Protein AF-0000000068825371 (afdb_homodimer)

Organism: Brassicogethes aeneus (NCBI:txid1431903)

Radius of gyration: 29.32 Å; Cα contacts (8 Å, |Δi|>4): 1347; chains: 2; bounding box: 68×108×110 Å

InterPro domains:
  IPR000560 Histidine phosphatase superfamily, clade-2 [PF00328] (20-315)
  IPR000560 Histidine phosphatase superfamily, clade-2 [cd07061] (27-315)
  IPR029033 Histidine phosphatase superfamily [G3DSA:3.40.50.1240] (27-370)
  IPR029033 Histidine phosphatase superfamily [SSF53254] (27-368)
  IPR050645 Histidine Acid Phosphatase [PTHR11567] (19-369)

Foldseek 3Di:
DPPPPPPPPPPPPPPPPPPPPPDPPFFFQFKEKEWAAFDFAAQAAFDQFPQRDCVNPVVGHGAADPRRLVLLLVVLLVVCVVCVVPDDLADDPQAEAAEEEPDRRLVSSVQSSVLNNHQDDDVRPPDDPDRGHDDDYHYDHLCPDCAFSNNPDQQVLVVVLVCLCPDDVFVVVCVVPVVLQVLCVVRRVDHPPTLLVLLNVQVNVVSCVVVVHDGDPSCVVCPPVNSQLSNLVNLLSCQQDLVSLLLRHQQNVQLVLVQVVQSLVVVQDDDPRDRRNHRYYYYRHHQSSVSSVCNNQVFRPSGRQHGGWMWMWIWTDSVFIFIWIWIDHRPDIDTTDGPPADRRGGSVNVCVSCVSSHDHPVRSVVVSDD/DPPDPPPPPPPPPPPPPPPPPPDPPFFFQFKEKEWAAFDFAAQAAFDQFPQRDCVNPVVGHGAADPRRLVLLLVVLLVVCVVCVVPDDLADDPQAEAAEEEPDRRLVSSVQSSVLNNHQDDDVRPPDDPDRGHDDDYHYDHLCPDCAFSNNPAQQVLVVVLVCLCPDDVFVVVCVVPVVLQVLCVVRRVDHDPTLLVLLNVQVNVVSCVVVVHDGDPSCVVCPPVNSQLSNLVNLLSCQQDLVSLLLRHQQNVQLVLVQVVQSLVVVQDDDPRDRRNHRYYYYRHHQSSVSSVCNNQVFRPSGRQHGGWMWMWIWTDSPFIFIWIWIDHRPDIDTTDGPPADRRGGSVNVCVSCVSSHDHPVRSVVVSDD

Sequence (740 aa):
MTGSLALVLVILIGFSNAKKVKDNDDKLIAVALMFRHGDRTIITTYPNDPYKDLKYWPEGFGQLTNDGKKRHYHLGKWIRKRYSAFLDTHYKPKEIYVKSTDVDRALMSAESNLAGLYKPRGRDVWKNDLDWQPIPIHGVPQSLDNIISMKKKCPKYEKMYDDFMVGPEMNAVKKKYQKYFDIANENSGMEFENVKQFEKIHGVLNIELSKGYDIPKWTKAIFPIYTEKLSGIAYSTGSYNQNLARLKDGPFFYFLTSHFNRILNQNCTENKEGPSCQKLLMLSAHDKTVGNILTALGVYDLLPPPFCATVIFELRNPQQPYVNILYKKDDDLKKLKLKDCKYNCPWEKFLQLTEQITLNNTQWEEECKLMTGSLALVLVILIGFSNAKKVKDNDDKLIAVALMFRHGDRTIITTYPNDPYKDLKYWPEGFGQLTNDGKKRHYHLGKWIRKRYSAFLDTHYKPKEIYVKSTDVDRALMSAESNLAGLYKPRGRDVWKNDLDWQPIPIHGVPQSLDNIISMKKKCPKYEKMYDDFMVGPEMNAVKKKYQKYFDIANENSGMEFENVKQFEKIHGVLNIELSKGYDIPKWTKAIFPIYTEKLSGIAYSTGSYNQNLARLKDGPFFYFLTSHFNRILNQNCTENKEGPSCQKLLMLSAHDKTVGNILTALGVYDLLPPPFCATVIFELRNPQQPYVNILYKKDDDLKKLKLKDCKYNCPWEKFLQLTEQITLNNTQWEEECKL

Structure (mmCIF, N/CA/C/O backbone):
data_AF-0000000068825371-model_v1
#
loop_
_entity.id
_entity.type
_entity.pdbx_description
1 polymer 'acid phosphatase'
#
loop_
_atom_site.group_PDB
_atom_site.id
_atom_site.type_symbol
_atom_site.label_atom_id
_atom_site.label_alt_id
_atom_site.label_comp_id
_atom_site.label_asym_id
_atom_site.label_entity_id
_atom_site.label_seq_id
_atom_site.pdbx_PDB_ins_code
_atom_site.Cartn_x
_atom_site.Cartn_y
_atom_site.Cartn_z
_atom_site.occupancy
_atom_site.B_iso_or_equiv
_atom_site.auth_seq_id
_atom_site.auth_comp_id
_atom_site.auth_asym_id
_atom_site.auth_atom_id
_atom_site.pdbx_PDB_model_num
ATOM 1 N N . MET A 1 1 ? 15.203 -66.625 38.281 1 32.59 1 MET A N 1
ATOM 2 C CA . MET A 1 1 ? 15.664 -65.25 38.219 1 32.59 1 MET A CA 1
ATOM 3 C C . MET A 1 1 ? 15.977 -64.875 36.781 1 32.59 1 MET A C 1
ATOM 5 O O . MET A 1 1 ? 17.047 -65.188 36.281 1 32.59 1 MET A O 1
ATOM 9 N N . THR A 1 2 ? 15 -65 35.844 1 38.56 2 THR A N 1
ATOM 10 C CA . THR A 1 2 ? 15.008 -64.812 34.375 1 38.56 2 THR A CA 1
ATOM 11 C C . THR A 1 2 ? 15.289 -63.344 34.062 1 38.56 2 THR A C 1
ATOM 13 O O . THR A 1 2 ? 14.547 -62.469 34.469 1 38.56 2 THR A O 1
ATOM 16 N N . GLY A 1 3 ? 16.562 -62.969 34.062 1 35.47 3 GLY A N 1
ATOM 17 C CA . GLY A 1 3 ? 17.094 -61.656 33.75 1 35.47 3 GLY A CA 1
ATOM 18 C C . GLY A 1 3 ? 16.641 -61.094 32.438 1 35.47 3 GLY A C 1
ATOM 19 O O . GLY A 1 3 ? 16.844 -61.75 31.391 1 35.47 3 GLY A O 1
ATOM 20 N N . SER A 1 4 ? 15.508 -60.375 32.375 1 39.84 4 SER A N 1
ATOM 21 C CA . SER A 1 4 ? 14.922 -59.688 31.219 1 39.84 4 SER A CA 1
ATOM 22 C C . SER A 1 4 ? 15.914 -58.719 30.609 1 39.84 4 SER A C 1
ATOM 24 O O . SER A 1 4 ? 16.375 -57.781 31.266 1 39.84 4 SER A O 1
ATOM 26 N N . LEU A 1 5 ? 16.734 -59.156 29.656 1 39.66 5 LEU A N 1
ATOM 27 C CA . LEU A 1 5 ? 17.672 -58.344 28.891 1 39.66 5 LEU A CA 1
ATOM 28 C C . LEU A 1 5 ? 16.938 -57.219 28.156 1 39.66 5 LEU A C 1
ATOM 30 O O . LEU A 1 5 ? 16.094 -57.5 27.312 1 39.66 5 LEU A O 1
ATOM 34 N N . ALA A 1 6 ? 16.703 -56.125 28.828 1 39.56 6 ALA A N 1
ATOM 35 C CA . ALA A 1 6 ? 16.141 -54.906 28.203 1 39.56 6 ALA A CA 1
ATOM 36 C C . ALA A 1 6 ? 17.016 -54.469 27.031 1 39.56 6 ALA A C 1
ATOM 38 O O . ALA A 1 6 ? 18.203 -54.188 27.219 1 39.56 6 ALA A O 1
ATOM 39 N N . LEU A 1 7 ? 16.688 -54.906 25.781 1 38.03 7 LEU A N 1
ATOM 40 C CA . LEU A 1 7 ? 17.328 -54.469 24.547 1 38.03 7 LEU A CA 1
ATOM 41 C C . LEU A 1 7 ? 17.219 -52.938 24.406 1 38.03 7 LEU A C 1
ATOM 43 O O . LEU A 1 7 ? 16.109 -52.406 24.344 1 38.03 7 LEU A O 1
ATOM 47 N N . VAL A 1 8 ? 18.156 -52.219 24.953 1 39.44 8 VAL A N 1
ATOM 48 C CA . VAL A 1 8 ? 18.281 -50.781 24.719 1 39.44 8 VAL A CA 1
ATOM 49 C C . VAL A 1 8 ? 18.406 -50.5 23.234 1 39.44 8 VAL A C 1
ATOM 51 O O . VAL A 1 8 ? 19.375 -50.906 22.594 1 39.44 8 VAL A O 1
ATOM 54 N N . LEU A 1 9 ? 17.25 -50.406 22.516 1 37.81 9 LEU A N 1
ATOM 55 C CA . LEU A 1 9 ? 17.266 -49.938 21.141 1 37.81 9 LEU A CA 1
ATOM 56 C C . LEU A 1 9 ? 17.875 -48.531 21.047 1 37.81 9 LEU A C 1
ATOM 58 O O . LEU A 1 9 ? 17.312 -47.594 21.578 1 37.81 9 LEU A O 1
ATOM 62 N N . VAL A 1 10 ? 19.172 -48.469 20.969 1 39.75 10 VAL A N 1
ATOM 63 C CA . VAL A 1 10 ? 19.844 -47.188 20.672 1 39.75 10 VAL A CA 1
ATOM 64 C C . VAL A 1 10 ? 19.359 -46.656 19.328 1 39.75 10 VAL A C 1
ATOM 66 O O . VAL A 1 10 ? 19.578 -47.281 18.281 1 39.75 10 VAL A O 1
ATOM 69 N N . ILE A 1 11 ? 18.25 -45.906 19.375 1 37.66 11 ILE A N 1
ATOM 70 C CA . ILE A 1 11 ? 17.828 -45.156 18.203 1 37.66 11 ILE A CA 1
ATOM 71 C C . ILE A 1 11 ? 18.938 -44.219 17.766 1 37.66 11 ILE A C 1
ATOM 73 O O . ILE A 1 11 ? 19.281 -43.281 18.5 1 37.66 11 ILE A O 1
ATOM 77 N N . LEU A 1 12 ? 19.844 -44.688 16.953 1 38.75 12 LEU A N 1
ATOM 78 C CA . LEU A 1 12 ? 20.797 -43.812 16.281 1 38.75 12 LEU A CA 1
ATOM 79 C C . LEU A 1 12 ? 20.062 -42.75 15.469 1 38.75 12 LEU A C 1
ATOM 81 O O . LEU A 1 12 ? 19.375 -43.062 14.484 1 38.75 12 LEU A O 1
ATOM 85 N N . ILE A 1 13 ? 19.688 -41.688 16.156 1 39.59 13 ILE A N 1
ATOM 86 C CA . ILE A 1 13 ? 19.203 -40.5 15.445 1 39.59 13 ILE A CA 1
ATOM 87 C C . ILE A 1 13 ? 20.281 -40.031 14.469 1 39.59 13 ILE A C 1
ATOM 89 O O . ILE A 1 13 ? 21.375 -39.625 14.883 1 39.59 13 ILE A O 1
ATOM 93 N N . GLY A 1 14 ? 20.297 -40.562 13.312 1 36.78 14 GLY A N 1
ATOM 94 C CA . GLY A 1 14 ? 21.094 -40.031 12.227 1 36.78 14 GLY A CA 1
ATOM 95 C C . GLY A 1 14 ? 20.922 -38.531 12.047 1 36.78 14 GLY A C 1
ATOM 96 O O . GLY A 1 14 ? 19.812 -38.062 11.836 1 36.78 14 GLY A O 1
ATOM 97 N N . PHE A 1 15 ? 21.797 -37.781 12.711 1 40.28 15 PHE A N 1
ATOM 98 C CA . PHE A 1 15 ? 21.953 -36.344 12.383 1 40.28 15 PHE A CA 1
ATOM 99 C C . PHE A 1 15 ? 22.141 -36.156 10.883 1 40.28 15 PHE A C 1
ATOM 101 O O . PHE A 1 15 ? 23.156 -36.562 10.32 1 40.28 15 PHE A O 1
ATOM 108 N N . SER A 1 16 ? 21.094 -36.156 10.188 1 33.94 16 SER A N 1
ATOM 109 C CA . SER A 1 16 ? 21.219 -35.688 8.805 1 33.94 16 SER A CA 1
ATOM 110 C C . SER A 1 16 ? 22 -34.375 8.734 1 33.94 16 SER A C 1
ATOM 112 O O . SER A 1 16 ? 21.609 -33.406 9.367 1 33.94 16 SER A O 1
ATOM 114 N N . ASN A 1 17 ? 23.281 -34.531 8.555 1 36.88 17 ASN A N 1
ATOM 115 C CA . ASN A 1 17 ? 24.062 -33.375 8.125 1 36.88 17 ASN A CA 1
ATOM 116 C C . ASN A 1 17 ? 23.391 -32.625 6.969 1 36.88 17 ASN A C 1
ATOM 118 O O . ASN A 1 17 ? 23.312 -33.156 5.859 1 36.88 17 ASN A O 1
ATOM 122 N N . ALA A 1 18 ? 22.484 -31.922 7.301 1 35.5 18 ALA A N 1
ATOM 123 C CA . ALA A 1 18 ? 22.031 -31.016 6.25 1 35.5 18 ALA A CA 1
ATOM 124 C C . ALA A 1 18 ? 23.219 -30.281 5.621 1 35.5 18 ALA A C 1
ATOM 126 O O . ALA A 1 18 ? 23.938 -29.547 6.305 1 35.5 18 ALA A O 1
ATOM 127 N N . LYS A 1 19 ? 23.766 -30.844 4.602 1 34.69 19 LYS A N 1
ATOM 128 C CA . LYS A 1 19 ? 24.75 -30.156 3.773 1 34.69 19 LYS A CA 1
ATOM 129 C C . LYS A 1 19 ? 24.359 -28.688 3.598 1 34.69 19 LYS A C 1
ATOM 131 O O . LYS A 1 19 ? 23.297 -28.375 3.066 1 34.69 19 LYS A O 1
ATOM 136 N N . LYS A 1 20 ? 24.984 -27.938 4.348 1 40.22 20 LYS A N 1
ATOM 137 C CA . LYS A 1 20 ? 24.922 -26.5 4.109 1 40.22 20 LYS A CA 1
ATOM 138 C C . LYS A 1 20 ? 25.172 -26.172 2.641 1 40.22 20 LYS A C 1
ATOM 140 O O . LYS A 1 20 ? 26.266 -26.422 2.119 1 40.22 20 LYS A O 1
ATOM 145 N N . VAL A 1 21 ? 24.125 -26.391 1.71 1 34.38 21 VAL A N 1
ATOM 146 C CA . VAL A 1 21 ? 24.312 -25.859 0.368 1 34.38 21 VAL A CA 1
ATOM 147 C C . VAL A 1 21 ? 25.281 -24.672 0.417 1 34.38 21 VAL A C 1
ATOM 149 O O . VAL A 1 21 ? 25 -23.656 1.063 1 34.38 21 VAL A O 1
ATOM 152 N N . LYS A 1 22 ? 26.453 -25 0.284 1 42.41 22 LYS A N 1
ATOM 153 C CA . LYS A 1 22 ? 27.484 -23.969 0.2 1 42.41 22 LYS A CA 1
ATOM 154 C C . LYS A 1 22 ? 27.156 -22.953 -0.881 1 42.41 22 LYS A C 1
ATOM 156 O O . LYS A 1 22 ? 27.25 -23.234 -2.074 1 42.41 22 LYS A O 1
ATOM 161 N N . ASP A 1 23 ? 26.156 -22.031 -0.648 1 49.31 23 ASP A N 1
ATOM 162 C CA . ASP A 1 23 ? 26.031 -20.797 -1.411 1 49.31 23 ASP A CA 1
ATOM 163 C C . ASP A 1 23 ? 27.391 -20.328 -1.938 1 49.31 23 ASP A C 1
ATOM 165 O O . ASP A 1 23 ? 28.422 -20.625 -1.334 1 49.31 23 ASP A O 1
ATOM 169 N N . ASN A 1 24 ? 27.438 -20.125 -3.152 1 57.38 24 ASN A N 1
ATOM 170 C CA . ASN A 1 24 ? 28.625 -19.578 -3.789 1 57.38 24 ASN A CA 1
ATOM 171 C C . ASN A 1 24 ? 29.344 -18.578 -2.879 1 57.38 24 ASN A C 1
ATOM 173 O O . ASN A 1 24 ? 28.688 -17.844 -2.139 1 57.38 24 ASN A O 1
ATOM 177 N N . ASP A 1 25 ? 30.547 -18.891 -2.625 1 69 25 ASP A N 1
ATOM 178 C CA . ASP A 1 25 ? 31.5 -18.156 -1.804 1 69 25 ASP A CA 1
ATOM 179 C C . ASP A 1 25 ? 31.594 -16.703 -2.248 1 69 25 ASP A C 1
ATOM 181 O O . ASP A 1 25 ? 32.219 -15.875 -1.568 1 69 25 ASP A O 1
ATOM 185 N N . ASP A 1 26 ? 30.828 -16.438 -3.404 1 90.88 26 ASP A N 1
ATOM 186 C CA . ASP A 1 26 ? 30.969 -15.055 -3.871 1 90.88 26 ASP A CA 1
ATOM 187 C C . ASP A 1 26 ? 30.016 -14.117 -3.123 1 90.88 26 ASP A C 1
ATOM 189 O O . ASP A 1 26 ? 28.938 -14.531 -2.703 1 90.88 26 ASP A O 1
ATOM 193 N N . LYS A 1 27 ? 30.438 -13 -3.066 1 94.62 27 LYS A N 1
ATOM 194 C CA . LYS A 1 27 ? 29.719 -11.977 -2.314 1 94.62 27 LYS A CA 1
ATOM 195 C C . LYS A 1 27 ? 28.344 -11.703 -2.926 1 94.62 27 LYS A C 1
ATOM 197 O O . LYS A 1 27 ? 28.234 -11.508 -4.141 1 94.62 27 LYS A O 1
ATOM 202 N N . LEU A 1 28 ? 27.359 -11.734 -2.154 1 97.5 28 LEU A N 1
ATOM 203 C CA . LEU A 1 28 ? 26 -11.367 -2.541 1 97.5 28 LEU A CA 1
ATOM 204 C C . LEU A 1 28 ? 25.844 -9.852 -2.605 1 97.5 28 LEU A C 1
ATOM 206 O O . LEU A 1 28 ? 26.188 -9.148 -1.658 1 97.5 28 LEU A O 1
ATOM 210 N N . ILE A 1 29 ? 25.297 -9.32 -3.734 1 97.31 29 ILE A N 1
ATOM 211 C CA . ILE A 1 29 ? 25.188 -7.887 -3.98 1 97.31 29 ILE A CA 1
ATOM 212 C C . ILE A 1 29 ? 23.75 -7.441 -3.768 1 97.31 29 ILE A C 1
ATOM 214 O O . ILE A 1 29 ? 23.484 -6.422 -3.123 1 97.31 29 ILE A O 1
ATOM 218 N N . ALA A 1 30 ? 22.828 -8.141 -4.367 1 98.44 30 ALA A N 1
ATOM 219 C CA . ALA A 1 30 ? 21.406 -7.801 -4.332 1 98.44 30 ALA A CA 1
ATOM 220 C C . ALA A 1 30 ? 20.531 -9.047 -4.492 1 98.44 30 ALA A C 1
ATOM 222 O O . ALA A 1 30 ? 20.953 -10.023 -5.109 1 98.44 30 ALA A O 1
ATOM 223 N N . VAL A 1 31 ? 19.391 -8.992 -3.91 1 98.81 31 VAL A N 1
ATOM 224 C CA . VAL A 1 31 ? 18.422 -10.078 -3.994 1 98.81 31 VAL A CA 1
ATOM 225 C C . VAL A 1 31 ? 17.047 -9.516 -4.348 1 98.81 31 VAL A C 1
ATOM 227 O O . VAL A 1 31 ? 16.641 -8.469 -3.824 1 98.81 31 VAL A O 1
ATOM 230 N N . ALA A 1 32 ? 16.359 -10.102 -5.266 1 98.81 32 ALA A N 1
ATOM 231 C CA . ALA A 1 32 ? 14.953 -9.852 -5.523 1 98.81 32 ALA A CA 1
ATOM 232 C C . ALA A 1 32 ? 14.117 -11.109 -5.305 1 98.81 32 ALA A C 1
ATOM 234 O O . ALA A 1 32 ? 14.453 -12.18 -5.828 1 98.81 32 ALA A O 1
ATOM 235 N N . LEU A 1 33 ? 13.07 -10.969 -4.488 1 98.5 33 LEU A N 1
ATOM 236 C CA . LEU A 1 33 ? 12.125 -12.047 -4.219 1 98.5 33 LEU A CA 1
ATOM 237 C C . LEU A 1 33 ? 10.742 -11.711 -4.758 1 98.5 33 LEU A C 1
ATOM 239 O O . LEU A 1 33 ? 10.242 -10.602 -4.539 1 98.5 33 LEU A O 1
ATOM 243 N N . MET A 1 34 ? 10.195 -12.594 -5.469 1 98.5 34 MET A N 1
ATOM 244 C CA . MET A 1 34 ? 8.805 -12.508 -5.898 1 98.5 34 MET A CA 1
ATOM 245 C C . MET A 1 34 ? 8.023 -13.742 -5.457 1 98.5 34 MET A C 1
ATOM 247 O O . MET A 1 34 ? 8.383 -14.867 -5.812 1 98.5 34 MET A O 1
ATOM 251 N N . PHE A 1 35 ? 6.961 -13.516 -4.691 1 98.81 35 PHE A N 1
ATOM 252 C CA . PHE A 1 35 ? 6.281 -14.703 -4.191 1 98.81 35 PHE A CA 1
ATOM 253 C C . PHE A 1 35 ? 4.773 -14.578 -4.363 1 98.81 35 PHE A C 1
ATOM 255 O O . PHE A 1 35 ? 4.242 -13.469 -4.422 1 98.81 35 PHE A O 1
ATOM 262 N N . ARG A 1 36 ? 4.148 -15.758 -4.449 1 98.81 36 ARG A N 1
ATOM 263 C CA . ARG A 1 36 ? 2.695 -15.883 -4.387 1 98.81 36 ARG A CA 1
ATOM 264 C C . ARG A 1 36 ? 2.189 -15.672 -2.963 1 98.81 36 ARG A C 1
ATOM 266 O O . ARG A 1 36 ? 2.846 -16.062 -2 1 98.81 36 ARG A O 1
ATOM 273 N N . HIS A 1 37 ? 1.104 -15.07 -2.836 1 98.81 37 HIS A N 1
ATOM 274 C CA . HIS A 1 37 ? 0.448 -14.922 -1.542 1 98.81 37 HIS A CA 1
ATOM 275 C C . HIS A 1 37 ? 0.237 -16.281 -0.874 1 98.81 37 HIS A C 1
ATOM 277 O O . HIS A 1 37 ? 0.443 -17.312 -1.498 1 98.81 37 HIS A O 1
ATOM 283 N N . GLY A 1 38 ? -0.136 -16.188 0.421 1 98.62 38 GLY A N 1
ATOM 284 C CA . GLY A 1 38 ? -0.354 -17.391 1.209 1 98.62 38 GLY A CA 1
ATOM 285 C C . GLY A 1 38 ? -1.72 -18.016 0.983 1 98.62 38 GLY A C 1
ATOM 286 O O . GLY A 1 38 ? -2.473 -17.578 0.114 1 98.62 38 GLY A O 1
ATOM 287 N N . ASP A 1 39 ? -1.995 -19.016 1.819 1 98 39 ASP A N 1
ATOM 288 C CA . ASP A 1 39 ? -3.271 -19.719 1.75 1 98 39 ASP A CA 1
ATOM 289 C C . ASP A 1 39 ? -4.445 -18.75 1.841 1 98 39 ASP A C 1
ATOM 291 O O . ASP A 1 39 ? -4.43 -17.828 2.658 1 98 39 ASP A O 1
ATOM 295 N N . ARG A 1 40 ? -5.391 -19.016 0.999 1 97.81 40 ARG A N 1
ATOM 296 C CA . ARG A 1 40 ? -6.586 -18.188 0.968 1 97.81 40 ARG A CA 1
ATOM 297 C C . ARG A 1 40 ? -7.844 -19.031 0.791 1 97.81 40 ARG A C 1
ATOM 299 O O . ARG A 1 40 ? -7.758 -20.219 0.485 1 97.81 40 ARG A O 1
ATOM 306 N N . THR A 1 41 ? -8.984 -18.438 1.007 1 96.94 41 THR A N 1
ATOM 307 C CA . THR A 1 41 ? -10.258 -19.062 0.651 1 96.94 41 THR A CA 1
ATOM 308 C C . THR A 1 41 ? -10.477 -19.016 -0.858 1 96.94 41 THR A C 1
ATOM 310 O O . THR A 1 41 ? -9.672 -18.438 -1.591 1 96.94 41 THR A O 1
ATOM 313 N N . ILE A 1 42 ? -11.508 -19.719 -1.294 1 96.5 42 ILE A N 1
ATOM 314 C CA . ILE A 1 42 ? -11.781 -19.719 -2.727 1 96.5 42 ILE A CA 1
ATOM 315 C C . ILE A 1 42 ? -12.133 -18.312 -3.189 1 96.5 42 ILE A C 1
ATOM 317 O O . ILE A 1 42 ? -12.773 -17.547 -2.455 1 96.5 42 ILE A O 1
ATOM 321 N N . ILE A 1 43 ? -11.648 -17.938 -4.336 1 93.75 43 ILE A N 1
ATOM 322 C CA . ILE A 1 43 ? -11.945 -16.625 -4.906 1 93.75 43 ILE A CA 1
ATOM 323 C C . ILE A 1 43 ? -13.328 -16.656 -5.559 1 93.75 43 ILE A C 1
ATOM 325 O O . ILE A 1 43 ? -14.117 -15.719 -5.387 1 93.75 43 ILE A O 1
ATOM 329 N N . THR A 1 44 ? -13.492 -17.625 -6.43 1 90.94 44 THR A N 1
ATOM 330 C CA . THR A 1 44 ? -14.75 -17.922 -7.113 1 90.94 44 THR A CA 1
ATOM 331 C C . THR A 1 44 ? -15.102 -19.406 -7.008 1 90.94 44 THR A C 1
ATOM 333 O O . THR A 1 44 ? -14.273 -20.203 -6.578 1 90.94 44 THR A O 1
ATOM 336 N N . THR A 1 45 ? -16.328 -19.641 -7.312 1 93.5 45 THR A N 1
ATOM 337 C CA . THR A 1 45 ? -16.828 -21 -7.281 1 93.5 45 THR A CA 1
ATOM 338 C C . THR A 1 45 ? -17.344 -21.422 -8.656 1 93.5 45 THR A C 1
ATOM 340 O O . THR A 1 45 ? -17.078 -20.75 -9.656 1 93.5 45 THR A O 1
ATOM 343 N N . TYR A 1 46 ? -17.75 -22.703 -8.742 1 96 46 TYR A N 1
ATOM 344 C CA . TYR A 1 46 ? -18.391 -23.188 -9.953 1 96 46 TYR A CA 1
ATOM 345 C C . TYR A 1 46 ? -19.859 -23.516 -9.695 1 96 46 TYR A C 1
ATOM 347 O O . TYR A 1 46 ? -20.25 -23.75 -8.555 1 96 46 TYR A O 1
ATOM 355 N N . PRO A 1 47 ? -20.641 -23.469 -10.719 1 96.94 47 PRO A N 1
ATOM 356 C CA . PRO A 1 47 ? -22.094 -23.5 -10.547 1 96.94 47 PRO A CA 1
ATOM 357 C C . PRO A 1 47 ? -22.562 -24.688 -9.719 1 96.94 47 PRO A C 1
ATOM 359 O O . PRO A 1 47 ? -23.438 -24.531 -8.859 1 96.94 47 PRO A O 1
ATOM 362 N N . ASN A 1 48 ? -22.047 -25.859 -9.836 1 97.69 48 ASN A N 1
ATOM 363 C CA . ASN A 1 48 ? -22.516 -27.047 -9.148 1 97.69 48 ASN A CA 1
ATOM 364 C C . ASN A 1 48 ? -21.703 -27.344 -7.887 1 97.69 48 ASN A C 1
ATOM 366 O O . ASN A 1 48 ? -21.766 -28.438 -7.344 1 97.69 48 ASN A O 1
ATOM 370 N N . ASP A 1 49 ? -20.938 -26.359 -7.441 1 97.62 49 ASP A N 1
ATOM 371 C CA . ASP A 1 49 ? -20.125 -26.5 -6.242 1 97.62 49 ASP A CA 1
ATOM 372 C C . ASP A 1 49 ? -20.984 -26.594 -4.992 1 97.62 49 ASP A C 1
ATOM 374 O O . ASP A 1 49 ? -21.75 -25.672 -4.688 1 97.62 49 ASP A O 1
ATOM 378 N N . PRO A 1 50 ? -20.891 -27.688 -4.215 1 97.56 50 PRO A N 1
ATOM 379 C CA . PRO A 1 50 ? -21.703 -27.812 -3 1 97.56 50 PRO A CA 1
ATOM 380 C C . PRO A 1 50 ? -21.375 -26.734 -1.962 1 97.56 50 PRO A C 1
ATOM 382 O O . PRO A 1 50 ? -22.141 -26.516 -1.026 1 97.56 50 PRO A O 1
ATOM 385 N N . TYR A 1 51 ? -20.266 -26.109 -2.088 1 97.44 51 TYR A N 1
ATOM 386 C CA . TYR A 1 51 ? -19.797 -25.156 -1.095 1 97.44 51 TYR A CA 1
ATOM 387 C C . TYR A 1 51 ? -19.75 -23.75 -1.677 1 97.44 51 TYR A C 1
ATOM 389 O O . TYR A 1 51 ? -18.891 -22.938 -1.312 1 97.44 51 TYR A O 1
ATOM 397 N N . LYS A 1 52 ? -20.562 -23.422 -2.615 1 96.12 52 LYS A N 1
ATOM 398 C CA . LYS A 1 52 ? -20.547 -22.141 -3.318 1 96.12 52 LYS A CA 1
ATOM 399 C C . LYS A 1 52 ? -21.125 -21.031 -2.443 1 96.12 52 LYS A C 1
ATOM 401 O O . LYS A 1 52 ? -20.922 -19.844 -2.727 1 96.12 52 LYS A O 1
ATOM 406 N N . ASP A 1 53 ? -21.781 -21.453 -1.331 1 94.75 53 ASP A N 1
ATOM 407 C CA . ASP A 1 53 ? -22.422 -20.469 -0.467 1 94.75 53 ASP A CA 1
ATOM 408 C C . ASP A 1 53 ? -21.422 -19.859 0.51 1 94.75 53 ASP A C 1
ATOM 410 O O . ASP A 1 53 ? -20.562 -20.562 1.051 1 94.75 53 ASP A O 1
ATOM 414 N N . LEU A 1 54 ? -21.594 -18.609 0.834 1 90.69 54 LEU A N 1
ATOM 415 C CA . LEU A 1 54 ? -20.703 -17.844 1.703 1 90.69 54 LEU A CA 1
ATOM 416 C C . LEU A 1 54 ? -20.688 -18.422 3.113 1 90.69 54 LEU A C 1
ATOM 418 O O . LEU A 1 54 ? -19.719 -18.234 3.859 1 90.69 54 LEU A O 1
ATOM 422 N N . LYS A 1 55 ? -21.703 -19.062 3.533 1 92.69 55 LYS A N 1
ATOM 423 C CA . LYS A 1 55 ? -21.781 -19.656 4.871 1 92.69 55 LYS A CA 1
ATOM 424 C C . LYS A 1 55 ? -20.625 -20.625 5.117 1 92.69 55 LYS A C 1
ATOM 426 O O . LYS A 1 55 ? -20.219 -20.844 6.262 1 92.69 55 LYS A O 1
ATOM 431 N N . TYR A 1 56 ? -20.062 -21.234 4.031 1 94.38 56 TYR A N 1
ATOM 432 C CA . TYR A 1 56 ? -18.953 -22.172 4.145 1 94.38 56 TYR A CA 1
ATOM 433 C C . TYR A 1 56 ? -17.625 -21.453 4.215 1 94.38 56 TYR A C 1
ATOM 435 O O . TYR A 1 56 ? -16.578 -22.078 4.43 1 94.38 56 TYR A O 1
ATOM 443 N N . TRP A 1 57 ? -17.688 -20.188 4.09 1 92.88 57 TRP A N 1
ATOM 444 C CA . TRP A 1 57 ? -16.484 -19.359 4.047 1 92.88 57 TRP A CA 1
ATOM 445 C C . TRP A 1 57 ? -16.641 -18.125 4.945 1 92.88 57 TRP A C 1
ATOM 447 O O . TRP A 1 57 ? -16.703 -17 4.457 1 92.88 57 TRP A O 1
ATOM 457 N N . PRO A 1 58 ? -16.531 -18.281 6.223 1 84.75 58 PRO A N 1
ATOM 458 C CA . PRO A 1 58 ? -16.781 -17.188 7.168 1 84.75 58 PRO A CA 1
ATOM 459 C C . PRO A 1 58 ? -15.828 -16.016 7 1 84.75 58 PRO A C 1
ATOM 461 O O . PRO A 1 58 ? -16.172 -14.883 7.309 1 84.75 58 PRO A O 1
ATOM 464 N N . GLU A 1 59 ? -14.648 -16.266 6.457 1 84.94 59 GLU A N 1
ATOM 465 C CA . GLU A 1 59 ? -13.68 -15.195 6.23 1 84.94 59 GLU A CA 1
ATOM 466 C C . GLU A 1 59 ? -14.055 -14.359 5.008 1 84.94 59 GLU A C 1
ATOM 468 O O . GLU A 1 59 ? -13.547 -13.25 4.824 1 84.94 59 GLU A O 1
ATOM 473 N N . GLY A 1 60 ? -14.914 -14.961 4.195 1 89.25 60 GLY A N 1
ATOM 474 C CA . GLY A 1 60 ? -15.195 -14.383 2.893 1 89.25 60 GLY A CA 1
ATOM 475 C C . GLY A 1 60 ? -14.391 -15.016 1.772 1 89.25 60 GLY A C 1
ATOM 476 O O . GLY A 1 60 ? -13.414 -15.727 2.025 1 89.25 60 GLY A O 1
ATOM 477 N N . PHE A 1 61 ? -14.727 -14.703 0.522 1 92.38 61 PHE A N 1
ATOM 478 C CA . PHE A 1 61 ? -14.047 -15.258 -0.643 1 92.38 61 PHE A CA 1
ATOM 479 C C . PHE A 1 61 ? -12.727 -14.547 -0.891 1 92.38 61 PHE A C 1
ATOM 481 O O . PHE A 1 61 ? -12.641 -13.32 -0.751 1 92.38 61 PHE A O 1
ATOM 488 N N . GLY A 1 62 ? -11.703 -15.32 -1.174 1 95 62 GLY A N 1
ATOM 489 C CA . GLY A 1 62 ? -10.422 -14.805 -1.62 1 95 62 GLY A CA 1
ATOM 490 C C . GLY A 1 62 ? -9.594 -14.211 -0.495 1 95 62 GLY A C 1
ATOM 491 O O . GLY A 1 62 ? -8.625 -13.484 -0.742 1 95 62 GLY A O 1
ATOM 492 N N . GLN A 1 63 ? -9.938 -14.508 0.731 1 95.62 63 GLN A N 1
ATOM 493 C CA . GLN A 1 63 ? -9.273 -13.883 1.869 1 95.62 63 GLN A CA 1
ATOM 494 C C . GLN A 1 63 ? -8.148 -14.758 2.398 1 95.62 63 GLN A C 1
ATOM 496 O O . GLN A 1 63 ? -8.273 -15.984 2.439 1 95.62 63 GLN A O 1
ATOM 501 N N . LEU A 1 64 ? -7.039 -14.07 2.801 1 97.81 64 LEU A N 1
ATOM 502 C CA . LEU A 1 64 ? -5.922 -14.773 3.416 1 97.81 64 LEU A CA 1
ATOM 503 C C . LEU A 1 64 ? -6.359 -15.484 4.695 1 97.81 64 LEU A C 1
ATOM 505 O O . LEU A 1 64 ? -7.051 -14.891 5.527 1 97.81 64 LEU A O 1
ATOM 509 N N . THR A 1 65 ? -5.988 -16.734 4.879 1 97 65 THR A N 1
ATOM 510 C CA . THR A 1 65 ? -6.336 -17.5 6.066 1 97 65 THR A CA 1
ATOM 511 C C . THR A 1 65 ? -5.199 -17.453 7.086 1 97 65 THR A C 1
ATOM 513 O O . THR A 1 65 ? -4.109 -16.969 6.789 1 97 65 THR A O 1
ATOM 516 N N . ASN A 1 66 ? -5.441 -17.984 8.289 1 97 66 ASN A N 1
ATOM 517 C CA . ASN A 1 66 ? -4.395 -18.094 9.297 1 97 66 ASN A CA 1
ATOM 518 C C . ASN A 1 66 ? -3.242 -18.969 8.828 1 97 66 ASN A C 1
ATOM 520 O O . ASN A 1 66 ? -2.08 -18.703 9.141 1 97 66 ASN A O 1
ATOM 524 N N . ASP A 1 67 ? -3.584 -20 8.055 1 97.12 67 ASP A N 1
ATOM 525 C CA . ASP A 1 67 ? -2.533 -20.844 7.48 1 97.12 67 ASP A CA 1
ATOM 526 C C . ASP A 1 67 ? -1.643 -20.047 6.535 1 97.12 67 ASP A C 1
ATOM 528 O O . ASP A 1 67 ? -0.426 -20.234 6.504 1 97.12 67 ASP A O 1
ATOM 532 N N . GLY A 1 68 ? -2.281 -19.172 5.754 1 98.19 68 GLY A N 1
ATOM 533 C CA . GLY A 1 68 ? -1.515 -18.312 4.867 1 98.19 68 GLY A CA 1
ATOM 534 C C . GLY A 1 68 ? -0.604 -17.344 5.605 1 98.19 68 GLY A C 1
ATOM 535 O O . GLY A 1 68 ? 0.543 -17.141 5.207 1 98.19 68 GLY A O 1
ATOM 536 N N . LYS A 1 69 ? -1.128 -16.734 6.66 1 98.75 69 LYS A N 1
ATOM 537 C CA . LYS A 1 69 ? -0.317 -15.859 7.5 1 98.75 69 LYS A CA 1
ATOM 538 C C . LYS A 1 69 ? 0.895 -16.609 8.062 1 98.75 69 LYS A C 1
ATOM 540 O O . LYS A 1 69 ? 2.025 -16.125 7.953 1 98.75 69 LYS A O 1
ATOM 545 N N . LYS A 1 70 ? 0.659 -17.766 8.57 1 98.44 70 LYS A N 1
ATOM 546 C CA . LYS A 1 70 ? 1.716 -18.562 9.195 1 98.44 70 LYS A CA 1
ATOM 547 C C . LYS A 1 70 ? 2.768 -18.984 8.164 1 98.44 70 LYS A C 1
ATOM 549 O O . LYS A 1 70 ? 3.967 -18.922 8.445 1 98.44 70 LYS A O 1
ATOM 554 N N . ARG A 1 71 ? 2.277 -19.391 7.035 1 98.38 71 ARG A N 1
ATOM 555 C CA . ARG A 1 71 ? 3.209 -19.828 6.004 1 98.38 71 ARG A CA 1
ATOM 556 C C . ARG A 1 71 ? 4.145 -18.703 5.59 1 98.38 71 ARG A C 1
ATOM 558 O O . ARG A 1 71 ? 5.348 -18.906 5.422 1 98.38 71 ARG A O 1
ATOM 565 N N . HIS A 1 72 ? 3.621 -17.531 5.457 1 98.75 72 HIS A N 1
ATOM 566 C CA . HIS A 1 72 ? 4.465 -16.406 5.074 1 98.75 72 HIS A CA 1
ATOM 567 C C . HIS A 1 72 ? 5.359 -15.969 6.227 1 98.75 72 HIS A C 1
ATOM 569 O O . HIS A 1 72 ? 6.488 -15.523 6.012 1 98.75 72 HIS A O 1
ATOM 575 N N . TYR A 1 73 ? 4.848 -16.047 7.438 1 98.69 73 TYR A N 1
ATOM 576 C CA . TYR A 1 73 ? 5.707 -15.781 8.586 1 98.69 73 TYR A CA 1
ATOM 577 C C . TYR A 1 73 ? 6.934 -16.688 8.57 1 98.69 73 TYR A C 1
ATOM 579 O O . TYR A 1 73 ? 8.055 -16.219 8.766 1 98.69 73 TYR A O 1
ATOM 587 N N . HIS A 1 74 ? 6.719 -17.938 8.273 1 98.44 74 HIS A N 1
ATOM 588 C CA . HIS A 1 74 ? 7.812 -18.906 8.219 1 98.44 74 HIS A CA 1
ATOM 589 C C . HIS A 1 74 ? 8.719 -18.656 7.023 1 98.44 74 HIS A C 1
ATOM 591 O O . HIS A 1 74 ? 9.93 -18.859 7.102 1 98.44 74 HIS A O 1
ATOM 597 N N . LEU A 1 75 ? 8.109 -18.266 5.957 1 98.75 75 LEU A N 1
ATOM 598 C CA . LEU A 1 75 ? 8.938 -17.875 4.824 1 98.75 75 LEU A CA 1
ATOM 599 C C . LEU A 1 75 ? 9.82 -16.688 5.188 1 98.75 75 LEU A C 1
ATOM 601 O O . LEU A 1 75 ? 10.992 -16.641 4.793 1 98.75 75 LEU A O 1
ATOM 605 N N . GLY A 1 76 ? 9.234 -15.711 5.898 1 98.69 76 GLY A N 1
ATOM 606 C CA . GLY A 1 76 ? 10.039 -14.602 6.387 1 98.69 76 GLY A CA 1
ATOM 607 C C . GLY A 1 76 ? 11.203 -15.047 7.246 1 98.69 76 GLY A C 1
ATOM 608 O O . GLY A 1 76 ? 12.328 -14.562 7.078 1 98.69 76 GLY A O 1
ATOM 609 N N . LYS A 1 77 ? 10.984 -15.961 8.117 1 98.31 77 LYS A N 1
ATOM 610 C CA . LYS A 1 77 ? 12.039 -16.516 8.961 1 98.31 77 LYS A CA 1
ATOM 611 C C . LYS A 1 77 ? 13.102 -17.219 8.117 1 98.31 77 LYS A C 1
ATOM 613 O O . LYS A 1 77 ? 14.297 -17.141 8.422 1 98.31 77 LYS A O 1
ATOM 618 N N . TRP A 1 78 ? 12.641 -17.938 7.156 1 98.56 78 TRP A N 1
ATOM 619 C CA . TRP A 1 78 ? 13.562 -18.625 6.258 1 98.56 78 TRP A CA 1
ATOM 620 C C . TRP A 1 78 ? 14.461 -17.625 5.539 1 98.56 78 TRP A C 1
ATOM 622 O O . TRP A 1 78 ? 15.672 -17.844 5.418 1 98.56 78 TRP A O 1
ATOM 632 N N . ILE A 1 79 ? 13.875 -16.531 5.043 1 98.56 79 ILE A N 1
ATOM 633 C CA . ILE A 1 79 ? 14.641 -15.484 4.375 1 98.56 79 ILE A CA 1
ATOM 634 C C . ILE A 1 79 ? 15.672 -14.906 5.332 1 98.56 79 ILE A C 1
ATOM 636 O O . ILE A 1 79 ? 16.828 -14.695 4.957 1 98.56 79 ILE A O 1
ATOM 640 N N . ARG A 1 80 ? 15.266 -14.648 6.559 1 98.44 80 ARG A N 1
ATOM 641 C CA . ARG A 1 80 ? 16.172 -14.148 7.582 1 98.44 80 ARG A CA 1
ATOM 642 C C . ARG A 1 80 ? 17.375 -15.086 7.758 1 98.44 80 ARG A C 1
ATOM 644 O O . ARG A 1 80 ? 18.516 -14.633 7.816 1 98.44 80 ARG A O 1
ATOM 651 N N . LYS A 1 81 ? 17.094 -16.297 7.832 1 98 81 LYS A N 1
ATOM 652 C CA . LYS A 1 81 ? 18.156 -17.281 8.031 1 98 81 LYS A CA 1
ATOM 653 C C . LYS A 1 81 ? 19.062 -17.375 6.809 1 98 81 LYS A C 1
ATOM 655 O O . LYS A 1 81 ? 20.297 -17.328 6.934 1 98 81 LYS A O 1
ATOM 660 N N . ARG A 1 82 ? 18.531 -17.422 5.691 1 97.12 82 ARG A N 1
ATOM 661 C CA . ARG A 1 82 ? 19.297 -17.578 4.457 1 97.12 82 ARG A CA 1
ATOM 662 C C . ARG A 1 82 ? 20.219 -16.375 4.219 1 97.12 82 ARG A C 1
ATOM 664 O O . ARG A 1 82 ? 21.344 -16.531 3.738 1 97.12 82 ARG A O 1
ATOM 671 N N . TYR A 1 83 ? 19.703 -15.242 4.57 1 98 83 TYR A N 1
ATOM 672 C CA . TYR A 1 83 ? 20.438 -14.023 4.238 1 98 83 TYR A CA 1
ATOM 673 C C . TYR A 1 83 ? 20.938 -13.328 5.5 1 98 83 TYR A C 1
ATOM 675 O O . TYR A 1 83 ? 20.984 -12.094 5.559 1 98 83 TYR A O 1
ATOM 683 N N . SER A 1 84 ? 21.234 -14.062 6.527 1 96.56 84 SER A N 1
ATOM 684 C CA . SER A 1 84 ? 21.625 -13.555 7.84 1 96.56 84 SER A CA 1
ATOM 685 C C . SER A 1 84 ? 22.875 -12.703 7.742 1 96.56 84 SER A C 1
ATOM 687 O O . SER A 1 84 ? 23.016 -11.711 8.461 1 96.56 84 SER A O 1
ATOM 689 N N . ALA A 1 85 ? 23.812 -13.062 6.844 1 95.44 85 ALA A N 1
ATOM 690 C CA . ALA A 1 85 ? 25.062 -12.312 6.695 1 95.44 85 ALA A CA 1
ATOM 691 C C . ALA A 1 85 ? 24.891 -11.148 5.723 1 95.44 85 ALA A C 1
ATOM 693 O O . ALA A 1 85 ? 25.734 -10.242 5.68 1 95.44 85 ALA A O 1
ATOM 694 N N . PHE A 1 86 ? 23.875 -11.172 5.02 1 97.12 86 PHE A N 1
ATOM 695 C CA . PHE A 1 86 ? 23.609 -10.211 3.951 1 97.12 86 PHE A CA 1
ATOM 696 C C . PHE A 1 86 ? 22.734 -9.07 4.441 1 97.12 86 PHE A C 1
ATOM 698 O O . PHE A 1 86 ? 22.984 -7.906 4.129 1 97.12 86 PHE A O 1
ATOM 705 N N . LEU A 1 87 ? 21.719 -9.391 5.223 1 97.56 87 LEU A N 1
ATOM 706 C CA . LEU A 1 87 ? 20.75 -8.414 5.723 1 97.56 87 LEU A CA 1
ATOM 707 C C . LEU A 1 87 ? 21.062 -8.031 7.168 1 97.56 87 LEU A C 1
ATOM 709 O O . LEU A 1 87 ? 21.422 -8.891 7.977 1 97.56 87 LEU A O 1
ATOM 713 N N . ASP A 1 88 ? 20.953 -6.703 7.457 1 96.19 88 ASP A N 1
ATOM 714 C CA . ASP A 1 88 ? 21.078 -6.254 8.844 1 96.19 88 ASP A CA 1
ATOM 715 C C . ASP A 1 88 ? 19.969 -6.855 9.711 1 96.19 88 ASP A C 1
ATOM 717 O O . ASP A 1 88 ? 18.859 -7.109 9.227 1 96.19 88 ASP A O 1
ATOM 721 N N . THR A 1 89 ? 20.328 -7.09 10.953 1 95.06 89 THR A N 1
ATOM 722 C CA . THR A 1 89 ? 19.344 -7.633 11.875 1 95.06 89 THR A CA 1
ATOM 723 C C . THR A 1 89 ? 18.266 -6.598 12.172 1 95.06 89 THR A C 1
ATOM 725 O O . THR A 1 89 ? 17.156 -6.953 12.586 1 95.06 89 THR A O 1
ATOM 728 N N . HIS A 1 90 ? 18.641 -5.316 11.977 1 95.31 90 HIS A N 1
ATOM 729 C CA . HIS A 1 90 ? 17.688 -4.227 12.141 1 95.31 90 HIS A CA 1
ATOM 730 C C . HIS A 1 90 ? 17.047 -3.842 10.805 1 95.31 90 HIS A C 1
ATOM 732 O O . HIS A 1 90 ? 17.703 -3.914 9.766 1 95.31 90 HIS A O 1
ATOM 738 N N . TYR A 1 91 ? 15.82 -3.471 10.93 1 95.75 91 TYR A N 1
ATOM 739 C CA . TYR A 1 91 ? 15.195 -2.912 9.734 1 95.75 91 TYR A CA 1
ATOM 740 C C . TYR A 1 91 ? 15.844 -1.588 9.344 1 95.75 91 TYR A C 1
ATOM 742 O O . TYR A 1 91 ? 15.984 -0.689 10.18 1 95.75 91 TYR A O 1
ATOM 750 N N . LYS A 1 92 ? 16.266 -1.515 8.148 1 94.19 92 LYS A N 1
ATOM 751 C CA . LYS A 1 92 ? 16.781 -0.291 7.539 1 94.19 92 LYS A CA 1
ATOM 752 C C . LYS A 1 92 ? 16.031 0.04 6.246 1 94.19 92 LYS A C 1
ATOM 754 O O . LYS A 1 92 ? 16.094 -0.724 5.281 1 94.19 92 LYS A O 1
ATOM 759 N N . PRO A 1 93 ? 15.406 1.19 6.188 1 91.88 93 PRO A N 1
ATOM 760 C CA . PRO A 1 93 ? 14.641 1.546 4.988 1 91.88 93 PRO A CA 1
ATOM 761 C C . PRO A 1 93 ? 15.492 1.546 3.723 1 91.88 93 PRO A C 1
ATOM 763 O O . PRO A 1 93 ? 14.984 1.297 2.627 1 91.88 93 PRO A O 1
ATOM 766 N N . LYS A 1 94 ? 16.734 1.753 3.803 1 91.88 94 LYS A N 1
ATOM 767 C CA . LYS A 1 94 ? 17.625 1.836 2.641 1 91.88 94 LYS A CA 1
ATOM 768 C C . LYS A 1 94 ? 18.109 0.453 2.223 1 91.88 94 LYS A C 1
ATOM 770 O O . LYS A 1 94 ? 18.766 0.308 1.189 1 91.88 94 LYS A O 1
ATOM 775 N N . GLU A 1 95 ? 17.656 -0.561 2.953 1 95.69 95 GLU A N 1
ATOM 776 C CA . GLU A 1 95 ? 18.156 -1.899 2.662 1 95.69 95 GLU A CA 1
ATOM 777 C C . GLU A 1 95 ? 17.109 -2.742 1.95 1 95.69 95 GLU A C 1
ATOM 779 O O . GLU A 1 95 ? 17.438 -3.668 1.208 1 95.69 95 GLU A O 1
ATOM 784 N N . ILE A 1 96 ? 15.875 -2.432 2.148 1 97.5 96 ILE A N 1
ATOM 785 C CA . ILE A 1 96 ? 14.812 -3.262 1.59 1 97.5 96 ILE A CA 1
ATOM 786 C C . ILE A 1 96 ? 13.719 -2.375 0.998 1 97.5 96 ILE A C 1
ATOM 788 O O . ILE A 1 96 ? 13.391 -1.327 1.559 1 97.5 96 ILE A O 1
ATOM 792 N N . TYR A 1 97 ? 13.258 -2.75 -0.107 1 97.25 97 TYR A N 1
ATOM 793 C CA . TYR A 1 97 ? 12.07 -2.18 -0.731 1 97.25 97 TYR A CA 1
ATOM 794 C C . TYR A 1 97 ? 11.008 -3.25 -0.961 1 97.25 97 TYR A C 1
ATOM 796 O O . TYR A 1 97 ? 11.281 -4.285 -1.574 1 97.25 97 TYR A O 1
ATOM 804 N N . VAL A 1 98 ? 9.812 -2.998 -0.428 1 98.31 98 VAL A N 1
ATOM 805 C CA . VAL A 1 98 ? 8.727 -3.969 -0.519 1 98.31 98 VAL A CA 1
ATOM 806 C C . VAL A 1 98 ? 7.605 -3.412 -1.395 1 98.31 98 VAL A C 1
ATOM 808 O O . VAL A 1 98 ? 7.129 -2.295 -1.17 1 98.31 98 VAL A O 1
ATOM 811 N N . LYS A 1 99 ? 7.238 -4.148 -2.355 1 97.62 99 LYS A N 1
ATOM 812 C CA . LYS A 1 99 ? 6.125 -3.818 -3.24 1 97.62 99 LYS A CA 1
ATOM 813 C C . LYS A 1 99 ? 5.113 -4.961 -3.301 1 97.62 99 LYS A C 1
ATOM 815 O O . LYS A 1 99 ? 5.492 -6.129 -3.365 1 97.62 99 LYS A O 1
ATOM 820 N N . SER A 1 100 ? 3.828 -4.637 -3.227 1 97.94 100 SER A N 1
ATOM 821 C CA . SER A 1 100 ? 2.773 -5.641 -3.32 1 97.94 100 SER A CA 1
ATOM 822 C C . SER A 1 100 ? 1.723 -5.246 -4.352 1 97.94 100 SER A C 1
ATOM 824 O O . SER A 1 100 ? 1.517 -4.059 -4.609 1 97.94 100 SER A O 1
ATOM 826 N N . THR A 1 101 ? 1.136 -6.289 -4.945 1 97.25 101 THR A N 1
ATOM 827 C CA . THR A 1 101 ? -0.106 -6 -5.656 1 97.25 101 THR A CA 1
ATOM 828 C C . THR A 1 101 ? -1.171 -5.484 -4.691 1 97.25 101 THR A C 1
ATOM 830 O O . THR A 1 101 ? -1.121 -5.766 -3.494 1 97.25 101 THR A O 1
ATOM 833 N N . ASP A 1 102 ? -2.066 -4.73 -5.23 1 95.88 102 ASP A N 1
ATOM 834 C CA . ASP A 1 102 ? -3.105 -4.121 -4.406 1 95.88 102 ASP A CA 1
ATOM 835 C C . ASP A 1 102 ? -4.285 -5.074 -4.215 1 95.88 102 ASP A C 1
ATOM 837 O O . ASP A 1 102 ? -5.414 -4.754 -4.586 1 95.88 102 ASP A O 1
ATOM 841 N N . VAL A 1 103 ? -4.027 -6.191 -3.684 1 96.31 103 VAL A N 1
ATOM 842 C CA . VAL A 1 103 ? -4.988 -7.227 -3.33 1 96.31 103 VAL A CA 1
ATOM 843 C C . VAL A 1 103 ? -4.824 -7.609 -1.86 1 96.31 103 VAL A C 1
ATOM 845 O O . VAL A 1 103 ? -3.705 -7.801 -1.384 1 96.31 103 VAL A O 1
ATOM 848 N N . ASP A 1 104 ? -5.918 -7.766 -1.126 1 96 104 ASP A N 1
ATOM 849 C CA . ASP A 1 104 ? -5.902 -7.949 0.322 1 96 104 ASP A CA 1
ATOM 850 C C . ASP A 1 104 ? -4.949 -9.078 0.72 1 96 104 ASP A C 1
ATOM 852 O O . ASP A 1 104 ? -4.07 -8.883 1.563 1 96 104 ASP A O 1
ATOM 856 N N . ARG A 1 105 ? -5.105 -10.188 0.122 1 97.62 105 ARG A N 1
ATOM 857 C CA . ARG A 1 105 ? -4.344 -11.359 0.532 1 97.62 105 ARG A CA 1
ATOM 858 C C . ARG A 1 105 ? -2.859 -11.188 0.233 1 97.62 105 ARG A C 1
ATOM 860 O O . ARG A 1 105 ? -2.01 -11.703 0.958 1 97.62 105 ARG A O 1
ATOM 867 N N . ALA A 1 106 ? -2.506 -10.492 -0.823 1 98.38 106 ALA A N 1
ATOM 868 C CA . ALA A 1 106 ? -1.104 -10.242 -1.145 1 98.38 106 ALA A CA 1
ATOM 869 C C . ALA A 1 106 ? -0.487 -9.242 -0.172 1 98.38 106 ALA A C 1
ATOM 871 O O . ALA A 1 106 ? 0.638 -9.43 0.296 1 98.38 106 ALA A O 1
ATOM 872 N N . LEU A 1 107 ? -1.208 -8.18 0.125 1 98.44 107 LEU A N 1
ATOM 873 C CA . LEU A 1 107 ? -0.766 -7.188 1.099 1 98.44 107 LEU A CA 1
ATOM 874 C C . LEU A 1 107 ? -0.551 -7.828 2.467 1 98.44 107 LEU A C 1
ATOM 876 O O . LEU A 1 107 ? 0.501 -7.645 3.084 1 98.44 107 LEU A O 1
ATOM 880 N N . MET A 1 108 ? -1.461 -8.602 2.879 1 98.75 108 MET A N 1
ATOM 881 C CA . MET A 1 108 ? -1.397 -9.266 4.18 1 98.75 108 MET A CA 1
ATOM 882 C C . MET A 1 108 ? -0.274 -10.297 4.211 1 98.75 108 MET A C 1
ATOM 884 O O . MET A 1 108 ? 0.363 -10.492 5.25 1 98.75 108 MET A O 1
ATOM 888 N N . SER A 1 109 ? -0.088 -10.938 3.1 1 98.88 109 SER A N 1
ATOM 889 C CA . SER A 1 109 ? 1.011 -11.898 2.996 1 98.88 109 SER A CA 1
ATOM 890 C C . SER A 1 109 ? 2.359 -11.211 3.174 1 98.88 109 SER A C 1
ATOM 892 O O . SER A 1 109 ? 3.227 -11.703 3.896 1 98.88 109 SER A O 1
ATOM 894 N N . ALA A 1 110 ? 2.529 -10.094 2.52 1 98.94 110 ALA A N 1
ATOM 895 C CA . ALA A 1 110 ? 3.762 -9.328 2.68 1 98.94 110 ALA A CA 1
ATOM 896 C C . ALA A 1 110 ? 3.965 -8.914 4.133 1 98.94 110 ALA A C 1
ATOM 898 O O . ALA A 1 110 ? 5.078 -9 4.66 1 98.94 110 ALA A O 1
ATOM 899 N N . GLU A 1 111 ? 2.91 -8.461 4.758 1 98.88 111 GLU A N 1
ATOM 900 C CA . GLU A 1 111 ? 2.986 -8.062 6.164 1 98.88 111 GLU A CA 1
ATOM 901 C C . GLU A 1 111 ? 3.424 -9.234 7.043 1 98.88 111 GLU A C 1
ATOM 903 O O . GLU A 1 111 ? 4.277 -9.07 7.918 1 98.88 111 GLU A O 1
ATOM 908 N N . SER A 1 112 ? 2.83 -10.344 6.797 1 98.88 112 SER A N 1
ATOM 909 C CA . SER A 1 112 ? 3.15 -11.539 7.574 1 98.88 112 SER A CA 1
ATOM 910 C C . SER A 1 112 ? 4.598 -11.969 7.355 1 98.88 112 SER A C 1
ATOM 912 O O . SER A 1 112 ? 5.285 -12.367 8.297 1 98.88 112 SER A O 1
ATOM 914 N N . ASN A 1 113 ? 5 -11.922 6.133 1 98.94 113 ASN A N 1
ATOM 915 C CA . ASN A 1 113 ? 6.383 -12.25 5.797 1 98.94 113 ASN A CA 1
ATOM 916 C C . ASN A 1 113 ? 7.367 -11.352 6.539 1 98.94 113 ASN A C 1
ATOM 918 O O . ASN A 1 113 ? 8.32 -11.844 7.148 1 98.94 113 ASN A O 1
ATOM 922 N N . LEU A 1 114 ? 7.098 -10.07 6.535 1 98.88 114 LEU A N 1
ATOM 923 C CA . LEU A 1 114 ? 7.984 -9.078 7.133 1 98.88 114 LEU A CA 1
ATOM 924 C C . LEU A 1 114 ? 8.023 -9.227 8.648 1 98.88 114 LEU A C 1
ATOM 926 O O . LEU A 1 114 ? 9.047 -8.938 9.281 1 98.88 114 LEU A O 1
ATOM 930 N N . ALA A 1 115 ? 6.91 -9.68 9.242 1 98.75 115 ALA A N 1
ATOM 931 C CA . ALA A 1 115 ? 6.906 -9.953 10.672 1 98.75 115 ALA A CA 1
ATOM 932 C C . ALA A 1 115 ? 7.914 -11.047 11.023 1 98.75 115 ALA A C 1
ATOM 934 O O . ALA A 1 115 ? 8.539 -11 12.086 1 98.75 115 ALA A O 1
ATOM 935 N N . GLY A 1 116 ? 8.016 -12.023 10.156 1 98.56 116 GLY A N 1
ATOM 936 C CA . GLY A 1 116 ? 9 -13.078 10.352 1 98.56 116 GLY A CA 1
ATOM 937 C C . GLY A 1 116 ? 10.414 -12.633 10.031 1 98.56 116 GLY A C 1
ATOM 938 O O . GLY A 1 116 ? 11.367 -13.016 10.719 1 98.56 116 GLY A O 1
ATOM 939 N N . LEU A 1 117 ? 10.562 -11.828 9.047 1 98.69 117 LEU A N 1
ATOM 940 C CA . LEU A 1 117 ? 11.867 -11.398 8.562 1 98.69 117 LEU A CA 1
ATOM 941 C C . LEU A 1 117 ? 12.508 -10.414 9.531 1 98.69 117 LEU A C 1
ATOM 943 O O . LEU A 1 117 ? 13.727 -10.453 9.75 1 98.69 117 LEU A O 1
ATOM 947 N N . TYR A 1 118 ? 11.711 -9.492 10.055 1 98.31 118 TYR A N 1
ATOM 948 C CA . TYR A 1 118 ? 12.258 -8.414 10.875 1 98.31 118 TYR A CA 1
ATOM 949 C C . TYR A 1 118 ? 11.586 -8.375 12.242 1 98.31 118 TYR A C 1
ATOM 951 O O . TYR A 1 118 ? 10.961 -7.375 12.602 1 98.31 118 TYR A O 1
ATOM 959 N N . LYS A 1 119 ? 11.742 -9.414 13.023 1 97.12 119 LYS A N 1
ATOM 960 C CA . LYS A 1 119 ? 11.422 -9.297 14.445 1 97.12 119 LYS A CA 1
ATOM 961 C C . LYS A 1 119 ? 12.219 -8.172 15.094 1 97.12 119 LYS A C 1
ATOM 963 O O . LYS A 1 119 ? 13.438 -8.086 14.938 1 97.12 119 LYS A O 1
ATOM 968 N N . PRO A 1 120 ? 11.461 -7.227 15.758 1 97.44 120 PRO A N 1
ATOM 969 C CA . PRO A 1 120 ? 12.188 -6.078 16.297 1 97.44 120 PRO A CA 1
ATOM 970 C C . PRO A 1 120 ? 13.227 -6.477 17.344 1 97.44 120 PRO A C 1
ATOM 972 O O . PRO A 1 120 ? 12.977 -7.379 18.156 1 97.44 120 PRO A O 1
ATOM 975 N N . ARG A 1 121 ? 14.383 -5.816 17.281 1 95.75 121 ARG A N 1
ATOM 976 C CA . ARG A 1 121 ? 15.477 -6.008 18.219 1 95.75 121 ARG A CA 1
ATOM 977 C C . ARG A 1 121 ? 16.094 -4.668 18.625 1 95.75 121 ARG A C 1
ATOM 979 O O . ARG A 1 121 ? 16.062 -3.709 17.844 1 95.75 121 ARG A O 1
ATOM 986 N N . GLY A 1 122 ? 16.578 -4.676 19.844 1 94.81 122 GLY A N 1
ATOM 987 C CA . GLY A 1 122 ? 17.266 -3.479 20.297 1 94.81 122 GLY A CA 1
ATOM 988 C C . GLY A 1 122 ? 16.484 -2.203 20.031 1 94.81 122 GLY A C 1
ATOM 989 O O . GLY A 1 122 ? 15.344 -2.072 20.469 1 94.81 122 GLY A O 1
ATOM 990 N N . ARG A 1 123 ? 17 -1.322 19.188 1 92.31 123 ARG A N 1
ATOM 991 C CA . ARG A 1 123 ? 16.438 -0.004 18.922 1 92.31 123 ARG A CA 1
ATOM 992 C C . ARG A 1 123 ? 15.117 -0.118 18.172 1 92.31 123 ARG A C 1
ATOM 994 O O . ARG A 1 123 ? 14.344 0.841 18.109 1 92.31 123 ARG A O 1
ATOM 1001 N N . ASP A 1 124 ? 14.891 -1.283 17.562 1 94.81 124 ASP A N 1
ATOM 1002 C CA . ASP A 1 124 ? 13.68 -1.463 16.766 1 94.81 124 ASP A CA 1
ATOM 1003 C C . ASP A 1 124 ? 12.477 -1.79 17.641 1 94.81 124 ASP A C 1
ATOM 1005 O O . ASP A 1 124 ? 11.336 -1.729 17.203 1 94.81 124 ASP A O 1
ATOM 1009 N N . VAL A 1 125 ? 12.766 -2.191 18.938 1 97.62 125 VAL A N 1
ATOM 1010 C CA . VAL A 1 125 ? 11.68 -2.518 19.859 1 97.62 125 VAL A CA 1
ATOM 1011 C C . VAL A 1 125 ? 10.969 -1.238 20.297 1 97.62 125 VAL A C 1
ATOM 1013 O O . VAL A 1 125 ? 11.562 -0.383 20.953 1 97.62 125 VAL A O 1
ATOM 1016 N N . TRP A 1 126 ? 9.742 -1.086 19.938 1 97.88 126 TRP A N 1
ATOM 1017 C CA . TRP A 1 126 ? 9.008 0.147 20.219 1 97.88 126 TRP A CA 1
ATOM 1018 C C . TRP A 1 126 ? 7.906 -0.092 21.25 1 97.88 126 TRP A C 1
ATOM 1020 O O . TRP A 1 126 ? 7.355 0.858 21.797 1 97.88 126 TRP A O 1
ATOM 1030 N N . LYS A 1 127 ? 7.656 -1.361 21.422 1 96.31 127 LYS A N 1
ATOM 1031 C CA . LYS A 1 127 ? 6.68 -1.805 22.406 1 96.31 127 LYS A CA 1
ATOM 1032 C C . LYS A 1 127 ? 7.086 -3.139 23.016 1 96.31 127 LYS A C 1
ATOM 1034 O O . LYS A 1 127 ? 7.309 -4.117 22.312 1 96.31 127 LYS A O 1
ATOM 1039 N N . ASN A 1 128 ? 7.215 -3.295 24.328 1 92.38 128 ASN A N 1
ATOM 1040 C CA . ASN A 1 128 ? 7.797 -4.434 25.031 1 92.38 128 ASN A CA 1
ATOM 1041 C C . ASN A 1 128 ? 6.973 -5.699 24.828 1 92.38 128 ASN A C 1
ATOM 1043 O O . ASN A 1 128 ? 7.523 -6.801 24.75 1 92.38 128 ASN A O 1
ATOM 1047 N N . ASP A 1 129 ? 5.715 -5.688 24.641 1 92.31 129 ASP A N 1
ATOM 1048 C CA . ASP A 1 129 ? 4.898 -6.895 24.578 1 92.31 129 ASP A CA 1
ATOM 1049 C C . ASP A 1 129 ? 4.352 -7.113 23.172 1 92.31 129 ASP A C 1
ATOM 1051 O O . ASP A 1 129 ? 3.295 -7.723 23 1 92.31 129 ASP A O 1
ATOM 1055 N N . LEU A 1 130 ? 5.211 -6.707 22.219 1 97.31 130 LEU A N 1
ATOM 1056 C CA . LEU A 1 130 ? 4.789 -6.875 20.828 1 97.31 130 LEU A CA 1
ATOM 1057 C C . LEU A 1 130 ? 5.992 -7.117 19.922 1 97.31 130 LEU A C 1
ATOM 1059 O O . LEU A 1 130 ? 6.695 -6.172 19.547 1 97.31 130 LEU A O 1
ATOM 1063 N N . ASP A 1 131 ? 6.199 -8.352 19.547 1 97 131 ASP A N 1
ATOM 1064 C CA . ASP A 1 131 ? 7.324 -8.734 18.703 1 97 131 ASP A CA 1
ATOM 1065 C C . ASP A 1 131 ? 7.02 -8.477 17.219 1 97 131 ASP A C 1
ATOM 1067 O O . ASP A 1 131 ? 7.105 -9.391 16.406 1 97 131 ASP A O 1
ATOM 1071 N N . TRP A 1 132 ? 6.684 -7.32 16.984 1 98.56 132 TRP A N 1
ATOM 1072 C CA . TRP A 1 132 ? 6.34 -6.887 15.633 1 98.56 132 TRP A CA 1
ATOM 1073 C C . TRP A 1 132 ? 6.676 -5.414 15.43 1 98.56 132 TRP A C 1
ATOM 1075 O O . TRP A 1 132 ? 6.613 -4.621 16.375 1 98.56 132 TRP A O 1
ATOM 1085 N N . GLN A 1 133 ? 7.027 -5.027 14.273 1 98.56 133 GLN A N 1
ATOM 1086 C CA . GLN A 1 133 ? 7.219 -3.631 13.898 1 98.56 133 GLN A CA 1
ATOM 1087 C C . GLN A 1 133 ? 6.66 -3.357 12.5 1 98.56 133 GLN A C 1
ATOM 1089 O O . GLN A 1 133 ? 6.637 -4.25 11.648 1 98.56 133 GLN A O 1
ATOM 1094 N N . PRO A 1 134 ? 6.184 -2.139 12.258 1 98.62 134 PRO A N 1
ATOM 1095 C CA . PRO A 1 134 ? 5.684 -1.786 10.922 1 98.62 134 PRO A CA 1
ATOM 1096 C C . PRO A 1 134 ? 6.801 -1.607 9.898 1 98.62 134 PRO A C 1
ATOM 1098 O O . PRO A 1 134 ? 7.852 -1.045 10.219 1 98.62 134 PRO A O 1
ATOM 1101 N N . ILE A 1 135 ? 6.633 -2.109 8.742 1 98.56 135 ILE A N 1
ATOM 1102 C CA . ILE A 1 135 ? 7.512 -1.94 7.59 1 98.56 135 ILE A CA 1
ATOM 1103 C C . ILE A 1 135 ? 6.688 -1.562 6.363 1 98.56 135 ILE A C 1
ATOM 1105 O O . ILE A 1 135 ? 5.695 -2.223 6.043 1 98.56 135 ILE A O 1
ATOM 1109 N N . PRO A 1 136 ? 7.074 -0.489 5.703 1 97.19 136 PRO A N 1
ATOM 1110 C CA . PRO A 1 136 ? 6.227 0.011 4.617 1 97.19 136 PRO A CA 1
ATOM 1111 C C . PRO A 1 136 ? 6.129 -0.966 3.449 1 97.19 136 PRO A C 1
ATOM 1113 O O . PRO A 1 136 ? 7.137 -1.555 3.045 1 97.19 136 PRO A O 1
ATOM 1116 N N . ILE A 1 137 ? 4.949 -1.133 2.951 1 98.31 137 ILE A N 1
ATOM 1117 C CA . ILE A 1 137 ? 4.641 -1.906 1.753 1 98.31 137 ILE A CA 1
ATOM 1118 C C . ILE A 1 137 ? 4.02 -0.996 0.697 1 98.31 137 ILE A C 1
ATOM 1120 O O . ILE A 1 137 ? 2.92 -0.472 0.891 1 98.31 137 ILE A O 1
ATOM 1124 N N . HIS A 1 138 ? 4.727 -0.859 -0.361 1 96.94 138 HIS A N 1
ATOM 1125 C CA . HIS A 1 138 ? 4.281 0.042 -1.417 1 96.94 138 HIS A CA 1
ATOM 1126 C C . HIS A 1 138 ? 3.406 -0.688 -2.432 1 96.94 138 HIS A C 1
ATOM 1128 O O . HIS A 1 138 ? 3.676 -1.844 -2.77 1 96.94 138 HIS A O 1
ATOM 1134 N N . GLY A 1 139 ? 2.314 -0.067 -2.766 1 90.81 139 GLY A N 1
ATOM 1135 C CA . GLY A 1 139 ? 1.414 -0.698 -3.719 1 90.81 139 GLY A CA 1
ATOM 1136 C C . GLY A 1 139 ? 0.957 0.24 -4.82 1 90.81 139 GLY A C 1
ATOM 1137 O O . GLY A 1 139 ? 1.197 1.447 -4.754 1 90.81 139 GLY A O 1
ATOM 1138 N N . VAL A 1 140 ? 0.409 -0.374 -5.844 1 89.38 140 VAL A N 1
ATOM 1139 C CA . VAL A 1 140 ? -0.241 0.33 -6.945 1 89.38 140 VAL A CA 1
ATOM 1140 C C . VAL A 1 140 ? -1.54 -0.381 -7.32 1 89.38 140 VAL A C 1
ATOM 1142 O O . VAL A 1 140 ? -1.599 -1.613 -7.332 1 89.38 140 VAL A O 1
ATOM 1145 N N . PRO A 1 141 ? -2.572 0.419 -7.535 1 92 141 PRO A N 1
ATOM 1146 C CA . PRO A 1 141 ? -3.807 -0.241 -7.973 1 92 141 PRO A CA 1
ATOM 1147 C C . PRO A 1 141 ? -3.584 -1.188 -9.148 1 92 141 PRO A C 1
ATOM 1149 O O . PRO A 1 141 ? -2.799 -0.882 -10.055 1 92 141 PRO A O 1
ATOM 1152 N N . GLN A 1 142 ? -4.316 -2.273 -9.156 1 93.5 142 GLN A N 1
ATOM 1153 C CA . GLN A 1 142 ? -4.102 -3.33 -10.141 1 93.5 142 GLN A CA 1
ATOM 1154 C C . GLN A 1 142 ? -4.242 -2.793 -11.562 1 93.5 142 GLN A C 1
ATOM 1156 O O . GLN A 1 142 ? -3.488 -3.186 -12.453 1 93.5 142 GLN A O 1
ATOM 1161 N N . SER A 1 143 ? -5.152 -1.901 -11.781 1 93 143 SER A N 1
ATOM 1162 C CA . SER A 1 143 ? -5.438 -1.392 -13.117 1 93 143 SER A CA 1
ATOM 1163 C C . SER A 1 143 ? -4.301 -0.518 -13.633 1 93 143 SER A C 1
ATOM 1165 O O . SER A 1 143 ? -4.238 -0.207 -14.828 1 93 143 SER A O 1
ATOM 1167 N N . LEU A 1 144 ? -3.381 -0.241 -12.727 1 92.69 144 LEU A N 1
ATOM 1168 C CA . LEU A 1 144 ? -2.25 0.6 -13.109 1 92.69 144 LEU A CA 1
ATOM 1169 C C . LEU A 1 144 ? -0.942 -0.18 -13.031 1 92.69 144 LEU A C 1
ATOM 1171 O O . LEU A 1 144 ? 0.13 0.372 -13.289 1 92.69 144 LEU A O 1
ATOM 1175 N N . ASP A 1 145 ? -1.002 -1.393 -12.695 1 95.38 145 ASP A N 1
ATOM 1176 C CA . ASP A 1 145 ? 0.185 -2.189 -12.398 1 95.38 145 ASP A CA 1
ATOM 1177 C C . ASP A 1 145 ? 0.521 -3.129 -13.555 1 95.38 145 ASP A C 1
ATOM 1179 O O . ASP A 1 145 ? -0.105 -4.18 -13.711 1 95.38 145 ASP A O 1
ATOM 1183 N N . ASN A 1 146 ? 1.539 -2.799 -14.281 1 97.38 146 ASN A N 1
ATOM 1184 C CA . ASN A 1 146 ? 2.014 -3.674 -15.344 1 97.38 146 ASN A CA 1
ATOM 1185 C C . ASN A 1 146 ? 3.299 -4.395 -14.945 1 97.38 146 ASN A C 1
ATOM 1187 O O . ASN A 1 146 ? 3.979 -4.973 -15.797 1 97.38 146 ASN A O 1
ATOM 1191 N N . ILE A 1 147 ? 3.623 -4.367 -13.672 1 96.94 147 ILE A N 1
ATOM 1192 C CA . ILE A 1 147 ? 4.898 -4.926 -13.234 1 96.94 147 ILE A CA 1
ATOM 1193 C C . ILE A 1 147 ? 4.66 -6.219 -12.461 1 96.94 147 ILE A C 1
ATOM 1195 O O . ILE A 1 147 ? 5.125 -7.289 -12.859 1 96.94 147 ILE A O 1
ATOM 1199 N N . ILE A 1 148 ? 3.865 -6.133 -11.336 1 96.12 148 ILE A N 1
ATOM 1200 C CA . ILE A 1 148 ? 3.777 -7.332 -10.516 1 96.12 148 ILE A CA 1
ATOM 1201 C C . ILE A 1 148 ? 2.393 -7.961 -10.656 1 96.12 148 ILE A C 1
ATOM 1203 O O . ILE A 1 148 ? 2.264 -9.188 -10.711 1 96.12 148 ILE A O 1
ATOM 1207 N N . SER A 1 149 ? 1.315 -7.082 -10.781 1 95.38 149 SER A N 1
ATOM 1208 C CA . SER A 1 149 ? -0.007 -7.641 -11.047 1 95.38 149 SER A CA 1
ATOM 1209 C C . SER A 1 149 ? -0.177 -7.984 -12.516 1 95.38 149 SER A C 1
ATOM 1211 O O . SER A 1 149 ? -0.946 -8.883 -12.867 1 95.38 149 SER A O 1
ATOM 1213 N N . MET A 1 150 ? 0.44 -7.16 -13.328 1 97.31 150 MET A N 1
ATOM 1214 C CA . MET A 1 150 ? 0.42 -7.328 -14.781 1 97.31 150 MET A CA 1
ATOM 1215 C C . MET A 1 150 ? -1.005 -7.25 -15.32 1 97.31 150 MET A C 1
ATOM 1217 O O . MET A 1 150 ? -1.391 -8.039 -16.188 1 97.31 150 MET A O 1
ATOM 1221 N N . LYS A 1 151 ? -1.764 -6.324 -14.758 1 96.12 151 LYS A N 1
ATOM 1222 C CA . LYS A 1 151 ? -3.176 -6.242 -15.125 1 96.12 151 LYS A CA 1
ATOM 1223 C C . LYS A 1 151 ? -3.5 -4.902 -15.773 1 96.12 151 LYS A C 1
ATOM 1225 O O . LYS A 1 151 ? -4.656 -4.633 -16.109 1 96.12 151 LYS A O 1
ATOM 1230 N N . LYS A 1 152 ? -2.494 -4.055 -15.859 1 96.75 152 LYS A N 1
ATOM 1231 C CA . LYS A 1 152 ? -2.736 -2.846 -16.641 1 96.75 152 LYS A CA 1
ATOM 1232 C C . LYS A 1 152 ? -3.18 -3.189 -18.062 1 96.75 152 LYS A C 1
ATOM 1234 O O . LYS A 1 152 ? -2.617 -4.086 -18.688 1 96.75 152 LYS A O 1
ATOM 1239 N N . LYS A 1 153 ? -4.141 -2.488 -18.547 1 97.06 153 LYS A N 1
ATOM 1240 C CA . LYS A 1 153 ? -4.758 -2.824 -19.828 1 97.06 153 LYS A CA 1
ATOM 1241 C C . LYS A 1 153 ? -3.754 -2.695 -20.969 1 97.06 153 LYS A C 1
ATOM 1243 O O . LYS A 1 153 ? -3.031 -1.701 -21.062 1 97.06 153 LYS A O 1
ATOM 1248 N N . CYS A 1 154 ? -3.637 -3.709 -21.734 1 98.44 154 CYS A N 1
ATOM 1249 C CA . CYS A 1 154 ? -2.852 -3.775 -22.953 1 98.44 154 CYS A CA 1
ATOM 1250 C C . CYS A 1 154 ? -3.643 -4.449 -24.078 1 98.44 154 CYS A C 1
ATOM 1252 O O . CYS A 1 154 ? -3.621 -5.676 -24.203 1 98.44 154 CYS A O 1
ATOM 1254 N N . PRO A 1 155 ? -4.262 -3.613 -24.922 1 98.31 155 PRO A N 1
ATOM 1255 C CA . PRO A 1 155 ? -5.152 -4.152 -25.953 1 98.31 155 PRO A CA 1
ATOM 1256 C C . PRO A 1 155 ? -4.453 -5.133 -26.891 1 98.31 155 PRO A C 1
ATOM 1258 O O . PRO A 1 155 ? -5.02 -6.168 -27.25 1 98.31 155 PRO A O 1
ATOM 1261 N N . LYS A 1 156 ? -3.299 -4.809 -27.281 1 98.62 156 LYS A N 1
ATOM 1262 C CA . LYS A 1 156 ? -2.57 -5.703 -28.172 1 98.62 156 LYS A CA 1
ATOM 1263 C C . LYS A 1 156 ? -2.326 -7.059 -27.516 1 98.62 156 LYS A C 1
ATOM 1265 O O . LYS A 1 156 ? -2.48 -8.102 -28.156 1 98.62 156 LYS A O 1
ATOM 1270 N N . TYR A 1 157 ? -1.932 -7.051 -26.281 1 98.69 157 TYR A N 1
ATOM 1271 C CA . TYR A 1 157 ? -1.742 -8.305 -25.562 1 98.69 157 TYR A CA 1
ATOM 1272 C C . TYR A 1 157 ? -3.033 -9.109 -25.531 1 98.69 157 TYR A C 1
ATOM 1274 O O . TYR A 1 157 ? -3.021 -10.328 -25.75 1 98.69 157 TYR A O 1
ATOM 1282 N N . GLU A 1 158 ? -4.109 -8.438 -25.172 1 98.31 158 GLU A N 1
ATOM 1283 C CA . GLU A 1 158 ? -5.398 -9.109 -25.047 1 98.31 158 GLU A CA 1
ATOM 1284 C C . GLU A 1 158 ? -5.789 -9.797 -26.344 1 98.31 158 GLU A C 1
ATOM 1286 O O . GLU A 1 158 ? -6.238 -10.945 -26.344 1 98.31 158 GLU A O 1
ATOM 1291 N N . LYS A 1 159 ? -5.551 -9.102 -27.391 1 98.19 159 LYS A N 1
ATOM 1292 C CA . LYS A 1 159 ? -5.863 -9.672 -28.703 1 98.19 159 LYS A CA 1
ATOM 1293 C C . LYS A 1 159 ? -4.973 -10.875 -29 1 98.19 159 LYS A C 1
ATOM 1295 O O . LYS A 1 159 ? -5.461 -11.93 -29.422 1 98.19 159 LYS A O 1
ATOM 1300 N N . MET A 1 160 ? -3.699 -10.727 -28.781 1 98.31 160 MET A N 1
ATOM 1301 C CA . MET A 1 160 ? -2.746 -11.797 -29.047 1 98.31 160 MET A CA 1
ATOM 1302 C C . MET A 1 160 ? -3.055 -13.016 -28.172 1 98.31 160 MET A C 1
ATOM 1304 O O . MET A 1 160 ? -2.971 -14.156 -28.656 1 98.31 160 MET A O 1
ATOM 1308 N N . TYR A 1 161 ? -3.396 -12.766 -26.984 1 98.31 161 TYR A N 1
ATOM 1309 C CA . TYR A 1 161 ? -3.689 -13.844 -26.047 1 98.31 161 TYR A CA 1
ATOM 1310 C C . TYR A 1 161 ? -4.949 -14.594 -26.469 1 98.31 161 TYR A C 1
ATOM 1312 O O . TYR A 1 161 ? -4.98 -15.828 -26.438 1 98.31 161 TYR A O 1
ATOM 1320 N N . ASP A 1 162 ? -5.941 -13.867 -26.844 1 97.5 162 ASP A N 1
ATOM 1321 C CA . ASP A 1 162 ? -7.184 -14.484 -27.297 1 97.5 162 ASP A CA 1
ATOM 1322 C C . ASP A 1 162 ? -6.949 -15.352 -28.531 1 97.5 162 ASP A C 1
ATOM 1324 O O . ASP A 1 162 ? -7.465 -16.469 -28.609 1 97.5 162 ASP A O 1
ATOM 1328 N N . ASP A 1 163 ? -6.195 -14.828 -29.438 1 97.81 163 ASP A N 1
ATOM 1329 C CA . ASP A 1 163 ? -5.859 -15.586 -30.641 1 97.81 163 ASP A CA 1
ATOM 1330 C C . ASP A 1 163 ? -5.082 -16.859 -30.281 1 97.81 163 ASP A C 1
ATOM 1332 O O . ASP A 1 163 ? -5.324 -17.922 -30.859 1 97.81 163 ASP A O 1
ATOM 1336 N N . PHE A 1 164 ? -4.199 -16.734 -29.438 1 98.12 164 PHE A N 1
ATOM 1337 C CA . PHE A 1 164 ? -3.373 -17.859 -29 1 98.12 164 PHE A CA 1
ATOM 1338 C C . PHE A 1 164 ? -4.227 -18.938 -28.359 1 98.12 164 PHE A C 1
ATOM 1340 O O . PHE A 1 164 ? -4.035 -20.125 -28.641 1 98.12 164 PHE A O 1
ATOM 1347 N N . MET A 1 165 ? -5.176 -18.578 -27.578 1 97.44 165 MET A N 1
ATOM 1348 C CA . MET A 1 165 ? -5.98 -19.5 -26.781 1 97.44 165 MET A CA 1
ATOM 1349 C C . MET A 1 165 ? -6.91 -20.312 -27.688 1 97.44 165 MET A C 1
ATOM 1351 O O . MET A 1 165 ? -7.332 -21.406 -27.328 1 97.44 165 MET A O 1
ATOM 1355 N N . VAL A 1 166 ? -7.168 -19.797 -28.859 1 95.88 166 VAL A N 1
ATOM 1356 C CA . VAL A 1 166 ? -8.023 -20.531 -29.797 1 95.88 166 VAL A CA 1
ATOM 1357 C C . VAL A 1 166 ? -7.184 -21.031 -30.969 1 95.88 166 VAL A C 1
ATOM 1359 O O . VAL A 1 166 ? -7.73 -21.516 -31.969 1 95.88 166 VAL A O 1
ATOM 1362 N N . GLY A 1 167 ? -5.906 -20.922 -30.844 1 96.56 167 GLY A N 1
ATOM 1363 C CA . GLY A 1 167 ? -4.988 -21.312 -31.906 1 96.56 167 GLY A CA 1
ATOM 1364 C C . GLY A 1 167 ? -4.621 -22.781 -31.859 1 96.56 167 GLY A C 1
ATOM 1365 O O . GLY A 1 167 ? -5.156 -23.547 -31.047 1 96.56 167 GLY A O 1
ATOM 1366 N N . PRO A 1 168 ? -3.668 -23.188 -32.688 1 96.75 168 PRO A N 1
ATOM 1367 C CA . PRO A 1 168 ? -3.344 -24.594 -32.875 1 96.75 168 PRO A CA 1
ATOM 1368 C C . PRO A 1 168 ? -2.748 -25.234 -31.625 1 96.75 168 PRO A C 1
ATOM 1370 O O . PRO A 1 168 ? -3.059 -26.375 -31.297 1 96.75 168 PRO A O 1
ATOM 1373 N N . GLU A 1 169 ? -1.918 -24.5 -30.906 1 95.75 169 GLU A N 1
ATOM 1374 C CA . GLU A 1 169 ? -1.249 -25.062 -29.734 1 95.75 169 GLU A CA 1
ATOM 1375 C C . GLU A 1 169 ? -2.254 -25.438 -28.641 1 95.75 169 GLU A C 1
ATOM 1377 O O . GLU A 1 169 ? -2.229 -26.562 -28.125 1 95.75 169 GLU A O 1
ATOM 1382 N N . MET A 1 170 ? -3.111 -24.578 -28.344 1 96.62 170 MET A N 1
ATOM 1383 C CA . MET A 1 170 ? -4.082 -24.812 -27.281 1 96.62 170 MET A CA 1
ATOM 1384 C C . MET A 1 170 ? -5.164 -25.781 -27.734 1 96.62 170 MET A C 1
ATOM 1386 O O . MET A 1 170 ? -5.68 -26.562 -26.938 1 96.62 170 MET A O 1
ATOM 1390 N N . ASN A 1 171 ? -5.473 -25.719 -29 1 96.25 171 ASN A N 1
ATOM 1391 C CA . ASN A 1 171 ? -6.402 -26.703 -29.547 1 96.25 171 ASN A CA 1
ATOM 1392 C C . ASN A 1 171 ? -5.836 -28.125 -29.453 1 96.25 171 ASN A C 1
ATOM 1394 O O . ASN A 1 171 ? -6.578 -29.078 -29.219 1 96.25 171 ASN A O 1
ATOM 1398 N N . ALA A 1 172 ? -4.594 -28.234 -29.688 1 97.19 172 ALA A N 1
ATOM 1399 C CA . ALA A 1 172 ? -3.943 -29.547 -29.562 1 97.19 172 ALA A CA 1
ATOM 1400 C C . ALA A 1 172 ? -4.023 -30.062 -28.141 1 97.19 172 ALA A C 1
ATOM 1402 O O . ALA A 1 172 ? -4.238 -31.266 -27.922 1 97.19 172 ALA A O 1
ATOM 1403 N N . VAL A 1 173 ? -3.842 -29.203 -27.172 1 97.31 173 VAL A N 1
ATOM 1404 C CA . VAL A 1 173 ? -3.961 -29.578 -25.766 1 97.31 173 VAL A CA 1
ATOM 1405 C C . VAL A 1 173 ? -5.387 -30.047 -25.484 1 97.31 173 VAL A C 1
ATOM 1407 O O . VAL A 1 173 ? -5.59 -31.094 -24.844 1 97.31 173 VAL A O 1
ATOM 1410 N N . LYS A 1 174 ? -6.32 -29.266 -25.906 1 97 174 LYS A N 1
ATOM 1411 C CA . LYS A 1 174 ? -7.723 -29.609 -25.688 1 97 174 LYS A CA 1
ATOM 1412 C C . LYS A 1 174 ? -8.062 -30.969 -26.297 1 97 174 LYS A C 1
ATOM 1414 O O . LYS A 1 174 ? -8.719 -31.797 -25.672 1 97 174 LYS A O 1
ATOM 1419 N N . LYS A 1 175 ? -7.582 -31.203 -27.484 1 97.5 175 LYS A N 1
ATOM 1420 C CA . LYS A 1 175 ? -7.844 -32.469 -28.172 1 97.5 175 LYS A CA 1
ATOM 1421 C C . LYS A 1 175 ? -7.207 -33.625 -27.406 1 97.5 175 LYS A C 1
ATOM 1423 O O . LYS A 1 175 ? -7.836 -34.688 -27.234 1 97.5 175 LYS A O 1
ATOM 1428 N N . LYS A 1 176 ? -6.023 -33.438 -26.984 1 97.94 176 LYS A N 1
ATOM 1429 C CA . LYS A 1 176 ? -5.273 -34.469 -26.281 1 97.94 176 LYS A CA 1
ATOM 1430 C C . LYS A 1 176 ? -5.965 -34.875 -24.984 1 97.94 176 LYS A C 1
ATOM 1432 O O . LYS A 1 176 ? -5.938 -36.062 -24.594 1 97.94 176 LYS A O 1
ATOM 1437 N N . TYR A 1 177 ? -6.57 -33.938 -24.344 1 97.94 177 TYR A N 1
ATOM 1438 C CA . TYR A 1 177 ? -7.156 -34.188 -23.031 1 97.94 177 TYR A CA 1
ATOM 1439 C C . TYR A 1 177 ? -8.672 -34.031 -23.078 1 97.94 177 TYR A C 1
ATOM 1441 O O . TYR A 1 177 ? -9.289 -33.688 -22.062 1 97.94 177 TYR A O 1
ATOM 1449 N N . GLN A 1 178 ? -9.305 -34.25 -24.172 1 97.88 178 GLN A N 1
ATOM 1450 C CA . GLN A 1 178 ? -10.727 -34 -24.422 1 97.88 178 GLN A CA 1
ATOM 1451 C C . GLN A 1 178 ? -11.602 -34.75 -23.406 1 97.88 178 GLN A C 1
ATOM 1453 O O . GLN A 1 178 ? -12.617 -34.219 -22.969 1 97.88 178 GLN A O 1
ATOM 1458 N N . LYS A 1 179 ? -11.18 -35.906 -23.062 1 97.81 179 LYS A N 1
ATOM 1459 C CA . LYS A 1 179 ? -11.945 -36.719 -22.125 1 97.81 179 LYS A CA 1
ATOM 1460 C C . LYS A 1 179 ? -12.164 -35.969 -20.812 1 97.81 179 LYS A C 1
ATOM 1462 O O . LYS A 1 179 ? -13.266 -36 -20.25 1 97.81 179 LYS A O 1
ATOM 1467 N N . TYR A 1 180 ? -11.156 -35.375 -20.344 1 97.88 180 TYR A N 1
ATOM 1468 C CA . TYR A 1 180 ? -11.227 -34.688 -19.047 1 97.88 180 TYR A CA 1
ATOM 1469 C C . TYR A 1 180 ? -11.984 -33.375 -19.156 1 97.88 180 TYR A C 1
ATOM 1471 O O . TYR A 1 180 ? -12.68 -32.969 -18.219 1 97.88 180 TYR A O 1
ATOM 1479 N N . PHE A 1 181 ? -11.867 -32.688 -20.328 1 97.88 181 PHE A N 1
ATOM 1480 C CA . PHE A 1 181 ? -12.703 -31.516 -20.609 1 97.88 181 PHE A CA 1
ATOM 1481 C C . PHE A 1 181 ? -14.18 -31.891 -20.547 1 97.88 181 PHE A C 1
ATOM 1483 O O . PHE A 1 181 ? -14.984 -31.188 -19.938 1 97.88 181 PHE A O 1
ATOM 1490 N N . ASP A 1 182 ? -14.484 -33 -21.141 1 97.75 182 ASP A N 1
ATOM 1491 C CA . ASP A 1 182 ? -15.867 -33.469 -21.219 1 97.75 182 ASP A CA 1
ATOM 1492 C C . ASP A 1 182 ? -16.422 -33.781 -19.828 1 97.75 182 ASP A C 1
ATOM 1494 O O . ASP A 1 182 ? -17.547 -33.375 -19.5 1 97.75 182 ASP A O 1
ATOM 1498 N N . ILE A 1 183 ? -15.656 -34.438 -19.031 1 97.94 183 ILE A N 1
ATOM 1499 C CA . ILE A 1 183 ? -16.078 -34.781 -17.688 1 97.94 183 ILE A CA 1
ATOM 1500 C C . ILE A 1 183 ? -16.344 -33.531 -16.875 1 97.94 183 ILE A C 1
ATOM 1502 O O . ILE A 1 183 ? -17.375 -33.406 -16.203 1 97.94 183 ILE A O 1
ATOM 1506 N N . ALA A 1 184 ? -15.445 -32.562 -16.906 1 97.75 184 ALA A N 1
ATOM 1507 C CA . ALA A 1 184 ? -15.586 -31.312 -16.156 1 97.75 184 ALA A CA 1
ATOM 1508 C C . ALA A 1 184 ? -16.797 -30.516 -16.625 1 97.75 184 ALA A C 1
ATOM 1510 O O . ALA A 1 184 ? -17.547 -29.984 -15.82 1 97.75 184 ALA A O 1
ATOM 1511 N N . ASN A 1 185 ? -16.938 -30.453 -17.938 1 96.94 185 ASN A N 1
ATOM 1512 C CA . ASN A 1 185 ? -18.062 -29.75 -18.531 1 96.94 185 ASN A CA 1
ATOM 1513 C C . ASN A 1 185 ? -19.406 -30.328 -18.078 1 96.94 185 ASN A C 1
ATOM 1515 O O . ASN A 1 185 ? -20.328 -29.578 -17.75 1 96.94 185 ASN A O 1
ATOM 1519 N N . GLU A 1 186 ? -19.484 -31.562 -18.062 1 97.12 186 GLU A N 1
ATOM 1520 C CA . GLU A 1 186 ? -20.734 -32.25 -17.766 1 97.12 186 GLU A CA 1
ATOM 1521 C C . GLU A 1 186 ? -21.125 -32.125 -16.297 1 97.12 186 GLU A C 1
ATOM 1523 O O . GLU A 1 186 ? -22.312 -32.094 -15.969 1 97.12 186 GLU A O 1
ATOM 1528 N N . ASN A 1 187 ? -20.141 -31.969 -15.484 1 97.94 187 ASN A N 1
ATOM 1529 C CA . ASN A 1 187 ? -20.438 -32.156 -14.07 1 97.94 187 ASN A CA 1
ATOM 1530 C C . ASN A 1 187 ? -20.328 -30.859 -13.289 1 97.94 187 ASN A C 1
ATOM 1532 O O . ASN A 1 187 ? -20.984 -30.688 -12.266 1 97.94 187 ASN A O 1
ATOM 1536 N N . SER A 1 188 ? -19.516 -29.906 -13.727 1 97.38 188 SER A N 1
ATOM 1537 C CA . SER A 1 188 ? -19.203 -28.719 -12.938 1 97.38 188 SER A CA 1
ATOM 1538 C C . SER A 1 188 ? -20.266 -27.625 -13.133 1 97.38 188 SER A C 1
ATOM 1540 O O . SER A 1 188 ? -20.391 -26.734 -12.297 1 97.38 188 SER A O 1
ATOM 1542 N N . GLY A 1 189 ? -20.969 -27.656 -14.258 1 96.62 189 GLY A N 1
ATOM 1543 C CA . GLY A 1 189 ? -21.859 -26.578 -14.641 1 96.62 189 GLY A CA 1
ATOM 1544 C C . GLY A 1 189 ? -21.141 -25.438 -15.359 1 96.62 189 GLY A C 1
ATOM 1545 O O . GLY A 1 189 ? -21.781 -24.5 -15.82 1 96.62 189 GLY A O 1
ATOM 1546 N N . MET A 1 190 ? -19.859 -25.516 -15.484 1 95.19 190 MET A N 1
ATOM 1547 C CA . MET A 1 190 ? -19.062 -24.531 -16.219 1 95.19 190 MET A CA 1
ATOM 1548 C C . MET A 1 190 ? -18.781 -25.016 -17.641 1 95.19 190 MET A C 1
ATOM 1550 O O . MET A 1 190 ? -18.766 -26.219 -17.906 1 95.19 190 MET A O 1
ATOM 1554 N N . GLU A 1 191 ? -18.547 -24.031 -18.469 1 94.25 191 GLU A N 1
ATOM 1555 C CA . GLU A 1 191 ? -18.109 -24.359 -19.828 1 94.25 191 GLU A CA 1
ATOM 1556 C C . GLU A 1 191 ? -16.578 -24.375 -19.906 1 94.25 191 GLU A C 1
ATOM 1558 O O . GLU A 1 191 ? -15.93 -23.344 -19.703 1 94.25 191 GLU A O 1
ATOM 1563 N N . PHE A 1 192 ? -16.062 -25.516 -20.219 1 94.38 192 PHE A N 1
ATOM 1564 C CA . PHE A 1 192 ? -14.625 -25.656 -20.344 1 94.38 192 PHE A CA 1
ATOM 1565 C C . PHE A 1 192 ? -14.195 -25.516 -21.812 1 94.38 192 PHE A C 1
ATOM 1567 O O . PHE A 1 192 ? -14.117 -26.5 -22.531 1 94.38 192 PHE A O 1
ATOM 1574 N N . GLU A 1 193 ? -13.836 -24.219 -22.094 1 91 193 GLU A N 1
ATOM 1575 C CA . GLU A 1 193 ? -13.445 -23.906 -23.469 1 91 193 GLU A CA 1
ATOM 1576 C C . GLU A 1 193 ? -11.945 -24.109 -23.656 1 91 193 GLU A C 1
ATOM 1578 O O . GLU A 1 193 ? -11.492 -24.422 -24.766 1 91 193 GLU A O 1
ATOM 1583 N N . ASN A 1 194 ? -11.188 -23.906 -22.703 1 93.25 194 ASN A N 1
ATOM 1584 C CA . ASN A 1 194 ? -9.742 -24.062 -22.734 1 93.25 194 ASN A CA 1
ATOM 1585 C C . ASN A 1 194 ? -9.18 -24.391 -21.359 1 93.25 194 ASN A C 1
ATOM 1587 O O . ASN A 1 194 ? -9.93 -24.688 -20.422 1 93.25 194 ASN A O 1
ATOM 1591 N N . VAL A 1 195 ? -7.875 -24.406 -21.234 1 95.94 195 VAL A N 1
ATOM 1592 C CA . VAL A 1 195 ? -7.18 -24.922 -20.062 1 95.94 195 VAL A CA 1
ATOM 1593 C C . VAL A 1 195 ? -7.359 -23.953 -18.891 1 95.94 195 VAL A C 1
ATOM 1595 O O . VAL A 1 195 ? -7.141 -24.312 -17.734 1 95.94 195 VAL A O 1
ATOM 1598 N N . LYS A 1 196 ? -7.805 -22.719 -19.047 1 95.06 196 LYS A N 1
ATOM 1599 C CA . LYS A 1 196 ? -7.922 -21.719 -18 1 95.06 196 LYS A CA 1
ATOM 1600 C C . LYS A 1 196 ? -8.906 -22.172 -16.922 1 95.06 196 LYS A C 1
ATOM 1602 O O . LYS A 1 196 ? -8.719 -21.875 -15.742 1 95.06 196 LYS A O 1
ATOM 1607 N N . GLN A 1 197 ? -9.922 -22.828 -17.344 1 96.31 197 GLN A N 1
ATOM 1608 C CA . GLN A 1 197 ? -10.953 -23.266 -16.422 1 96.31 197 GLN A CA 1
ATOM 1609 C C . GLN A 1 197 ? -10.414 -24.328 -15.469 1 96.31 197 GLN A C 1
ATOM 1611 O O . GLN A 1 197 ? -10.93 -24.5 -14.359 1 96.31 197 GLN A O 1
ATOM 1616 N N . PHE A 1 198 ? -9.367 -25 -15.914 1 97.31 198 PHE A N 1
ATOM 1617 C CA . PHE A 1 198 ? -8.781 -26.016 -15.055 1 97.31 198 PHE A CA 1
ATOM 1618 C C . PHE A 1 198 ? -7.973 -25.375 -13.93 1 97.31 198 PHE A C 1
ATOM 1620 O O . PHE A 1 198 ? -7.836 -25.953 -12.852 1 97.31 198 PHE A O 1
ATOM 1627 N N . GLU A 1 199 ? -7.438 -24.203 -14.172 1 96.31 199 GLU A N 1
ATOM 1628 C CA . GLU A 1 199 ? -6.828 -23.438 -13.078 1 96.31 199 GLU A CA 1
ATOM 1629 C C . GLU A 1 199 ? -7.828 -23.188 -11.953 1 96.31 199 GLU A C 1
ATOM 1631 O O . GLU A 1 199 ? -7.516 -23.422 -10.781 1 96.31 199 GLU A O 1
ATOM 1636 N N . LYS A 1 200 ? -8.984 -22.797 -12.359 1 95.81 200 LYS A N 1
ATOM 1637 C CA . LYS A 1 200 ? -10.039 -22.469 -11.406 1 95.81 200 LYS A CA 1
ATOM 1638 C C . LYS A 1 200 ? -10.484 -23.703 -10.641 1 95.81 200 LYS A C 1
ATOM 1640 O O . LYS A 1 200 ? -10.492 -23.719 -9.406 1 95.81 200 LYS A O 1
ATOM 1645 N N . ILE A 1 201 ? -10.852 -24.766 -11.344 1 97 201 ILE A N 1
ATOM 1646 C CA . ILE A 1 201 ? -11.453 -25.922 -10.695 1 97 201 ILE A CA 1
ATOM 1647 C C . ILE A 1 201 ? -10.406 -26.625 -9.828 1 97 201 ILE A C 1
ATOM 1649 O O . ILE A 1 201 ? -10.727 -27.125 -8.742 1 97 201 ILE A O 1
ATOM 1653 N N . HIS A 1 202 ? -9.188 -26.719 -10.328 1 97.62 202 HIS A N 1
ATOM 1654 C CA . HIS A 1 202 ? -8.125 -27.312 -9.531 1 97.62 202 HIS A CA 1
ATOM 1655 C C . HIS A 1 202 ? -7.941 -26.562 -8.211 1 97.62 202 HIS A C 1
ATOM 1657 O O . HIS A 1 202 ? -7.84 -27.172 -7.152 1 97.62 202 HIS A O 1
ATOM 1663 N N . GLY A 1 203 ? -7.891 -25.234 -8.305 1 96.81 203 GLY A N 1
ATOM 1664 C CA . GLY A 1 203 ? -7.734 -24.391 -7.125 1 96.81 203 GLY A CA 1
ATOM 1665 C C . GLY A 1 203 ? -8.867 -24.547 -6.133 1 96.81 203 GLY A C 1
ATOM 1666 O O . GLY A 1 203 ? -8.633 -24.703 -4.93 1 96.81 203 GLY A O 1
ATOM 1667 N N . VAL A 1 204 ? -10.078 -24.547 -6.625 1 97.56 204 VAL A N 1
ATOM 1668 C CA . VAL A 1 204 ? -11.258 -24.641 -5.777 1 97.56 204 VAL A CA 1
ATOM 1669 C C . VAL A 1 204 ? -11.258 -25.984 -5.035 1 97.56 204 VAL A C 1
ATOM 1671 O O . VAL A 1 204 ? -11.422 -26.016 -3.814 1 97.56 204 VAL A O 1
ATOM 1674 N N . LEU A 1 205 ? -11.031 -27.078 -5.742 1 97.88 205 LEU A N 1
ATOM 1675 C CA . LEU A 1 205 ? -11.062 -28.422 -5.152 1 97.88 205 LEU A CA 1
ATOM 1676 C C . LEU A 1 205 ? -9.945 -28.578 -4.129 1 97.88 205 LEU A C 1
ATOM 1678 O O . LEU A 1 205 ? -10.156 -29.172 -3.061 1 97.88 205 LEU A O 1
ATOM 1682 N N . ASN A 1 206 ? -8.805 -28.078 -4.457 1 97.25 206 ASN A N 1
ATOM 1683 C CA . ASN A 1 206 ? -7.676 -28.156 -3.533 1 97.25 206 ASN A CA 1
ATOM 1684 C C . ASN A 1 206 ? -7.965 -27.422 -2.229 1 97.25 206 ASN A C 1
ATOM 1686 O O . ASN A 1 206 ? -7.656 -27.922 -1.146 1 97.25 206 ASN A O 1
ATOM 1690 N N . ILE A 1 207 ? -8.516 -26.266 -2.301 1 97.62 207 ILE A N 1
ATOM 1691 C CA . ILE A 1 207 ? -8.797 -25.438 -1.134 1 97.62 207 ILE A CA 1
ATOM 1692 C C . ILE A 1 207 ? -9.914 -26.062 -0.305 1 97.62 207 ILE A C 1
ATOM 1694 O O . ILE A 1 207 ? -9.82 -26.125 0.923 1 97.62 207 ILE A O 1
ATOM 1698 N N . GLU A 1 208 ? -10.938 -26.562 -0.994 1 97.56 208 GLU A N 1
ATOM 1699 C CA . GLU A 1 208 ? -12.031 -27.234 -0.292 1 97.56 208 GLU A CA 1
ATOM 1700 C C . GLU A 1 208 ? -11.523 -28.453 0.465 1 97.56 208 GLU A C 1
ATOM 1702 O O . GLU A 1 208 ? -11.867 -28.656 1.634 1 97.56 208 GLU A O 1
ATOM 1707 N N . LEU A 1 209 ? -10.672 -29.188 -0.137 1 96.31 209 LEU A N 1
ATOM 1708 C CA . LEU A 1 209 ? -10.086 -30.359 0.516 1 96.31 209 LEU A CA 1
ATOM 1709 C C . LEU A 1 209 ? -9.234 -29.938 1.715 1 96.31 209 LEU A C 1
ATOM 1711 O O . LEU A 1 209 ? -9.273 -30.594 2.762 1 96.31 209 LEU A O 1
ATOM 1715 N N . SER A 1 210 ? -8.5 -28.938 1.515 1 94.75 210 SER A N 1
ATOM 1716 C CA . SER A 1 210 ? -7.617 -28.469 2.578 1 94.75 210 SER A CA 1
ATOM 1717 C C . SER A 1 210 ? -8.414 -27.969 3.781 1 94.75 210 SER A C 1
ATOM 1719 O O . SER A 1 210 ? -7.906 -27.953 4.906 1 94.75 210 SER A O 1
ATOM 1721 N N . LYS A 1 211 ? -9.609 -27.609 3.559 1 94.19 211 LYS A N 1
ATOM 1722 C CA . LYS A 1 211 ? -10.477 -27.141 4.633 1 94.19 211 LYS A CA 1
ATOM 1723 C C . LYS A 1 211 ? -11.25 -28.281 5.266 1 94.19 211 LYS A C 1
ATOM 1725 O O . LYS A 1 211 ? -12.031 -28.078 6.199 1 94.19 211 LYS A O 1
ATOM 1730 N N . GLY A 1 212 ? -11.141 -29.453 4.699 1 95 212 GLY A N 1
ATOM 1731 C CA . GLY A 1 212 ? -11.789 -30.625 5.242 1 95 212 GLY A CA 1
ATOM 1732 C C . GLY A 1 212 ? -13.141 -30.922 4.609 1 95 212 GLY A C 1
ATOM 1733 O O . GLY A 1 212 ? -13.898 -31.75 5.105 1 95 212 GLY A O 1
ATOM 1734 N N . TYR A 1 213 ? -13.383 -30.219 3.574 1 96.62 213 TYR A N 1
ATOM 1735 C CA . TYR A 1 213 ? -14.633 -30.484 2.875 1 96.62 213 TYR A CA 1
ATOM 1736 C C . TYR A 1 213 ? -14.5 -31.688 1.945 1 96.62 213 TYR A C 1
ATOM 1738 O O . TYR A 1 213 ? -13.43 -31.922 1.383 1 96.62 213 TYR A O 1
ATOM 1746 N N . ASP A 1 214 ? -15.648 -32.406 1.774 1 96.75 214 ASP A N 1
ATOM 1747 C CA . ASP A 1 214 ? -15.688 -33.469 0.782 1 96.75 214 ASP A CA 1
ATOM 1748 C C . ASP A 1 214 ? -15.898 -32.906 -0.623 1 96.75 214 ASP A C 1
ATOM 1750 O O . ASP A 1 214 ? -16.719 -32 -0.822 1 96.75 214 ASP A O 1
ATOM 1754 N N . ILE A 1 215 ? -15.156 -33.438 -1.523 1 96.81 215 ILE A N 1
ATOM 1755 C CA . ILE A 1 215 ? -15.352 -32.969 -2.895 1 96.81 215 ILE A CA 1
ATOM 1756 C C . ILE A 1 215 ? -16.25 -33.969 -3.641 1 96.81 215 ILE A C 1
ATOM 1758 O O . ILE A 1 215 ? -16.328 -35.156 -3.271 1 96.81 215 ILE A O 1
ATOM 1762 N N . PRO A 1 216 ? -16.922 -33.531 -4.66 1 97.69 216 PRO A N 1
ATOM 1763 C CA . PRO A 1 216 ? -17.875 -34.406 -5.363 1 97.69 216 PRO A CA 1
ATOM 1764 C C . PRO A 1 216 ? -17.219 -35.625 -5.984 1 97.69 216 PRO A C 1
ATOM 1766 O O . PRO A 1 216 ? -16.078 -35.562 -6.445 1 97.69 216 PRO A O 1
ATOM 1769 N N . LYS A 1 217 ? -17.984 -36.688 -6.18 1 97.62 217 LYS A N 1
ATOM 1770 C CA . LYS A 1 217 ? -17.484 -37.969 -6.637 1 97.62 217 LYS A CA 1
ATOM 1771 C C . LYS A 1 217 ? -16.922 -37.875 -8.055 1 97.62 217 LYS A C 1
ATOM 1773 O O . LYS A 1 217 ? -15.945 -38.531 -8.391 1 97.62 217 LYS A O 1
ATOM 1778 N N . TRP A 1 218 ? -17.547 -37.062 -8.844 1 97.38 218 TRP A N 1
ATOM 1779 C CA . TRP A 1 218 ? -17.156 -36.969 -10.25 1 97.38 218 TRP A CA 1
ATOM 1780 C C . TRP A 1 218 ? -15.719 -36.469 -10.391 1 97.38 218 TRP A C 1
ATOM 1782 O O . TRP A 1 218 ? -15.062 -36.75 -11.398 1 97.38 218 TRP A O 1
ATOM 1792 N N . THR A 1 219 ? -15.18 -35.781 -9.352 1 98.12 219 THR A N 1
ATOM 1793 C CA . THR A 1 219 ? -13.859 -35.188 -9.445 1 98.12 219 THR A CA 1
ATOM 1794 C C . THR A 1 219 ? -12.766 -36.25 -9.391 1 98.12 219 THR A C 1
ATOM 1796 O O . THR A 1 219 ? -11.633 -36 -9.797 1 98.12 219 THR A O 1
ATOM 1799 N N . LYS A 1 220 ? -13.055 -37.406 -8.93 1 97.44 220 LYS A N 1
ATOM 1800 C CA . LYS A 1 220 ? -12.086 -38.5 -8.844 1 97.44 220 LYS A CA 1
ATOM 1801 C C . LYS A 1 220 ? -11.516 -38.844 -10.219 1 97.44 220 LYS A C 1
ATOM 1803 O O . LYS A 1 220 ? -10.383 -39.312 -10.328 1 97.44 220 LYS A O 1
ATOM 1808 N N . ALA A 1 221 ? -12.297 -38.562 -11.203 1 97.44 221 ALA A N 1
ATOM 1809 C CA . ALA A 1 221 ? -11.891 -38.906 -12.57 1 97.44 221 ALA A CA 1
ATOM 1810 C C . ALA A 1 221 ? -10.844 -37.9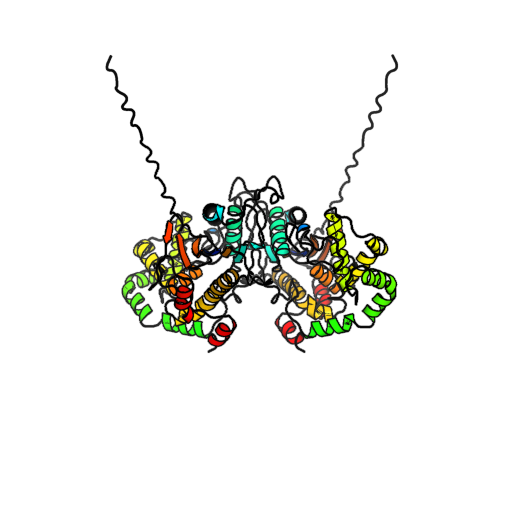06 -13.086 1 97.44 221 ALA A C 1
ATOM 1812 O O . ALA A 1 221 ? -10.117 -38.219 -14.039 1 97.44 221 ALA A O 1
ATOM 1813 N N . ILE A 1 222 ? -10.758 -36.75 -12.477 1 97.88 222 ILE A N 1
ATOM 1814 C CA . ILE A 1 222 ? -9.914 -35.75 -13.109 1 97.88 222 ILE A CA 1
ATOM 1815 C C . ILE A 1 222 ? -8.961 -35.156 -12.078 1 97.88 222 ILE A C 1
ATOM 1817 O O . ILE A 1 222 ? -7.887 -34.656 -12.43 1 97.88 222 ILE A O 1
ATOM 1821 N N . PHE A 1 223 ? -9.273 -35.156 -10.766 1 97.94 223 PHE A N 1
ATOM 1822 C CA . PHE A 1 223 ? -8.539 -34.469 -9.695 1 97.94 223 PHE A CA 1
ATOM 1823 C C . PHE A 1 223 ? -7.777 -35.5 -8.859 1 97.94 223 PHE A C 1
ATOM 1825 O O . PHE A 1 223 ? -8.312 -36.562 -8.516 1 97.94 223 PHE A O 1
ATOM 1832 N N . PRO A 1 224 ? -6.531 -35.312 -8.531 1 97.62 224 PRO A N 1
ATOM 1833 C CA . PRO A 1 224 ? -5.766 -34.094 -8.75 1 97.62 224 PRO A CA 1
ATOM 1834 C C . PRO A 1 224 ? -4.898 -34.156 -10.008 1 97.62 224 PRO A C 1
ATOM 1836 O O . PRO A 1 224 ? -4.445 -33.125 -10.5 1 97.62 224 PRO A O 1
ATOM 1839 N N . ILE A 1 225 ? -4.715 -35.312 -10.539 1 97.5 225 ILE A N 1
ATOM 1840 C CA . ILE A 1 225 ? -3.637 -35.562 -11.484 1 97.5 225 ILE A CA 1
ATOM 1841 C C . ILE A 1 225 ? -3.852 -34.719 -12.742 1 97.5 225 ILE A C 1
ATOM 1843 O O . ILE A 1 225 ? -2.996 -33.906 -13.117 1 97.5 225 ILE A O 1
ATOM 1847 N N . TYR A 1 226 ? -4.969 -34.844 -13.359 1 97.75 226 TYR A N 1
ATOM 1848 C CA . TYR A 1 226 ? -5.176 -34.188 -14.648 1 97.75 226 TYR A CA 1
ATOM 1849 C C . TYR A 1 226 ? -5.488 -32.688 -14.477 1 97.75 226 TYR A C 1
ATOM 1851 O O . TYR A 1 226 ? -5.109 -31.875 -15.312 1 97.75 226 TYR A O 1
ATOM 1859 N N . THR A 1 227 ? -6.215 -32.375 -13.344 1 98.19 227 THR A N 1
ATOM 1860 C CA . THR A 1 227 ? -6.449 -30.953 -13.109 1 98.19 227 THR A CA 1
ATOM 1861 C C . THR A 1 227 ? -5.137 -30.234 -12.805 1 98.19 227 THR A C 1
ATOM 1863 O O . THR A 1 227 ? -4.957 -29.078 -13.18 1 98.19 227 THR A O 1
ATOM 1866 N N . GLU A 1 228 ? -4.25 -30.875 -12.148 1 98.19 228 GLU A N 1
ATOM 1867 C CA . GLU A 1 228 ? -2.949 -30.281 -11.859 1 98.19 228 GLU A CA 1
ATOM 1868 C C . GLU A 1 228 ? -2.152 -30.047 -13.133 1 98.19 228 GLU A C 1
ATOM 1870 O O . GLU A 1 228 ? -1.572 -28.969 -13.32 1 98.19 228 GLU A O 1
ATOM 1875 N N . LYS A 1 229 ? -2.105 -31.062 -13.953 1 97.94 229 LYS A N 1
ATOM 1876 C CA . LYS A 1 229 ? -1.39 -30.969 -15.227 1 97.94 229 LYS A CA 1
ATOM 1877 C C . LYS A 1 229 ? -1.949 -29.844 -16.094 1 97.94 229 LYS A C 1
ATOM 1879 O O . LYS A 1 229 ? -1.198 -29 -16.594 1 97.94 229 LYS A O 1
ATOM 1884 N N . LEU A 1 230 ? -3.258 -29.812 -16.25 1 98.31 230 LEU A N 1
ATOM 1885 C CA . LEU A 1 230 ? -3.902 -28.828 -17.125 1 98.31 230 LEU A CA 1
ATOM 1886 C C . LEU A 1 230 ? -3.834 -27.438 -16.5 1 98.31 230 LEU A C 1
ATOM 1888 O O . LEU A 1 230 ? -3.709 -26.438 -17.219 1 98.31 230 LEU A O 1
ATOM 1892 N N . SER A 1 231 ? -3.91 -27.391 -15.195 1 98.12 231 SER A N 1
ATOM 1893 C CA . SER A 1 231 ? -3.695 -26.109 -14.5 1 98.12 231 SER A CA 1
ATOM 1894 C C . SER A 1 231 ? -2.271 -25.609 -14.711 1 98.12 231 SER A C 1
ATOM 1896 O O . SER A 1 231 ? -2.057 -24.406 -14.914 1 98.12 231 SER A O 1
ATOM 1898 N N . GLY A 1 232 ? -1.347 -26.5 -14.586 1 98.25 232 GLY A N 1
ATOM 1899 C CA . GLY A 1 232 ? 0.034 -26.125 -14.859 1 98.25 232 GLY A CA 1
ATOM 1900 C C . GLY A 1 232 ? 0.22 -25.5 -16.234 1 98.25 232 GLY A C 1
ATOM 1901 O O . GLY A 1 232 ? 0.888 -24.469 -16.359 1 98.25 232 GLY A O 1
ATOM 1902 N N . ILE A 1 233 ? -0.376 -26.125 -17.203 1 98.19 233 ILE A N 1
ATOM 1903 C CA . ILE A 1 233 ? -0.327 -25.578 -18.547 1 98.19 233 ILE A CA 1
ATOM 1904 C C . ILE A 1 233 ? -1.004 -24.219 -18.594 1 98.19 233 ILE A C 1
ATOM 1906 O O . ILE A 1 233 ? -0.482 -23.266 -19.188 1 98.19 233 ILE A O 1
ATOM 1910 N N . ALA A 1 234 ? -2.107 -24.109 -17.906 1 98.06 234 ALA A N 1
ATOM 1911 C CA . ALA A 1 234 ? -2.863 -22.859 -17.891 1 98.06 234 ALA A CA 1
ATOM 1912 C C . ALA A 1 234 ? -2.008 -21.703 -17.375 1 98.06 234 ALA A C 1
ATOM 1914 O O . ALA A 1 234 ? -2.029 -20.609 -17.938 1 98.06 234 ALA A O 1
ATOM 1915 N N . TYR A 1 235 ? -1.198 -21.922 -16.375 1 98 235 TYR A N 1
ATOM 1916 C CA . TYR A 1 235 ? -0.379 -20.891 -15.758 1 98 235 TYR A CA 1
ATOM 1917 C C . TYR A 1 235 ? 0.749 -20.453 -16.688 1 98 235 TYR A C 1
ATOM 1919 O O . TYR A 1 235 ? 1.391 -19.422 -16.469 1 98 235 TYR A O 1
ATOM 1927 N N . SER A 1 236 ? 0.965 -21.203 -17.734 1 97.94 236 SER A N 1
ATOM 1928 C CA . SER A 1 236 ? 2.037 -20.844 -18.656 1 97.94 236 SER A CA 1
ATOM 1929 C C . SER A 1 236 ? 1.509 -20.031 -19.828 1 97.94 236 SER A C 1
ATOM 1931 O O . SER A 1 236 ? 2.287 -19.438 -20.578 1 97.94 236 SER A O 1
ATOM 1933 N N . THR A 1 237 ? 0.229 -19.969 -20.016 1 98.31 237 THR A N 1
ATOM 1934 C CA . THR A 1 237 ? -0.348 -19.453 -21.25 1 98.31 237 THR A CA 1
ATOM 1935 C C . THR A 1 237 ? -0.105 -17.938 -21.359 1 98.31 237 THR A C 1
ATOM 1937 O O . THR A 1 237 ? 0.014 -17.406 -22.469 1 98.31 237 THR A O 1
ATOM 1940 N N . GLY A 1 238 ? 0.001 -17.281 -20.219 1 98.25 238 GLY A N 1
ATOM 1941 C CA . GLY A 1 238 ? 0.135 -15.828 -20.25 1 98.25 238 GLY A CA 1
ATOM 1942 C C . GLY A 1 238 ? 1.432 -15.359 -20.891 1 98.25 238 GLY A C 1
ATOM 1943 O O . GLY A 1 238 ? 1.5 -14.258 -21.422 1 98.25 238 GLY A O 1
ATOM 1944 N N . SER A 1 239 ? 2.455 -16.219 -20.844 1 98.56 239 SER A N 1
ATOM 1945 C CA . SER A 1 239 ? 3.787 -15.867 -21.328 1 98.56 239 SER A CA 1
ATOM 1946 C C . SER A 1 239 ? 4.363 -16.969 -22.219 1 98.56 239 SER A C 1
ATOM 1948 O O . SER A 1 239 ? 5.582 -17.156 -22.266 1 98.56 239 SER A O 1
ATOM 1950 N N . TYR A 1 240 ? 3.512 -17.625 -22.906 1 97.81 240 TYR A N 1
ATOM 1951 C CA . TYR A 1 240 ? 3.834 -18.875 -23.562 1 97.81 240 TYR A CA 1
ATOM 1952 C C . TYR A 1 240 ? 4.879 -18.656 -24.656 1 97.81 240 TYR A C 1
ATOM 1954 O O . TYR A 1 240 ? 5.738 -19.516 -24.875 1 97.81 240 TYR A O 1
ATOM 1962 N N . ASN A 1 241 ? 4.793 -17.609 -25.344 1 97.44 241 ASN A N 1
ATOM 1963 C CA . ASN A 1 241 ? 5.758 -17.281 -26.391 1 97.44 241 ASN A CA 1
ATOM 1964 C C . ASN A 1 241 ? 6.348 -15.883 -26.188 1 97.44 241 ASN A C 1
ATOM 1966 O O . ASN A 1 241 ? 5.914 -15.148 -25.297 1 97.44 241 ASN A O 1
ATOM 1970 N N . GLN A 1 242 ? 7.266 -15.578 -26.984 1 97.38 242 GLN A N 1
ATOM 1971 C CA . GLN A 1 242 ? 8.047 -14.359 -26.781 1 97.38 242 GLN A CA 1
ATOM 1972 C C . GLN A 1 242 ? 7.172 -13.117 -26.875 1 97.38 242 GLN A C 1
ATOM 1974 O O . GLN A 1 242 ? 7.344 -12.172 -26.109 1 97.38 242 GLN A O 1
ATOM 1979 N N . ASN A 1 243 ? 6.242 -13.078 -27.812 1 97.44 243 ASN A N 1
ATOM 1980 C CA . ASN A 1 243 ? 5.383 -11.914 -28 1 97.44 243 ASN A CA 1
ATOM 1981 C C . ASN A 1 243 ? 4.473 -11.688 -26.797 1 97.44 243 ASN A C 1
ATOM 1983 O O . ASN A 1 243 ? 4.301 -10.547 -26.359 1 97.44 243 ASN A O 1
ATOM 1987 N N . LEU A 1 244 ? 3.914 -12.766 -26.328 1 98.69 244 LEU A N 1
ATOM 1988 C CA . LEU A 1 244 ? 3.086 -12.672 -25.125 1 98.69 244 LEU A CA 1
ATOM 1989 C C . LEU A 1 244 ? 3.922 -12.258 -23.922 1 98.69 244 LEU A C 1
ATOM 1991 O O . LEU A 1 244 ? 3.549 -11.344 -23.188 1 98.69 244 LEU A O 1
ATOM 1995 N N . ALA A 1 245 ? 5.07 -12.891 -23.781 1 98.75 245 ALA A N 1
ATOM 1996 C CA . ALA A 1 245 ? 5.949 -12.625 -22.641 1 98.75 245 ALA A CA 1
ATOM 1997 C C . ALA A 1 245 ? 6.414 -11.172 -22.641 1 98.75 245 ALA A C 1
ATOM 1999 O O . ALA A 1 245 ? 6.512 -10.547 -21.578 1 98.75 245 ALA A O 1
ATOM 2000 N N . ARG A 1 246 ? 6.711 -10.68 -23.781 1 98.56 246 ARG A N 1
ATOM 2001 C CA . ARG A 1 246 ? 7.211 -9.312 -23.906 1 98.56 246 ARG A CA 1
ATOM 2002 C C . ARG A 1 246 ? 6.199 -8.312 -23.359 1 98.56 246 ARG A C 1
ATOM 2004 O O . ARG A 1 246 ? 6.555 -7.426 -22.578 1 98.56 246 ARG A O 1
ATOM 2011 N N . LEU A 1 247 ? 4.898 -8.492 -23.688 1 98.69 247 LEU A N 1
ATOM 2012 C CA . LEU A 1 247 ? 3.883 -7.516 -23.297 1 98.69 247 LEU A CA 1
ATOM 2013 C C . LEU A 1 247 ? 3.342 -7.824 -21.906 1 98.69 247 LEU A C 1
ATOM 2015 O O . LEU A 1 247 ? 2.871 -6.926 -21.219 1 98.69 247 LEU A O 1
ATOM 2019 N N . LYS A 1 248 ? 3.471 -9.078 -21.516 1 98.62 248 LYS A N 1
ATOM 2020 C CA . LYS A 1 248 ? 2.963 -9.461 -20.203 1 98.62 248 LYS A CA 1
ATOM 2021 C C . LYS A 1 248 ? 4 -9.203 -19.109 1 98.62 248 LYS A C 1
ATOM 2023 O O . LYS A 1 248 ? 3.674 -8.664 -18.047 1 98.62 248 LYS A O 1
ATOM 2028 N N . ASP A 1 249 ? 5.297 -9.539 -19.406 1 98.31 249 ASP A N 1
ATOM 2029 C CA . ASP A 1 249 ? 6.312 -9.602 -18.359 1 98.31 249 ASP A CA 1
ATOM 2030 C C . ASP A 1 249 ? 7.406 -8.555 -18.594 1 98.31 249 ASP A C 1
ATOM 2032 O O . ASP A 1 249 ? 8.25 -8.328 -17.719 1 98.31 249 ASP A O 1
ATOM 2036 N N . GLY A 1 250 ? 7.41 -7.938 -19.703 1 98.75 250 GLY A N 1
ATOM 2037 C CA . GLY A 1 250 ? 8.477 -7.027 -20.078 1 98.75 250 GLY A CA 1
ATOM 2038 C C . GLY A 1 250 ? 8.75 -5.965 -19.031 1 98.75 250 GLY A C 1
ATOM 2039 O O . GLY A 1 250 ? 9.906 -5.746 -18.656 1 98.75 250 GLY A O 1
ATOM 2040 N N . PRO A 1 251 ? 7.719 -5.305 -18.609 1 98.5 251 PRO A N 1
ATOM 2041 C CA . PRO A 1 251 ? 7.922 -4.273 -17.594 1 98.5 251 PRO A CA 1
ATOM 2042 C C . PRO A 1 251 ? 8.555 -4.82 -16.312 1 98.5 251 PRO A C 1
ATOM 2044 O O . PRO A 1 251 ? 9.336 -4.121 -15.664 1 98.5 251 PRO A O 1
ATOM 2047 N N . PHE A 1 252 ? 8.25 -6.035 -15.938 1 98.56 252 PHE A N 1
ATOM 2048 C CA . PHE A 1 252 ? 8.875 -6.637 -14.766 1 98.56 252 PHE A CA 1
ATOM 2049 C C . PHE A 1 252 ? 10.375 -6.793 -14.969 1 98.56 252 PHE A C 1
ATOM 2051 O O . PHE A 1 252 ? 11.172 -6.445 -14.086 1 98.56 252 PHE A O 1
ATOM 2058 N N . PHE A 1 253 ? 10.727 -7.375 -16.062 1 98.81 253 PHE A N 1
ATOM 2059 C CA . PHE A 1 253 ? 12.148 -7.605 -16.328 1 98.81 253 PHE A CA 1
ATOM 2060 C C . PHE A 1 253 ? 12.906 -6.285 -16.406 1 98.81 253 PHE A C 1
ATOM 2062 O O . PHE A 1 253 ? 14.047 -6.195 -15.969 1 98.81 253 PHE A O 1
ATOM 2069 N N . TYR A 1 254 ? 12.258 -5.297 -17 1 98.56 254 TYR A N 1
ATOM 2070 C CA . TYR A 1 254 ? 12.883 -3.98 -17 1 98.56 254 TYR A CA 1
ATOM 2071 C C . TYR A 1 254 ? 13.086 -3.48 -15.57 1 98.56 254 TYR A C 1
ATOM 2073 O O . TYR A 1 254 ? 14.148 -2.953 -15.227 1 98.56 254 TYR A O 1
ATOM 2081 N N . PHE A 1 255 ? 12.094 -3.594 -14.781 1 97.81 255 PHE A N 1
ATOM 2082 C CA . PHE A 1 255 ? 12.133 -3.178 -13.391 1 97.81 255 PHE A CA 1
ATOM 2083 C C . PHE A 1 255 ? 13.273 -3.869 -12.648 1 97.81 255 PHE A C 1
ATOM 2085 O O . PHE A 1 255 ? 14.062 -3.215 -11.969 1 97.81 255 PHE A O 1
ATOM 2092 N N . LEU A 1 256 ? 13.383 -5.176 -12.797 1 98.44 256 LEU A N 1
ATOM 2093 C CA . LEU A 1 256 ? 14.391 -5.992 -12.125 1 98.44 256 L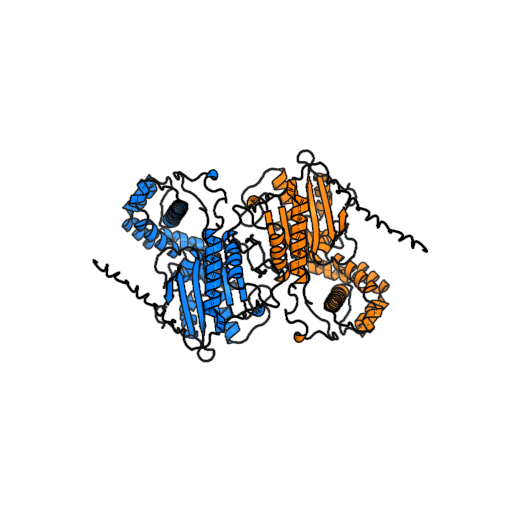EU A CA 1
ATOM 2094 C C . LEU A 1 256 ? 15.789 -5.625 -12.602 1 98.44 256 LEU A C 1
ATOM 2096 O O . LEU A 1 256 ? 16.672 -5.34 -11.789 1 98.44 256 LEU A O 1
ATOM 2100 N N . THR A 1 257 ? 16.016 -5.621 -13.891 1 98.31 257 THR A N 1
ATOM 2101 C CA . THR A 1 257 ? 17.344 -5.438 -14.438 1 98.31 257 THR A CA 1
ATOM 2102 C C . THR A 1 257 ? 17.828 -4.004 -14.219 1 98.31 257 THR A C 1
ATOM 2104 O O . THR A 1 257 ? 19.016 -3.777 -13.953 1 98.31 257 THR A O 1
ATOM 2107 N N . SER A 1 258 ? 16.875 -3.049 -14.336 1 96.81 258 SER A N 1
ATOM 2108 C CA . SER A 1 258 ? 17.25 -1.665 -14.055 1 96.81 258 SER A CA 1
ATOM 2109 C C . SER A 1 258 ? 17.672 -1.485 -12.602 1 96.81 258 SER A C 1
ATOM 2111 O O . SER A 1 258 ? 18.625 -0.755 -12.312 1 96.81 258 SER A O 1
ATOM 2113 N N . HIS A 1 259 ? 16.984 -2.123 -11.727 1 97.44 259 HIS A N 1
ATOM 2114 C CA . HIS A 1 259 ? 17.312 -2.027 -10.312 1 97.44 259 HIS A CA 1
ATOM 2115 C C . HIS A 1 259 ? 18.688 -2.607 -10.031 1 97.44 259 HIS A C 1
ATOM 2117 O O . HIS A 1 259 ? 19.516 -1.968 -9.375 1 97.44 259 HIS A O 1
ATOM 2123 N N . PHE A 1 260 ? 18.984 -3.824 -10.523 1 98.25 260 PHE A N 1
ATOM 2124 C CA . PHE A 1 260 ? 20.266 -4.465 -10.32 1 98.25 260 PHE A CA 1
ATOM 2125 C C . PHE A 1 260 ? 21.391 -3.652 -10.961 1 98.25 260 PHE A C 1
ATOM 2127 O O . PHE A 1 260 ? 22.469 -3.518 -10.391 1 98.25 260 PHE A O 1
ATOM 2134 N N . ASN A 1 261 ? 21.125 -3.078 -12.117 1 97.19 261 ASN A N 1
ATOM 2135 C CA . ASN A 1 261 ? 22.109 -2.23 -12.781 1 97.19 261 ASN A CA 1
ATOM 2136 C C . ASN A 1 261 ? 22.406 -0.974 -11.961 1 97.19 261 ASN A C 1
ATOM 2138 O O . ASN A 1 261 ? 23.547 -0.521 -11.906 1 97.19 261 ASN A O 1
ATOM 2142 N N . ARG A 1 262 ? 21.375 -0.402 -11.383 1 96.31 262 ARG A N 1
ATOM 2143 C CA . ARG A 1 262 ? 21.594 0.766 -10.531 1 96.31 262 ARG A CA 1
ATOM 2144 C C . ARG A 1 262 ? 22.531 0.44 -9.383 1 96.31 262 ARG A C 1
ATOM 2146 O O . ARG A 1 262 ? 23.406 1.241 -9.039 1 96.31 262 ARG A O 1
ATOM 2153 N N . ILE A 1 263 ? 22.328 -0.721 -8.812 1 96.94 263 ILE A N 1
ATOM 2154 C CA . ILE A 1 263 ? 23.141 -1.142 -7.684 1 96.94 263 ILE A CA 1
ATOM 2155 C C . ILE A 1 263 ? 24.578 -1.403 -8.156 1 96.94 263 ILE A C 1
ATOM 2157 O O . ILE A 1 263 ? 25.531 -0.938 -7.531 1 96.94 263 ILE A O 1
ATOM 2161 N N . LEU A 1 264 ? 24.781 -2.105 -9.25 1 97 264 LEU A N 1
ATOM 2162 C CA . LEU A 1 264 ? 26.094 -2.43 -9.789 1 97 264 LEU A CA 1
ATOM 2163 C C . LEU A 1 264 ? 26.875 -1.162 -10.141 1 97 264 LEU A C 1
ATOM 2165 O O . LEU A 1 264 ? 28.078 -1.09 -9.922 1 97 264 LEU A O 1
ATOM 2169 N N . ASN A 1 265 ? 26.141 -0.188 -10.609 1 95.44 265 ASN A N 1
ATOM 2170 C CA . ASN A 1 265 ? 26.781 1.036 -11.078 1 95.44 265 ASN A CA 1
ATOM 2171 C C . ASN A 1 265 ? 26.828 2.098 -9.977 1 95.44 265 ASN A C 1
ATOM 2173 O O . ASN A 1 265 ? 27.266 3.225 -10.219 1 95.44 265 ASN A O 1
ATOM 2177 N N . GLN A 1 266 ? 26.234 1.823 -8.852 1 93.56 266 GLN A N 1
ATOM 2178 C CA . GLN A 1 266 ? 26.234 2.715 -7.695 1 93.56 266 GLN A CA 1
ATOM 2179 C C . GLN A 1 266 ? 25.531 4.027 -8.023 1 93.56 266 GLN A C 1
ATOM 2181 O O . GLN A 1 266 ? 25.969 5.098 -7.605 1 93.56 266 GLN A O 1
ATOM 2186 N N . ASN A 1 267 ? 24.531 3.891 -8.852 1 92.69 267 ASN A N 1
ATOM 2187 C CA . ASN A 1 267 ? 23.656 5.023 -9.148 1 92.69 267 ASN A CA 1
ATOM 2188 C C . ASN A 1 267 ? 22.422 5.02 -8.266 1 92.69 267 ASN A C 1
ATOM 2190 O O . ASN A 1 267 ? 21.312 4.762 -8.742 1 92.69 267 ASN A O 1
ATOM 2194 N N . CYS A 1 268 ? 22.547 5.512 -7.035 1 91.19 268 CYS A N 1
ATOM 2195 C CA . CYS A 1 268 ? 21.547 5.297 -6.008 1 91.19 268 CYS A CA 1
ATOM 2196 C C . CYS A 1 268 ? 20.797 6.59 -5.691 1 91.19 268 CYS A C 1
ATOM 2198 O O . CYS A 1 268 ? 20.422 6.832 -4.543 1 91.19 268 CYS A O 1
ATOM 2200 N N . THR A 1 269 ? 20.516 7.297 -6.719 1 85.94 269 THR A N 1
ATOM 2201 C CA . THR A 1 269 ? 19.75 8.516 -6.48 1 85.94 269 THR A CA 1
ATOM 2202 C C . THR A 1 269 ? 18.375 8.188 -5.914 1 85.94 269 THR A C 1
ATOM 2204 O O . THR A 1 269 ? 17.766 7.176 -6.281 1 85.94 269 THR A O 1
ATOM 2207 N N . GLU A 1 270 ? 18 9.055 -5.047 1 77.75 270 GLU A N 1
ATOM 2208 C CA . GLU A 1 270 ? 16.719 8.836 -4.387 1 77.75 270 GLU A CA 1
ATOM 2209 C C . GLU A 1 270 ? 15.578 8.805 -5.398 1 77.75 270 GLU A C 1
ATOM 2211 O O . GLU A 1 270 ? 15.555 9.586 -6.352 1 77.75 270 GLU A O 1
ATOM 2216 N N . ASN A 1 271 ? 14.734 7.797 -5.184 1 75.69 271 ASN A N 1
ATOM 2217 C CA . ASN A 1 271 ? 13.523 7.605 -5.977 1 75.69 271 ASN A CA 1
ATOM 2218 C C . ASN A 1 271 ? 12.273 7.605 -5.105 1 75.69 271 ASN A C 1
ATOM 2220 O O . ASN A 1 271 ? 12.062 6.684 -4.316 1 75.69 271 ASN A O 1
ATOM 2224 N N . LYS A 1 272 ? 11.43 8.586 -5.27 1 69.94 272 LYS A N 1
ATOM 2225 C CA . LYS A 1 272 ? 10.273 8.742 -4.398 1 69.94 272 LYS A CA 1
ATOM 2226 C C . LYS A 1 272 ? 9.188 7.727 -4.746 1 69.94 272 LYS A C 1
ATOM 2228 O O . LYS A 1 272 ? 8.32 7.43 -3.92 1 69.94 272 LYS A O 1
ATOM 2233 N N . GLU A 1 273 ? 9.289 7.188 -5.871 1 77.25 273 GLU A N 1
ATOM 2234 C CA . GLU A 1 273 ? 8.188 6.312 -6.262 1 77.25 273 GLU A CA 1
ATOM 2235 C C . GLU A 1 273 ? 8.688 4.914 -6.613 1 77.25 273 GLU A C 1
ATOM 2237 O O . GLU A 1 273 ? 8.07 4.215 -7.422 1 77.25 273 GLU A O 1
ATOM 2242 N N . GLY A 1 274 ? 9.773 4.602 -6.078 1 88 274 GLY A N 1
ATOM 2243 C CA . GLY A 1 274 ? 10.336 3.281 -6.312 1 88 274 GLY A CA 1
ATOM 2244 C C . GLY A 1 274 ? 11.633 3.045 -5.566 1 88 274 GLY A C 1
ATOM 2245 O O . GLY A 1 274 ? 12.07 3.895 -4.785 1 88 274 GLY A O 1
ATOM 2246 N N . PRO A 1 275 ? 12.133 1.854 -5.852 1 92.81 275 PRO A N 1
ATOM 2247 C CA . PRO A 1 275 ? 13.391 1.55 -5.172 1 92.81 275 PRO A CA 1
ATOM 2248 C C . PRO A 1 275 ? 14.57 2.35 -5.723 1 92.81 275 PRO A C 1
ATOM 2250 O O . PRO A 1 275 ? 14.609 2.656 -6.918 1 92.81 275 PRO A O 1
ATOM 2253 N N . SER A 1 276 ? 15.484 2.705 -4.863 1 93.38 276 SER A N 1
ATOM 2254 C CA . SER A 1 276 ? 16.75 3.314 -5.273 1 93.38 276 SER A CA 1
ATOM 2255 C C . SER A 1 276 ? 17.844 2.268 -5.406 1 93.38 276 SER A C 1
ATOM 2257 O O . SER A 1 276 ? 17.984 1.633 -6.453 1 93.38 276 SER A O 1
ATOM 2259 N N . CYS A 1 277 ? 18.531 1.93 -4.273 1 95.06 277 CYS A N 1
ATOM 2260 C CA . CYS A 1 277 ? 19.578 0.906 -4.305 1 95.06 277 CYS A CA 1
ATOM 2261 C C . CYS A 1 277 ? 19.422 -0.057 -3.131 1 95.06 277 CYS A C 1
ATOM 2263 O O . CYS A 1 277 ? 20.422 -0.516 -2.568 1 95.06 277 CYS A O 1
ATOM 2265 N N . GLN A 1 278 ? 18.188 -0.264 -2.754 1 96.62 278 GLN A N 1
ATOM 2266 C CA . GLN A 1 278 ? 17.969 -1.267 -1.716 1 96.62 278 GLN A CA 1
ATOM 2267 C C . GLN A 1 278 ? 18.438 -2.643 -2.176 1 96.62 278 GLN A C 1
ATOM 2269 O O . GLN A 1 278 ? 18.109 -3.08 -3.281 1 96.62 278 GLN A O 1
ATOM 2274 N N . LYS A 1 279 ? 19.109 -3.311 -1.366 1 97.69 279 LYS A N 1
ATOM 2275 C CA . LYS A 1 279 ? 19.75 -4.547 -1.808 1 97.69 279 LYS A CA 1
ATOM 2276 C C . LYS A 1 279 ? 18.766 -5.715 -1.773 1 97.69 279 LYS A C 1
ATOM 2278 O O . LYS A 1 279 ? 19.031 -6.77 -2.354 1 97.69 279 LYS A O 1
ATOM 2283 N N . LEU A 1 280 ? 17.641 -5.59 -1.043 1 98.62 280 LEU A N 1
ATOM 2284 C CA . LEU A 1 280 ? 16.578 -6.594 -1.075 1 98.62 280 LEU A CA 1
ATOM 2285 C C . LEU A 1 280 ? 15.289 -6.012 -1.652 1 98.62 280 LEU A C 1
ATOM 2287 O O . LEU A 1 280 ? 14.734 -5.059 -1.104 1 98.62 280 LEU A O 1
ATOM 2291 N N . LEU A 1 281 ? 14.906 -6.531 -2.723 1 98.44 281 LEU A N 1
ATOM 2292 C CA . LEU A 1 281 ? 13.602 -6.25 -3.316 1 98.44 281 LEU A CA 1
ATOM 2293 C C . LEU A 1 281 ? 12.617 -7.379 -3.021 1 98.44 281 LEU A C 1
ATOM 2295 O O . LEU A 1 281 ? 12.875 -8.531 -3.365 1 98.44 281 LEU A O 1
ATOM 2299 N N . MET A 1 282 ? 11.555 -7.059 -2.352 1 98.75 282 MET A N 1
ATOM 2300 C CA . MET A 1 282 ? 10.516 -8.039 -2.043 1 98.75 282 MET A CA 1
ATOM 2301 C C . MET A 1 282 ? 9.219 -7.711 -2.781 1 98.75 282 MET A C 1
ATOM 2303 O O . MET A 1 282 ? 8.656 -6.629 -2.604 1 98.75 282 MET A O 1
ATOM 2307 N N . LEU A 1 283 ? 8.758 -8.633 -3.574 1 98.81 283 LEU A N 1
ATOM 2308 C CA . LEU A 1 283 ? 7.57 -8.438 -4.402 1 98.81 283 LEU A CA 1
ATOM 2309 C C . LEU A 1 283 ? 6.492 -9.453 -4.055 1 98.81 283 LEU A C 1
ATOM 2311 O O . LEU A 1 283 ? 6.68 -10.656 -4.25 1 98.81 283 LEU A O 1
ATOM 2315 N N . SER A 1 284 ? 5.375 -9 -3.5 1 98.81 284 SER A N 1
ATOM 2316 C CA . SER A 1 284 ? 4.238 -9.844 -3.145 1 98.81 284 SER A CA 1
ATOM 2317 C C . SER A 1 284 ? 3.217 -9.906 -4.273 1 98.81 284 SER A C 1
ATOM 2319 O O . SER A 1 284 ? 2.643 -8.883 -4.652 1 98.81 284 SER A O 1
ATOM 2321 N N . ALA A 1 285 ? 2.998 -11.094 -4.734 1 98.56 285 ALA A N 1
ATOM 2322 C CA . ALA A 1 285 ? 2.227 -11.227 -5.969 1 98.56 285 ALA A CA 1
ATOM 2323 C C . ALA A 1 285 ? 1.366 -12.484 -5.949 1 98.56 285 ALA A C 1
ATOM 2325 O O . ALA A 1 285 ? 0.753 -12.812 -4.93 1 98.56 285 ALA A O 1
ATOM 2326 N N . HIS A 1 286 ? 1.237 -13.102 -7.145 1 98.31 286 HIS A N 1
ATOM 2327 C CA . HIS A 1 286 ? 0.244 -14.156 -7.312 1 98.31 286 HIS A CA 1
ATOM 2328 C C . HIS A 1 286 ? 0.837 -15.367 -8.031 1 98.31 286 HIS A C 1
ATOM 2330 O O . HIS A 1 286 ? 1.976 -15.312 -8.508 1 98.31 286 HIS A O 1
ATOM 2336 N N . ASP A 1 287 ? 0.049 -16.422 -8.023 1 97.94 287 ASP A N 1
ATOM 2337 C CA . ASP A 1 287 ? 0.415 -17.641 -8.742 1 97.94 287 ASP A CA 1
ATOM 2338 C C . ASP A 1 287 ? 0.653 -17.359 -10.219 1 97.94 287 ASP A C 1
ATOM 2340 O O . ASP A 1 287 ? 1.656 -17.797 -10.789 1 97.94 287 ASP A O 1
ATOM 2344 N N . LYS A 1 288 ? -0.217 -16.547 -10.758 1 97.75 288 LYS A N 1
ATOM 2345 C CA . LYS A 1 288 ? -0.095 -16.219 -12.18 1 97.75 288 LYS A CA 1
ATOM 2346 C C . LYS A 1 288 ? 1.196 -15.461 -12.461 1 97.75 288 LYS A C 1
ATOM 2348 O O . LYS A 1 288 ? 1.829 -15.664 -13.5 1 97.75 288 LYS A O 1
ATOM 2353 N N . THR A 1 289 ? 1.595 -14.586 -11.547 1 98.44 289 THR A N 1
ATOM 2354 C CA . THR A 1 289 ? 2.834 -13.836 -11.711 1 98.44 289 THR A CA 1
ATOM 2355 C C . THR A 1 289 ? 4.039 -14.766 -11.711 1 98.44 289 THR A C 1
ATOM 2357 O O . THR A 1 289 ? 4.922 -14.648 -12.57 1 98.44 289 THR A O 1
ATOM 2360 N N . VAL A 1 290 ? 4.023 -15.711 -10.82 1 98.62 290 VAL A N 1
ATOM 2361 C CA . VAL A 1 290 ? 5.102 -16.688 -10.711 1 98.62 290 VAL A CA 1
ATOM 2362 C C . VAL A 1 290 ? 5.164 -17.531 -11.977 1 98.62 290 VAL A C 1
ATOM 2364 O O . VAL A 1 290 ? 6.23 -17.703 -12.57 1 98.62 290 VAL A O 1
ATOM 2367 N N . GLY A 1 291 ? 4.004 -18.047 -12.391 1 98.5 291 GLY A N 1
ATOM 2368 C CA . GLY A 1 291 ? 3.943 -18.844 -13.609 1 98.5 291 GLY A CA 1
ATOM 2369 C C . GLY A 1 291 ? 4.434 -18.094 -14.836 1 98.5 291 GLY A C 1
ATOM 2370 O O . GLY A 1 291 ? 5.203 -18.625 -15.633 1 98.5 291 GLY A O 1
ATOM 2371 N N . ASN A 1 292 ? 4.012 -16.844 -14.945 1 98.62 292 ASN A N 1
ATOM 2372 C CA . ASN A 1 292 ? 4.383 -16.031 -16.094 1 98.62 292 ASN A CA 1
ATOM 2373 C C . ASN A 1 292 ? 5.887 -15.789 -16.156 1 98.62 292 ASN A C 1
ATOM 2375 O O . ASN A 1 292 ? 6.508 -15.961 -17.203 1 98.62 292 ASN A O 1
ATOM 2379 N N . ILE A 1 293 ? 6.473 -15.453 -15.062 1 98.56 293 ILE A N 1
ATOM 2380 C CA . ILE A 1 293 ? 7.887 -15.102 -15.023 1 98.56 293 ILE A CA 1
ATOM 2381 C C . ILE A 1 293 ? 8.734 -16.328 -15.32 1 98.56 293 ILE A C 1
ATOM 2383 O O . ILE A 1 293 ? 9.68 -16.266 -16.109 1 98.56 293 ILE A O 1
ATOM 2387 N N . LEU A 1 294 ? 8.359 -17.438 -14.75 1 98.75 294 LEU A N 1
ATOM 2388 C CA . LEU A 1 294 ? 9.102 -18.672 -14.977 1 98.75 294 LEU A CA 1
ATOM 2389 C C . LEU A 1 294 ? 8.945 -19.141 -16.422 1 98.75 294 LEU A C 1
ATOM 2391 O O . LEU A 1 294 ? 9.883 -19.672 -17.016 1 98.75 294 LEU A O 1
ATOM 2395 N N . THR A 1 295 ? 7.754 -18.953 -16.938 1 98.62 295 THR A N 1
ATOM 2396 C CA . THR A 1 295 ? 7.516 -19.312 -18.344 1 98.62 295 THR A CA 1
ATOM 2397 C C . THR A 1 295 ? 8.328 -18.422 -19.266 1 98.62 295 THR A C 1
ATOM 2399 O O . THR A 1 295 ? 8.953 -18.906 -20.219 1 98.62 295 THR A O 1
ATOM 2402 N N . ALA A 1 296 ? 8.32 -17.141 -19 1 98.56 296 ALA A N 1
ATOM 2403 C CA . ALA A 1 296 ? 9.07 -16.172 -19.812 1 98.56 296 ALA A CA 1
ATOM 2404 C C . ALA A 1 296 ? 10.562 -16.516 -19.812 1 98.56 296 ALA A C 1
ATOM 2406 O O . ALA A 1 296 ? 11.242 -16.281 -20.812 1 98.56 296 ALA A O 1
ATOM 2407 N N . LEU A 1 297 ? 11.023 -17.078 -18.734 1 98.44 297 LEU A N 1
ATOM 2408 C CA . LEU A 1 297 ? 12.438 -17.422 -18.594 1 98.44 297 LEU A CA 1
ATOM 2409 C C . LEU A 1 297 ? 12.719 -18.812 -19.188 1 98.44 297 LEU A C 1
ATOM 2411 O O . LEU A 1 297 ? 13.867 -19.234 -19.266 1 98.44 297 LEU A O 1
ATOM 2415 N N . GLY A 1 298 ? 11.711 -19.531 -19.469 1 97.88 298 GLY A N 1
ATOM 2416 C CA . GLY A 1 298 ? 11.859 -20.844 -20.062 1 97.88 298 GLY A CA 1
ATOM 2417 C C . GLY A 1 298 ? 12.18 -21.922 -19.047 1 97.88 298 GLY A C 1
ATOM 2418 O O . GLY A 1 298 ? 12.727 -22.969 -19.406 1 97.88 298 GLY A O 1
ATOM 2419 N N . VAL A 1 299 ? 11.828 -21.719 -17.781 1 98.19 299 VAL A N 1
ATOM 2420 C CA . VAL A 1 299 ? 12.25 -22.672 -16.75 1 98.19 299 VAL A CA 1
ATOM 2421 C C . VAL A 1 299 ? 11.039 -23.109 -15.938 1 98.19 299 VAL A C 1
ATOM 2423 O O . VAL A 1 299 ? 11.195 -23.703 -14.867 1 98.19 299 VAL A O 1
ATOM 2426 N N . TYR A 1 300 ? 9.844 -22.781 -16.375 1 97.94 300 TYR A N 1
ATOM 2427 C CA . TYR A 1 300 ? 8.625 -23.203 -15.688 1 97.94 300 TYR A CA 1
ATOM 2428 C C . TYR A 1 300 ? 8.453 -24.703 -15.758 1 97.94 300 TYR A C 1
ATOM 2430 O O . TYR A 1 300 ? 8.641 -25.312 -16.812 1 97.94 300 TYR A O 1
ATOM 2438 N N . ASP A 1 301 ? 8.039 -25.375 -14.664 1 96.94 301 ASP A N 1
ATOM 2439 C CA . ASP A 1 301 ? 7.953 -26.828 -14.602 1 96.94 301 ASP A CA 1
ATOM 2440 C C . ASP A 1 301 ? 6.535 -27.312 -14.906 1 96.94 301 ASP A C 1
ATOM 2442 O O . ASP A 1 301 ? 6.23 -28.5 -14.75 1 96.94 301 ASP A O 1
ATOM 2446 N N . LEU A 1 302 ? 5.605 -26.438 -15.195 1 96.69 302 LEU A N 1
ATOM 2447 C CA . LEU A 1 302 ? 4.238 -26.719 -15.609 1 96.69 302 LEU A CA 1
ATOM 2448 C C . LEU A 1 302 ? 3.438 -27.328 -14.469 1 96.69 302 LEU A C 1
ATOM 2450 O O . LEU A 1 302 ? 2.529 -28.125 -14.695 1 96.69 302 LEU A O 1
ATOM 2454 N N . LEU A 1 303 ? 3.826 -27 -13.281 1 97.31 303 LEU A N 1
ATOM 2455 C CA . LEU A 1 303 ? 3.029 -27.281 -12.094 1 97.31 303 LEU A CA 1
ATOM 2456 C C . LEU A 1 303 ? 2.48 -25.984 -11.492 1 97.31 303 LEU A C 1
ATOM 2458 O O . LEU A 1 303 ? 3.18 -24.969 -11.438 1 97.31 303 LEU A O 1
ATOM 2462 N N . PRO A 1 304 ? 1.219 -26.062 -11.078 1 97.81 304 PRO A N 1
ATOM 2463 C CA . PRO A 1 304 ? 0.683 -24.844 -10.469 1 97.81 304 PRO A CA 1
ATOM 2464 C C . PRO A 1 304 ? 1.532 -24.344 -9.305 1 97.81 304 PRO A C 1
ATOM 2466 O O . PRO A 1 304 ? 1.888 -25.125 -8.414 1 97.81 304 PRO A O 1
ATOM 2469 N N . PRO A 1 305 ? 1.936 -23.109 -9.32 1 98.12 305 PRO A N 1
ATOM 2470 C CA . PRO A 1 305 ? 2.689 -22.594 -8.164 1 98.12 305 PRO A CA 1
ATOM 2471 C C . PRO A 1 305 ? 1.919 -22.719 -6.855 1 98.12 305 PRO A C 1
ATOM 2473 O O . PRO A 1 305 ? 0.822 -22.172 -6.723 1 98.12 305 PRO A O 1
ATOM 2476 N N . PRO A 1 306 ? 2.443 -23.438 -5.957 1 97.75 306 PRO A N 1
ATOM 2477 C CA . PRO A 1 306 ? 1.739 -23.547 -4.68 1 97.75 306 PRO A CA 1
ATOM 2478 C C . PRO A 1 306 ? 1.748 -22.25 -3.887 1 97.75 306 PRO A C 1
ATOM 2480 O O . PRO A 1 306 ? 2.418 -21.281 -4.277 1 97.75 306 PRO A O 1
ATOM 2483 N N . PHE A 1 307 ? 0.959 -22.188 -2.842 1 97.94 307 PHE A N 1
ATOM 2484 C CA . PHE A 1 307 ? 0.983 -21.031 -1.956 1 97.94 307 PHE A CA 1
ATOM 2485 C C . PHE A 1 307 ? 2.4 -20.75 -1.47 1 97.94 307 PHE A C 1
ATOM 2487 O O . PHE A 1 307 ? 3.15 -21.688 -1.157 1 97.94 307 PHE A O 1
ATOM 2494 N N . CYS A 1 308 ? 2.844 -19.469 -1.531 1 98.5 308 CYS A N 1
ATOM 2495 C CA . CYS A 1 308 ? 4.125 -18.953 -1.062 1 98.5 308 CYS A CA 1
ATOM 2496 C C . CYS A 1 308 ? 5.25 -19.344 -2.014 1 98.5 308 CYS A C 1
ATOM 2498 O O . CYS A 1 308 ? 6.43 -19.156 -1.698 1 98.5 308 CYS A O 1
ATOM 2500 N N . ALA A 1 309 ? 4.828 -19.969 -3.133 1 98.81 309 ALA A N 1
ATOM 2501 C CA . ALA A 1 309 ? 5.871 -20.203 -4.129 1 98.81 309 ALA A CA 1
ATOM 2502 C C . ALA A 1 309 ? 6.684 -18.938 -4.375 1 98.81 309 ALA A C 1
ATOM 2504 O O . ALA A 1 309 ? 6.125 -17.844 -4.492 1 98.81 309 ALA A O 1
ATOM 2505 N N . THR A 1 310 ? 8.039 -19.062 -4.438 1 98.88 310 THR A N 1
ATOM 2506 C CA . THR A 1 310 ? 8.914 -17.891 -4.457 1 98.88 310 THR A CA 1
ATOM 2507 C C . THR A 1 310 ? 10 -18.047 -5.52 1 98.88 310 THR A C 1
ATOM 2509 O O . THR A 1 310 ? 10.727 -19.031 -5.535 1 98.88 310 THR A O 1
ATOM 2512 N N . VAL A 1 311 ? 10.055 -17.078 -6.398 1 98.88 311 VAL A N 1
ATOM 2513 C CA . VAL A 1 311 ? 11.18 -16.953 -7.324 1 98.88 311 VAL A CA 1
ATOM 2514 C C . VAL A 1 311 ? 12.211 -15.977 -6.766 1 98.88 311 VAL A C 1
ATOM 2516 O O . VAL A 1 311 ? 11.859 -14.875 -6.332 1 98.88 311 VAL A O 1
ATOM 2519 N N . ILE A 1 312 ? 13.5 -16.391 -6.773 1 98.88 312 ILE A N 1
ATOM 2520 C CA . ILE A 1 312 ? 14.57 -15.586 -6.184 1 98.88 312 ILE A CA 1
ATOM 2521 C C . ILE A 1 312 ? 15.633 -15.297 -7.238 1 98.88 312 ILE A C 1
ATOM 2523 O O . ILE A 1 312 ? 16.094 -16.203 -7.938 1 98.88 312 ILE A O 1
ATOM 2527 N N . PHE A 1 313 ? 15.992 -14.062 -7.367 1 98.88 313 PHE A N 1
ATOM 2528 C CA . PHE A 1 313 ? 17.141 -13.625 -8.148 1 98.88 313 PHE A CA 1
ATOM 2529 C C . PHE A 1 313 ? 18.25 -13.125 -7.23 1 98.88 313 PHE A C 1
ATOM 2531 O O . PHE A 1 313 ? 18.062 -12.18 -6.469 1 98.88 313 PHE A O 1
ATOM 2538 N N . GLU A 1 314 ? 19.375 -13.781 -7.27 1 98.69 314 GLU A N 1
ATOM 2539 C CA . GLU A 1 314 ? 20.547 -13.367 -6.484 1 98.69 314 GLU A CA 1
ATOM 2540 C C . GLU A 1 314 ? 21.656 -12.836 -7.383 1 98.69 314 GLU A C 1
ATOM 2542 O O . GLU A 1 314 ? 22.203 -13.578 -8.195 1 98.69 314 GLU A O 1
ATOM 2547 N N . LEU A 1 315 ? 21.891 -11.562 -7.227 1 98.62 315 LEU A N 1
ATOM 2548 C CA . LEU A 1 315 ? 23.031 -10.945 -7.914 1 98.62 315 LEU A CA 1
ATOM 2549 C C . LEU A 1 315 ? 24.297 -11.031 -7.07 1 98.62 315 LEU A C 1
ATOM 2551 O O . LEU A 1 315 ? 24.297 -10.609 -5.914 1 98.62 315 LEU A O 1
ATOM 2555 N N . ARG A 1 316 ? 25.391 -11.555 -7.684 1 97.62 316 ARG A N 1
ATOM 2556 C CA . ARG A 1 316 ? 26.609 -11.82 -6.914 1 97.62 316 ARG A CA 1
ATOM 2557 C C . ARG A 1 316 ? 27.844 -11.297 -7.641 1 97.62 316 ARG A C 1
ATOM 2559 O O . ARG A 1 316 ? 27.781 -10.984 -8.836 1 97.62 316 ARG A O 1
ATOM 2566 N N . ASN A 1 317 ? 28.984 -11.172 -6.891 1 94.81 317 ASN A N 1
ATOM 2567 C CA . ASN A 1 317 ? 30.328 -10.891 -7.402 1 94.81 317 ASN A CA 1
ATOM 2568 C C . ASN A 1 317 ? 30.391 -9.531 -8.086 1 94.81 317 ASN A C 1
ATOM 2570 O O . ASN A 1 317 ? 30.266 -9.438 -9.305 1 94.81 317 ASN A O 1
ATOM 2574 N N . PRO A 1 318 ? 30.703 -8.539 -7.402 1 89.75 318 PRO A N 1
ATOM 2575 C CA . PRO A 1 318 ? 30.75 -7.191 -7.977 1 89.75 318 PRO A CA 1
ATOM 2576 C C . PRO A 1 318 ? 31.781 -7.059 -9.094 1 89.75 318 PRO A C 1
ATOM 2578 O O . PRO A 1 318 ? 31.625 -6.223 -9.992 1 89.75 318 PRO A O 1
ATOM 2581 N N . GLN A 1 319 ? 32.812 -7.883 -9.141 1 93.38 319 GLN A N 1
ATOM 2582 C CA . GLN A 1 319 ? 33.875 -7.789 -10.141 1 93.38 319 GLN A CA 1
ATOM 2583 C C . GLN A 1 319 ? 33.469 -8.477 -11.438 1 93.38 319 GLN A C 1
ATOM 2585 O O . GLN A 1 319 ? 33.719 -7.965 -12.531 1 93.38 319 GLN A O 1
ATOM 2590 N N . GLN A 1 320 ? 32.875 -9.609 -11.266 1 96.56 320 GLN A N 1
ATOM 2591 C CA . GLN A 1 320 ? 32.312 -10.375 -12.375 1 96.56 320 GLN A CA 1
ATOM 2592 C C . GLN A 1 320 ? 30.891 -10.812 -12.07 1 96.56 320 GLN A C 1
ATOM 2594 O O . GLN A 1 320 ? 30.641 -11.984 -11.812 1 96.56 320 GLN A O 1
ATOM 2599 N N . PRO A 1 321 ? 30.016 -9.828 -12.242 1 98.06 321 PRO A N 1
ATOM 2600 C CA . PRO A 1 321 ? 28.656 -10.062 -11.742 1 98.06 321 PRO A CA 1
ATOM 2601 C C . PRO A 1 321 ? 27.953 -11.203 -12.477 1 98.06 321 PRO A C 1
ATOM 2603 O O . PRO A 1 321 ? 28.109 -11.352 -13.688 1 98.06 321 PRO A O 1
ATOM 2606 N N . TYR A 1 322 ? 27.234 -12.016 -11.758 1 98.44 322 TYR A N 1
ATOM 2607 C CA . TYR A 1 322 ? 26.359 -13.047 -12.305 1 98.44 322 TYR A CA 1
ATOM 2608 C C . TYR A 1 322 ? 25.078 -13.172 -11.484 1 98.44 322 TYR A C 1
ATOM 2610 O O . TYR A 1 322 ? 25 -12.625 -10.383 1 98.44 322 TYR A O 1
ATOM 2618 N N . VAL A 1 323 ? 24.078 -13.797 -12.023 1 98.56 323 VAL A N 1
ATOM 2619 C CA . VAL A 1 323 ? 22.797 -13.93 -11.352 1 98.56 323 VAL A CA 1
ATOM 2620 C C . VAL A 1 323 ? 22.438 -15.406 -11.203 1 98.56 323 VAL A C 1
ATOM 2622 O O . VAL A 1 323 ? 22.688 -16.203 -12.109 1 98.56 323 VAL A O 1
ATOM 2625 N N . ASN A 1 324 ? 22 -15.773 -10 1 98.5 324 ASN A N 1
ATOM 2626 C CA . ASN A 1 324 ? 21.391 -17.078 -9.719 1 98.5 324 ASN A CA 1
ATOM 2627 C C . ASN A 1 324 ? 19.875 -16.953 -9.586 1 98.5 324 ASN A C 1
ATOM 2629 O O . ASN A 1 324 ? 19.359 -16 -8.984 1 98.5 324 ASN A O 1
ATOM 2633 N N . ILE A 1 325 ? 19.203 -17.875 -10.203 1 98.75 325 ILE A N 1
ATOM 2634 C CA . ILE A 1 325 ? 17.75 -17.922 -10.078 1 98.75 325 ILE A CA 1
ATOM 2635 C C . ILE A 1 325 ? 17.344 -19.188 -9.312 1 98.75 325 ILE A C 1
ATOM 2637 O O . ILE A 1 325 ? 17.797 -20.281 -9.633 1 98.75 325 ILE A O 1
ATOM 2641 N N . LEU A 1 326 ? 16.594 -19 -8.281 1 98.75 326 LEU A N 1
ATOM 2642 C CA . LEU A 1 326 ? 16.094 -20.094 -7.457 1 98.75 326 LEU A CA 1
ATOM 2643 C C . LEU A 1 326 ? 14.562 -20.078 -7.414 1 98.75 326 LEU A C 1
ATOM 2645 O O . LEU A 1 326 ? 13.938 -19.047 -7.613 1 98.75 326 LEU A O 1
ATOM 2649 N N . TYR A 1 327 ? 14.008 -21.219 -7.277 1 98.75 327 TYR A N 1
ATOM 2650 C CA . TYR A 1 327 ? 12.57 -21.406 -7.125 1 98.75 327 TYR A CA 1
ATOM 2651 C C . TYR A 1 327 ? 12.258 -22.219 -5.883 1 98.75 327 TYR A C 1
ATOM 2653 O O . TYR A 1 327 ? 12.633 -23.391 -5.793 1 98.75 327 TYR A O 1
ATOM 2661 N N . LYS A 1 328 ? 11.602 -21.562 -4.926 1 98.56 328 LYS A N 1
ATOM 2662 C CA . LYS A 1 328 ? 11.266 -22.203 -3.66 1 98.56 328 LYS A CA 1
ATOM 2663 C C . LYS A 1 328 ? 9.797 -22.594 -3.613 1 98.56 328 LYS A C 1
ATOM 2665 O O . LYS A 1 328 ? 8.922 -21.766 -3.869 1 98.56 328 LYS A O 1
ATOM 2670 N N . LYS A 1 329 ? 9.516 -23.844 -3.352 1 96.56 329 LYS A N 1
ATOM 2671 C CA . LYS A 1 329 ? 8.188 -24.391 -3.074 1 96.56 329 LYS A CA 1
ATOM 2672 C C . LYS A 1 329 ? 8.164 -25.125 -1.73 1 96.56 329 LYS A C 1
ATOM 2674 O O . LYS A 1 329 ? 8.758 -26.188 -1.584 1 96.56 329 LYS A O 1
ATOM 2679 N N . ASP A 1 330 ? 7.48 -24.531 -0.775 1 89.31 330 ASP A N 1
ATOM 2680 C CA . ASP A 1 330 ? 7.461 -25.094 0.578 1 89.31 330 ASP A CA 1
ATOM 2681 C C . ASP A 1 330 ? 8.875 -25.359 1.08 1 89.31 330 ASP A C 1
ATOM 2683 O O . ASP A 1 330 ? 9.711 -24.453 1.137 1 89.31 330 ASP A O 1
ATOM 2687 N N . ASP A 1 331 ? 9.297 -26.625 1.203 1 90.12 331 ASP A N 1
ATOM 2688 C CA . ASP A 1 331 ? 10.602 -26.922 1.778 1 90.12 331 ASP A CA 1
ATOM 2689 C C . ASP A 1 331 ? 11.625 -27.219 0.687 1 90.12 331 ASP A C 1
ATOM 2691 O O . ASP A 1 331 ? 12.805 -27.453 0.979 1 90.12 331 ASP A O 1
ATOM 2695 N N . ASP A 1 332 ? 11.25 -27.062 -0.518 1 95.75 332 ASP A N 1
ATOM 2696 C CA . ASP A 1 332 ? 12.148 -27.359 -1.636 1 95.75 332 ASP A CA 1
ATOM 2697 C C . ASP A 1 332 ? 12.703 -26.062 -2.244 1 95.75 332 ASP A C 1
ATOM 2699 O O . ASP A 1 332 ? 11.961 -25.109 -2.473 1 95.75 332 ASP A O 1
ATOM 2703 N N . LEU A 1 333 ? 13.992 -26 -2.412 1 97.62 333 LEU A N 1
ATOM 2704 C CA . LEU A 1 333 ? 14.688 -24.922 -3.088 1 97.62 333 LEU A CA 1
ATOM 2705 C C . LEU A 1 333 ? 15.422 -25.422 -4.324 1 97.62 333 LEU A C 1
ATOM 2707 O O . LEU A 1 333 ? 16.422 -26.141 -4.207 1 97.62 333 LEU A O 1
ATOM 2711 N N . LYS A 1 334 ? 14.969 -25.031 -5.445 1 97.94 334 LYS A N 1
ATOM 2712 C CA . LYS A 1 334 ? 15.523 -25.547 -6.695 1 97.94 334 LYS A CA 1
ATOM 2713 C C . LYS A 1 334 ? 16.359 -24.469 -7.395 1 97.94 334 LYS A C 1
ATOM 2715 O O . LYS A 1 334 ? 15.961 -23.312 -7.477 1 97.94 334 LYS A O 1
ATOM 2720 N N . LYS A 1 335 ? 17.5 -24.891 -7.855 1 98 335 LYS A N 1
ATOM 2721 C CA . LYS A 1 335 ? 18.297 -24.047 -8.734 1 98 335 LYS A CA 1
ATOM 2722 C C . LYS A 1 335 ? 17.797 -24.125 -10.172 1 98 335 LYS A C 1
ATOM 2724 O O . LYS A 1 335 ? 17.562 -25.203 -10.695 1 98 335 LYS A O 1
ATOM 2729 N N . LEU A 1 336 ? 17.578 -22.969 -10.727 1 98.44 336 LEU A N 1
ATOM 2730 C CA . LEU A 1 336 ? 17.094 -22.922 -12.102 1 98.44 336 LEU A CA 1
ATOM 2731 C C . LEU A 1 336 ? 18.188 -22.516 -13.07 1 98.44 336 LEU A C 1
ATOM 2733 O O . LEU A 1 336 ? 18.938 -21.578 -12.805 1 98.44 336 LEU A O 1
ATOM 2737 N N . LYS A 1 337 ? 18.281 -23.281 -14.125 1 97.94 337 LYS A N 1
ATOM 2738 C CA . LYS A 1 337 ? 19.25 -22.984 -15.172 1 97.94 337 LYS A CA 1
ATOM 2739 C C . LYS A 1 337 ? 18.547 -22.531 -16.453 1 97.94 337 LYS A C 1
ATOM 2741 O O . LYS A 1 337 ? 17.703 -23.25 -16.984 1 97.94 337 LYS A O 1
ATOM 2746 N N . LEU A 1 338 ? 18.938 -21.359 -16.891 1 97.88 338 LEU A N 1
ATOM 2747 C CA . LEU A 1 338 ? 18.375 -20.859 -18.141 1 97.88 338 LEU A CA 1
ATOM 2748 C C . LEU A 1 338 ? 19.016 -21.562 -19.344 1 97.88 338 LEU A C 1
ATOM 2750 O O . LEU A 1 338 ? 20.188 -21.969 -19.281 1 97.88 338 LEU A O 1
ATOM 2754 N N . LYS A 1 339 ? 18.203 -21.594 -20.391 1 96 339 LYS A N 1
ATOM 2755 C CA . LYS A 1 339 ? 18.766 -22.125 -21.625 1 96 339 LYS A CA 1
ATOM 2756 C C . LYS A 1 339 ? 19.953 -21.281 -22.078 1 96 339 LYS A C 1
ATOM 2758 O O . LYS A 1 339 ? 19.875 -20.047 -22.094 1 96 339 LYS A O 1
ATOM 2763 N N . ASP A 1 340 ? 21.125 -21.875 -22.344 1 95.94 340 ASP A N 1
ATOM 2764 C CA . ASP A 1 340 ? 22.328 -21.25 -22.891 1 95.94 340 ASP A CA 1
ATOM 2765 C C . ASP A 1 340 ? 23.062 -20.453 -21.812 1 95.94 340 ASP A C 1
ATOM 2767 O O . ASP A 1 340 ? 23.719 -19.453 -22.109 1 95.94 340 ASP A O 1
ATOM 2771 N N . CYS A 1 341 ? 22.812 -20.828 -20.609 1 97.44 341 CYS A N 1
ATOM 2772 C CA . CYS A 1 341 ? 23.547 -20.203 -19.516 1 97.44 341 CYS A CA 1
ATOM 2773 C C . CYS A 1 341 ? 23.844 -21.219 -18.406 1 97.44 341 CYS A C 1
ATOM 2775 O O . CYS A 1 341 ? 23.078 -22.156 -18.203 1 97.44 341 CYS A O 1
ATOM 2777 N N . LYS A 1 342 ? 24.938 -21.062 -17.719 1 97.06 342 LYS A N 1
ATOM 2778 C CA . LYS A 1 342 ? 25.219 -21.828 -16.484 1 97.0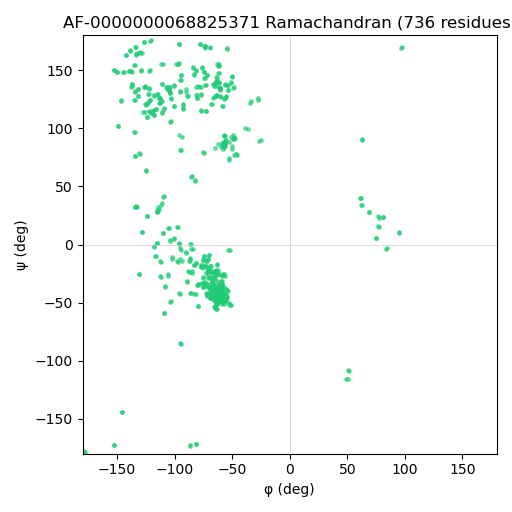6 342 LYS A CA 1
ATOM 2779 C C . LYS A 1 342 ? 24.359 -21.312 -15.336 1 97.06 342 LYS A C 1
ATOM 2781 O O . LYS A 1 342 ? 23.672 -20.297 -15.453 1 97.06 342 LYS A O 1
ATOM 2786 N N . TYR A 1 343 ? 24.391 -22.094 -14.258 1 97.25 343 TYR A N 1
ATOM 2787 C CA . TYR A 1 343 ? 23.641 -21.656 -13.086 1 97.25 343 TYR A CA 1
ATOM 2788 C C . TYR A 1 343 ? 24.094 -20.266 -12.633 1 97.25 343 TYR A C 1
ATOM 2790 O O . TYR A 1 343 ? 23.266 -19.406 -12.344 1 97.25 343 TYR A O 1
ATOM 2798 N N . ASN A 1 344 ? 25.453 -20.188 -12.477 1 97.88 344 ASN A N 1
ATOM 2799 C CA . ASN A 1 344 ? 25.984 -18.844 -12.281 1 97.88 344 ASN A CA 1
ATOM 2800 C C . ASN A 1 344 ? 26 -18.047 -13.586 1 97.88 344 ASN A C 1
ATOM 2802 O O . ASN A 1 344 ? 27.047 -17.891 -14.203 1 97.88 344 ASN A O 1
ATOM 2806 N N . CYS A 1 345 ? 24.891 -17.531 -13.953 1 98.44 345 CYS A N 1
ATOM 2807 C CA . CYS A 1 345 ? 24.719 -16.891 -15.25 1 98.44 345 CYS A CA 1
ATOM 2808 C C . CYS A 1 345 ? 25.344 -15.5 -15.258 1 98.44 345 CYS A C 1
ATOM 2810 O O . CYS A 1 345 ? 24.891 -14.609 -14.539 1 98.44 345 CYS A O 1
ATOM 2812 N N . PRO A 1 346 ? 26.406 -15.305 -16.094 1 98.62 346 PRO A N 1
ATOM 2813 C CA . PRO A 1 346 ? 26.969 -13.945 -16.141 1 98.62 346 PRO A CA 1
ATOM 2814 C C . PRO A 1 346 ? 25.906 -12.875 -16.375 1 98.62 346 PRO A C 1
ATOM 2816 O O . PRO A 1 346 ? 24.969 -13.086 -17.172 1 98.62 346 PRO A O 1
ATOM 2819 N N . TRP A 1 347 ? 26 -11.758 -15.703 1 98.38 347 TRP A N 1
ATOM 2820 C CA . TRP A 1 347 ? 24.969 -10.719 -15.719 1 98.38 347 TRP A CA 1
ATOM 2821 C C . TRP A 1 347 ? 24.719 -10.227 -17.141 1 98.38 347 TRP A C 1
ATOM 2823 O O . TRP A 1 347 ? 23.562 -10.102 -17.562 1 98.38 347 TRP A O 1
ATOM 2833 N N . GLU A 1 348 ? 25.797 -10.016 -17.891 1 98.12 348 GLU A N 1
ATOM 2834 C CA . GLU A 1 348 ? 25.656 -9.555 -19.281 1 98.12 348 GLU A CA 1
ATOM 2835 C C . GLU A 1 348 ? 24.922 -10.578 -20.125 1 98.12 348 GLU A C 1
ATOM 2837 O O . GLU A 1 348 ? 24.156 -10.203 -21.031 1 98.12 348 GLU A O 1
ATOM 2842 N N . LYS A 1 349 ? 25.203 -11.812 -19.891 1 98.38 349 LYS A N 1
ATOM 2843 C CA . LYS A 1 349 ? 24.516 -12.867 -20.625 1 98.38 349 LYS A CA 1
ATOM 2844 C C . LYS A 1 349 ? 23.031 -12.898 -20.266 1 98.38 349 LYS A C 1
ATOM 2846 O O . LYS A 1 349 ? 22.188 -13.102 -21.141 1 98.38 349 LYS A O 1
ATOM 2851 N N . PHE A 1 350 ? 22.719 -12.766 -19.031 1 98.62 350 PHE A N 1
ATOM 2852 C CA . PHE A 1 350 ? 21.328 -12.711 -18.609 1 98.62 350 PHE A CA 1
ATOM 2853 C C . PHE A 1 350 ? 20.578 -11.57 -19.297 1 98.62 350 PHE A C 1
ATOM 2855 O O . PHE A 1 350 ? 19.453 -11.75 -19.766 1 98.62 350 PHE A O 1
ATOM 2862 N N . LEU A 1 351 ? 21.25 -10.359 -19.344 1 98.56 351 LEU A N 1
ATOM 2863 C CA . LEU A 1 351 ? 20.656 -9.219 -20.016 1 98.56 351 LEU A CA 1
ATOM 2864 C C . LEU A 1 351 ? 20.391 -9.531 -21.484 1 98.56 351 LEU A C 1
ATOM 2866 O O . LEU A 1 351 ? 19.344 -9.164 -22.031 1 98.56 351 LEU A O 1
ATOM 2870 N N . GLN A 1 352 ? 21.297 -10.219 -22.047 1 98.25 352 GLN A N 1
ATOM 2871 C CA . GLN A 1 352 ? 21.141 -10.594 -23.438 1 98.25 352 GLN A CA 1
ATOM 2872 C C . GLN A 1 352 ? 19.984 -11.562 -23.625 1 98.25 352 GLN A C 1
ATOM 2874 O O . GLN A 1 352 ? 19.188 -11.406 -24.562 1 98.25 352 GLN A O 1
ATOM 2879 N N . LEU A 1 353 ? 19.891 -12.508 -22.766 1 97.75 353 LEU A N 1
ATOM 2880 C CA . LEU A 1 353 ? 18.875 -13.555 -22.875 1 97.75 353 LEU A CA 1
ATOM 2881 C C . LEU A 1 353 ? 17.484 -12.969 -22.672 1 97.75 353 LEU A C 1
ATOM 2883 O O . LEU A 1 353 ? 16.516 -13.484 -23.219 1 97.75 353 LEU A O 1
ATOM 2887 N N . THR A 1 354 ? 17.328 -11.844 -21.891 1 98.06 354 THR A N 1
ATOM 2888 C CA . THR A 1 354 ? 16.016 -11.297 -21.578 1 98.06 354 THR A CA 1
ATOM 2889 C C . THR A 1 354 ? 15.742 -10.039 -22.406 1 98.06 354 THR A C 1
ATOM 2891 O O . THR A 1 354 ? 14.695 -9.414 -22.25 1 98.06 354 THR A O 1
ATOM 2894 N N . GLU A 1 355 ? 16.594 -9.703 -23.25 1 97.75 355 GLU A N 1
ATOM 2895 C CA . GLU A 1 355 ? 16.531 -8.438 -23.984 1 97.75 355 GLU A CA 1
ATOM 2896 C C . GLU A 1 355 ? 15.258 -8.344 -24.812 1 97.75 355 GLU A C 1
ATOM 2898 O O . GLU A 1 355 ? 14.602 -7.301 -24.828 1 97.75 355 GLU A O 1
ATOM 2903 N N . GLN A 1 356 ? 14.938 -9.375 -25.406 1 96.69 356 GLN A N 1
ATOM 2904 C CA . GLN A 1 356 ? 13.828 -9.352 -26.359 1 96.69 356 GLN A CA 1
ATOM 2905 C C . GLN A 1 356 ? 12.492 -9.203 -25.641 1 96.69 356 GLN A C 1
ATOM 2907 O O . GLN A 1 356 ? 11.508 -8.758 -26.234 1 96.69 356 GLN A O 1
ATOM 2912 N N . ILE A 1 357 ? 12.438 -9.562 -24.391 1 98 357 ILE A N 1
ATOM 2913 C CA . ILE A 1 357 ? 11.156 -9.469 -23.703 1 98 357 ILE A CA 1
ATOM 2914 C C . ILE A 1 357 ? 11.141 -8.234 -22.812 1 98 357 ILE A C 1
ATO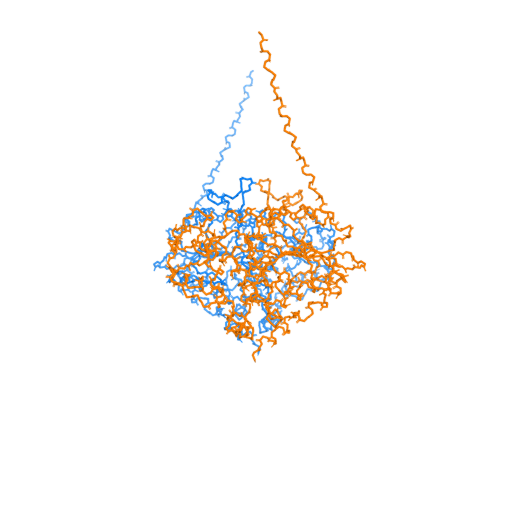M 2916 O O . ILE A 1 357 ? 10.086 -7.816 -22.328 1 98 357 ILE A O 1
ATOM 2920 N N . THR A 1 358 ? 12.266 -7.613 -22.594 1 98.38 358 THR A N 1
ATOM 2921 C CA . THR A 1 358 ? 12.367 -6.488 -21.656 1 98.38 358 THR A CA 1
ATOM 2922 C C . THR A 1 358 ? 11.883 -5.199 -22.328 1 98.38 358 THR A C 1
ATOM 2924 O O . THR A 1 358 ? 12.328 -4.852 -23.422 1 98.38 358 THR A O 1
ATOM 2927 N N . LEU A 1 359 ? 10.914 -4.559 -21.609 1 97.25 359 LEU A N 1
ATOM 2928 C CA . LEU A 1 359 ? 10.336 -3.303 -22.078 1 97.25 359 LEU A CA 1
ATOM 2929 C C . LEU A 1 359 ? 10.242 -2.293 -20.938 1 97.25 359 LEU A C 1
ATOM 2931 O O . LEU A 1 359 ? 9.758 -2.619 -19.859 1 97.25 359 LEU A O 1
ATOM 2935 N N . ASN A 1 360 ? 10.711 -1.074 -21.203 1 96.81 360 ASN A N 1
ATOM 2936 C CA . ASN A 1 360 ? 10.375 -0.028 -20.234 1 96.81 360 ASN A CA 1
ATOM 2937 C C . ASN A 1 360 ? 8.938 0.45 -20.422 1 96.81 360 ASN A C 1
ATOM 2939 O O . ASN A 1 360 ? 8.25 0.036 -21.344 1 96.81 360 ASN A O 1
ATOM 2943 N N . ASN A 1 361 ? 8.508 1.226 -19.562 1 94.81 361 ASN A N 1
ATOM 2944 C CA . ASN A 1 361 ? 7.094 1.595 -19.516 1 94.81 361 ASN A CA 1
ATOM 2945 C C . ASN A 1 361 ? 6.676 2.363 -20.766 1 94.81 361 ASN A C 1
ATOM 2947 O O . ASN A 1 361 ? 5.57 2.182 -21.281 1 94.81 361 ASN A O 1
ATOM 2951 N N . THR A 1 362 ? 7.496 3.217 -21.281 1 96.38 362 THR A N 1
ATOM 2952 C CA . THR A 1 362 ? 7.188 3.992 -22.484 1 96.38 362 THR A CA 1
ATOM 2953 C C . THR A 1 362 ? 7.031 3.076 -23.688 1 96.38 362 THR A C 1
ATOM 2955 O O . THR A 1 362 ? 6.074 3.205 -24.453 1 96.38 362 THR A O 1
ATOM 2958 N N . GLN A 1 363 ? 7.957 2.193 -23.812 1 97.62 363 GLN A N 1
ATOM 2959 C CA . GLN A 1 363 ? 7.887 1.213 -24.891 1 97.62 363 GLN A CA 1
ATOM 2960 C C . GLN A 1 363 ? 6.637 0.348 -24.766 1 97.62 363 GLN A C 1
ATOM 2962 O O . GLN A 1 363 ? 5.969 0.068 -25.766 1 97.62 363 GLN A O 1
ATOM 2967 N N . TRP A 1 364 ? 6.391 -0.061 -23.594 1 98.38 364 TRP A N 1
ATOM 2968 C CA . TRP A 1 364 ? 5.242 -0.921 -23.328 1 98.38 364 TRP A CA 1
ATOM 2969 C C . TRP A 1 364 ? 3.941 -0.228 -23.719 1 98.38 364 TRP A C 1
ATOM 2971 O O . TRP A 1 364 ? 3.084 -0.829 -24.375 1 98.38 364 TRP A O 1
ATOM 2981 N N . GLU A 1 365 ? 3.781 1.019 -23.312 1 97.5 365 GLU A N 1
ATOM 2982 C CA . GLU A 1 365 ? 2.576 1.775 -23.641 1 97.5 365 GLU A CA 1
ATOM 2983 C C . GLU A 1 365 ? 2.393 1.902 -25.156 1 97.5 365 GLU A C 1
ATOM 2985 O O . GLU A 1 365 ? 1.273 1.797 -25.656 1 97.5 365 GLU A O 1
ATOM 2990 N N . GLU A 1 366 ? 3.439 2.086 -25.828 1 97.94 366 GLU A N 1
ATOM 2991 C CA . GLU A 1 366 ? 3.389 2.209 -27.281 1 97.94 366 GLU A CA 1
ATOM 2992 C C . GLU A 1 366 ? 3.029 0.878 -27.938 1 97.94 366 GLU A C 1
ATOM 2994 O O . GLU A 1 366 ? 2.178 0.828 -28.828 1 97.94 366 GLU A O 1
ATOM 2999 N N . GLU A 1 367 ? 3.697 -0.143 -27.453 1 97.88 367 GLU A N 1
ATOM 3000 C CA . GLU A 1 367 ? 3.506 -1.446 -28.094 1 97.88 367 GLU A CA 1
ATOM 3001 C C . GLU A 1 367 ? 2.129 -2.02 -27.766 1 97.88 367 GLU A C 1
ATOM 3003 O O . GLU A 1 367 ? 1.64 -2.906 -28.469 1 97.88 367 GLU A O 1
ATOM 3008 N N . CYS A 1 368 ? 1.581 -1.593 -26.688 1 97.88 368 CYS A N 1
ATOM 3009 C CA . CYS A 1 368 ? 0.294 -2.117 -26.25 1 97.88 368 CYS A CA 1
ATOM 3010 C C . CYS A 1 368 ? -0.842 -1.562 -27.094 1 97.88 368 CYS A C 1
ATOM 3012 O O . CYS A 1 368 ? -1.97 -2.055 -27.031 1 97.88 368 CYS A O 1
ATOM 3014 N N . LYS A 1 369 ? -0.511 -0.56 -27.922 1 94.88 369 LYS A N 1
ATOM 3015 C CA . LYS A 1 369 ? -1.522 -0.007 -28.812 1 94.88 369 LYS A CA 1
ATOM 3016 C C . LYS A 1 369 ? -1.812 -0.958 -29.969 1 94.88 369 LYS A C 1
ATOM 3018 O O . LYS A 1 369 ? -0.951 -1.751 -30.359 1 94.88 369 LYS A O 1
ATOM 3023 N N . LEU A 1 370 ? -3.062 -0.954 -30.453 1 88.75 370 LEU A N 1
ATOM 3024 C CA . LEU A 1 370 ? -3.455 -1.749 -31.609 1 88.75 370 LEU A CA 1
ATOM 3025 C C . LEU A 1 370 ? -3.137 -1.014 -32.906 1 88.75 370 LEU A C 1
ATOM 3027 O O . LEU A 1 370 ? -3.264 0.211 -32.969 1 88.75 370 LEU A O 1
ATOM 3031 N N . MET B 1 1 ? 3.443 13.141 77.688 1 32.53 1 MET B N 1
ATOM 3032 C CA . MET B 1 1 ? 2.791 12.211 76.75 1 32.53 1 MET B CA 1
ATOM 3033 C C . MET B 1 1 ? 2.055 12.977 75.625 1 32.53 1 MET B C 1
ATOM 3035 O O . MET B 1 1 ? 0.896 13.359 75.812 1 32.53 1 MET B O 1
ATOM 3039 N N . THR B 1 2 ? 2.693 13.984 75 1 39.16 2 THR B N 1
ATOM 3040 C CA . THR B 1 2 ? 2.203 14.914 74 1 39.16 2 THR B CA 1
ATOM 3041 C C . THR B 1 2 ? 1.781 14.172 72.75 1 39.16 2 THR B C 1
ATOM 3043 O O . THR B 1 2 ? 2.58 13.445 72.125 1 39.16 2 THR B O 1
ATOM 3046 N N . GLY B 1 3 ? 0.536 13.695 72.688 1 36 3 GLY B N 1
ATOM 3047 C CA . GLY B 1 3 ? -0.142 12.961 71.625 1 36 3 GLY B CA 1
ATOM 3048 C C . GLY B 1 3 ? -0.14 13.688 70.312 1 36 3 GLY B C 1
ATOM 3049 O O . GLY B 1 3 ? -0.623 14.82 70.25 1 36 3 GLY B O 1
ATOM 3050 N N . SER B 1 4 ? 0.912 13.531 69.5 1 39.88 4 SER B N 1
ATOM 3051 C CA . SER B 1 4 ? 1.06 14.102 68.188 1 39.88 4 SER B CA 1
ATOM 3052 C C . SER B 1 4 ? -0.1 13.695 67.25 1 39.88 4 SER B C 1
ATOM 3054 O O . SER B 1 4 ? -0.34 12.508 67.062 1 39.88 4 SER B O 1
ATOM 3056 N N . LEU B 1 5 ? -1.17 14.516 67.125 1 40.47 5 LEU B N 1
ATOM 3057 C CA . LEU B 1 5 ? -2.326 14.352 66.25 1 40.47 5 LEU B CA 1
ATOM 3058 C C . LEU B 1 5 ? -1.896 14.297 64.812 1 40.47 5 LEU B C 1
ATOM 3060 O O . LEU B 1 5 ? -1.33 15.258 64.312 1 40.47 5 LEU B O 1
ATOM 3064 N N . ALA B 1 6 ? -1.495 13.125 64.312 1 39.78 6 ALA B N 1
ATOM 3065 C CA . ALA B 1 6 ? -1.207 12.938 62.906 1 39.78 6 ALA B CA 1
ATOM 3066 C C . ALA B 1 6 ? -2.412 13.305 62.031 1 39.78 6 ALA B C 1
ATOM 3068 O O . ALA B 1 6 ? -3.494 12.734 62.188 1 39.78 6 ALA B O 1
ATOM 3069 N N . LEU B 1 7 ? -2.484 14.578 61.531 1 38.44 7 LEU B N 1
ATOM 3070 C CA . LEU B 1 7 ? -3.49 15.039 60.594 1 38.44 7 LEU B CA 1
ATOM 3071 C C . LEU B 1 7 ? -3.477 14.18 59.312 1 38.44 7 LEU B C 1
ATOM 3073 O O . LEU B 1 7 ? -2.465 14.117 58.625 1 38.44 7 LEU B O 1
ATOM 3077 N N . VAL B 1 8 ? -4.234 13.094 59.312 1 39.09 8 VAL B N 1
ATOM 3078 C CA . VAL B 1 8 ? -4.465 12.305 58.094 1 39.09 8 VAL B CA 1
ATOM 3079 C C . VAL B 1 8 ? -5.043 13.195 57 1 39.09 8 VAL B C 1
ATOM 3081 O O . VAL B 1 8 ? -6.137 13.742 57.156 1 39.09 8 VAL B O 1
ATOM 3084 N N . LEU B 1 9 ? -4.152 13.859 56.219 1 38.34 9 LEU B N 1
ATOM 3085 C CA . LEU B 1 9 ? -4.594 14.555 55 1 38.34 9 LEU B CA 1
ATOM 3086 C C . LEU B 1 9 ? -5.297 13.594 54.062 1 38.34 9 LEU B C 1
ATOM 3088 O O . LEU B 1 9 ? -4.676 12.656 53.531 1 38.34 9 LEU B O 1
ATOM 3092 N N . VAL B 1 10 ? -6.586 13.375 54.219 1 39.72 10 VAL B N 1
ATOM 3093 C CA . VAL B 1 10 ? -7.414 12.656 53.25 1 39.72 10 VAL B CA 1
ATOM 3094 C C . VAL B 1 10 ? -7.324 13.328 51.875 1 39.72 10 VAL B C 1
ATOM 3096 O O . VAL B 1 10 ? -7.738 14.477 51.719 1 39.72 10 VAL B O 1
ATOM 3099 N N . ILE B 1 11 ? -6.348 12.906 51.062 1 38.28 11 ILE B N 1
ATOM 3100 C CA . ILE B 1 11 ? -6.297 13.305 49.688 1 38.28 11 ILE B CA 1
ATOM 3101 C C . ILE B 1 11 ? -7.574 12.867 48.969 1 38.28 11 ILE B C 1
ATOM 3103 O O . ILE B 1 11 ? -7.828 11.664 48.812 1 38.28 11 ILE B O 1
ATOM 3107 N N . LEU B 1 12 ? -8.602 13.672 49.031 1 38.84 12 LEU B N 1
ATOM 3108 C CA . LEU B 1 12 ? -9.773 13.469 48.188 1 38.84 12 LEU B CA 1
ATOM 3109 C C . LEU B 1 12 ? -9.375 13.477 46.688 1 38.84 12 LEU B C 1
ATOM 3111 O O . LEU B 1 12 ? -8.953 14.508 46.188 1 38.84 12 LEU B O 1
ATOM 3115 N N . ILE B 1 13 ? -8.914 12.336 46.25 1 39.47 13 ILE B N 1
ATOM 3116 C CA . ILE B 1 13 ? -8.758 12.156 44.812 1 39.47 13 ILE B CA 1
ATOM 3117 C C . ILE B 1 13 ? -10.102 12.383 44.125 1 39.47 13 ILE B C 1
ATOM 3119 O O . ILE B 1 13 ? -11.055 11.625 44.312 1 39.47 13 ILE B O 1
ATOM 3123 N N . GLY B 1 14 ? -10.406 13.586 43.781 1 36.44 14 GLY B N 1
ATOM 3124 C CA . GLY B 1 14 ? -11.523 13.898 42.906 1 36.44 14 GLY B CA 1
ATOM 3125 C C . GLY B 1 14 ? -11.539 13.062 41.625 1 36.44 14 GLY B C 1
ATOM 3126 O O . GLY B 1 14 ? -10.57 13.07 40.875 1 36.44 14 GLY B O 1
ATOM 3127 N N . PHE B 1 15 ? -12.289 11.961 41.688 1 40.09 15 PHE B N 1
ATOM 3128 C CA . PHE B 1 15 ? -12.664 11.242 40.469 1 40.09 15 PHE B CA 1
ATOM 3129 C C . PHE B 1 15 ? -13.25 12.203 39.438 1 40.09 15 PHE B C 1
ATOM 3131 O O . PHE B 1 15 ? -14.32 12.773 39.656 1 40.09 15 PHE B O 1
ATOM 3138 N N . SER B 1 16 ? -12.398 12.797 38.719 1 33.94 16 SER B N 1
ATOM 3139 C CA . SER B 1 16 ? -12.922 13.508 37.562 1 33.94 16 SER B CA 1
ATOM 3140 C C . SER B 1 16 ? -13.852 12.609 36.719 1 33.94 16 SER B C 1
ATOM 3142 O O . SER B 1 16 ? -13.453 11.531 36.281 1 33.94 16 SER B O 1
ATOM 3144 N N . ASN B 1 17 ? -15.125 12.695 37.031 1 36.16 17 ASN B N 1
ATOM 3145 C CA . ASN B 1 17 ? -16.141 12.188 36.125 1 36.16 17 ASN B CA 1
ATOM 3146 C C . ASN B 1 17 ? -15.883 12.625 34.688 1 36.16 17 ASN B C 1
ATOM 3148 O O . ASN B 1 17 ? -16.016 13.805 34.375 1 36.16 17 ASN B O 1
ATOM 3152 N N . ALA B 1 18 ? -15.008 12.008 34.125 1 35.19 18 ALA B N 1
ATOM 3153 C CA . ALA B 1 18 ? -14.977 12.234 32.688 1 35.19 18 ALA B CA 1
ATOM 3154 C C . ALA B 1 18 ? -16.375 12.086 32.094 1 35.19 18 ALA B C 1
ATOM 3156 O O . ALA B 1 18 ? -16.984 11.023 32.156 1 35.19 18 ALA B O 1
ATOM 3157 N N . LYS B 1 19 ? -17.078 13.148 32.031 1 34.34 19 LYS B N 1
ATOM 3158 C CA . LYS B 1 19 ? -18.328 13.211 31.266 1 34.34 19 LYS B CA 1
ATOM 3159 C C . LYS B 1 19 ? -18.234 12.391 29.984 1 34.34 19 LYS B C 1
ATOM 3161 O O . LYS B 1 19 ? -17.391 12.672 29.125 1 34.34 19 LYS B O 1
ATOM 3166 N N . LYS B 1 20 ? -18.75 11.273 30.047 1 39.19 20 LYS B N 1
ATOM 3167 C CA . LYS B 1 20 ? -18.984 10.5 28.844 1 39.19 20 LYS B CA 1
ATOM 3168 C C . LYS B 1 20 ? -19.625 11.352 27.75 1 39.19 20 LYS B C 1
ATOM 3170 O O . LYS B 1 20 ? -20.734 11.852 27.938 1 39.19 20 LYS B O 1
ATOM 3175 N N . VAL B 1 21 ? -18.812 12.227 27.016 1 34.5 21 VAL B N 1
ATOM 3176 C CA . VAL B 1 21 ? -19.422 12.859 25.844 1 34.5 21 VAL B CA 1
ATOM 3177 C C . VAL B 1 21 ? -20.547 11.977 25.297 1 34.5 21 VAL B C 1
ATOM 3179 O O . VAL B 1 21 ? -20.297 10.844 24.875 1 34.5 21 VAL B O 1
ATOM 3182 N N . LYS B 1 22 ? -21.641 12.211 25.797 1 41.53 22 LYS B N 1
ATOM 3183 C CA . LYS B 1 22 ? -22.812 11.523 25.281 1 41.53 22 LYS B CA 1
ATOM 3184 C C . LYS B 1 22 ? -22.922 11.688 23.766 1 41.53 22 LYS B C 1
ATOM 3186 O O . LYS B 1 22 ? -23.266 12.766 23.266 1 41.53 22 LYS B O 1
ATOM 3191 N N . ASP B 1 23 ? -22.031 11 22.953 1 49.38 23 ASP B N 1
ATOM 3192 C CA . ASP B 1 23 ? -22.297 10.773 21.531 1 49.38 23 ASP B CA 1
ATOM 3193 C C . ASP B 1 23 ? -23.797 10.727 21.25 1 49.38 23 ASP B C 1
ATOM 3195 O O . ASP B 1 23 ? -24.578 10.344 22.109 1 49.38 23 ASP B O 1
ATOM 3199 N N . ASN B 1 24 ? -24.203 11.516 20.406 1 57.53 24 ASN B N 1
ATOM 3200 C CA . ASN B 1 24 ? -25.594 11.5 19.938 1 57.53 24 ASN B CA 1
ATOM 3201 C C . ASN B 1 24 ? -26.156 10.086 19.922 1 57.53 24 ASN B C 1
ATOM 3203 O O . ASN B 1 24 ? -25.438 9.133 19.625 1 57.53 24 ASN B O 1
ATOM 3207 N N . ASP B 1 25 ? -27.203 9.93 20.609 1 69.44 25 ASP B N 1
ATOM 3208 C CA . ASP B 1 25 ? -27.984 8.711 20.797 1 69.44 25 ASP B CA 1
ATOM 3209 C C . ASP B 1 25 ? -28.375 8.102 19.453 1 69.44 25 ASP B C 1
ATOM 3211 O O . ASP B 1 25 ? -28.891 6.984 19.391 1 69.44 25 ASP B O 1
ATOM 3215 N N . ASP B 1 26 ? -27.984 8.898 18.359 1 90.88 26 ASP B N 1
ATOM 3216 C CA . ASP B 1 26 ? -28.422 8.352 17.078 1 90.88 26 ASP B CA 1
ATOM 3217 C C . ASP B 1 26 ? -27.438 7.305 16.562 1 90.88 26 ASP B C 1
ATOM 3219 O O . ASP B 1 26 ? -26.234 7.391 16.828 1 90.88 26 ASP B O 1
ATOM 3223 N N . LYS B 1 27 ? -27.969 6.492 15.859 1 94.69 27 LYS B N 1
ATOM 3224 C CA . LYS B 1 27 ? -27.219 5.352 15.336 1 94.69 27 LYS B CA 1
ATOM 3225 C C . LYS B 1 27 ? -26.094 5.812 14.406 1 94.69 27 LYS B C 1
ATOM 3227 O O . LYS B 1 27 ? -26.328 6.621 13.508 1 94.69 27 LYS B O 1
ATOM 3232 N N . LEU B 1 28 ? -24.938 5.371 14.625 1 97.5 28 LEU B N 1
ATOM 3233 C CA . LEU B 1 28 ? -23.781 5.598 13.758 1 97.5 28 LEU B CA 1
ATOM 3234 C C . LEU B 1 28 ? -23.844 4.699 12.523 1 97.5 28 LEU B C 1
ATOM 3236 O O . LEU B 1 28 ? -24.016 3.484 12.648 1 97.5 28 LEU B O 1
ATOM 3240 N N . ILE B 1 29 ? -23.703 5.285 11.305 1 97.31 29 ILE B N 1
ATOM 3241 C CA . ILE B 1 29 ? -23.828 4.57 10.039 1 97.31 29 ILE B CA 1
ATOM 3242 C C . ILE B 1 29 ? -22.453 4.305 9.445 1 97.31 29 ILE B C 1
ATOM 3244 O O . ILE B 1 29 ? -22.172 3.193 8.984 1 97.31 29 ILE B O 1
ATOM 3248 N N . ALA B 1 30 ? -21.641 5.309 9.383 1 98.44 30 ALA B N 1
ATOM 3249 C CA . ALA B 1 30 ? -20.328 5.242 8.773 1 98.44 30 ALA B CA 1
ATOM 3250 C C . ALA B 1 30 ? -19.375 6.27 9.391 1 98.44 30 ALA B C 1
ATOM 3252 O O . ALA B 1 30 ? -19.812 7.312 9.875 1 98.44 30 ALA B O 1
ATOM 3253 N N . VAL B 1 31 ? -18.125 5.945 9.391 1 98.81 31 VAL B N 1
ATOM 3254 C CA . VAL B 1 31 ? -17.078 6.824 9.906 1 98.81 31 VAL B CA 1
ATOM 3255 C C . VAL B 1 31 ? -15.93 6.906 8.906 1 98.81 31 VAL B C 1
ATOM 3257 O O . VAL B 1 31 ? -15.539 5.895 8.32 1 98.81 31 VAL B O 1
ATOM 3260 N N . ALA B 1 32 ? -15.453 8.055 8.633 1 98.81 32 ALA B N 1
ATOM 3261 C CA . ALA B 1 32 ? -14.195 8.266 7.914 1 98.81 32 ALA B CA 1
ATOM 3262 C C . ALA B 1 32 ? -13.188 9.016 8.789 1 98.81 32 ALA B C 1
ATOM 3264 O O . ALA B 1 32 ? -13.508 10.047 9.367 1 98.81 32 ALA B O 1
ATOM 3265 N N . LEU B 1 33 ? -11.992 8.438 8.883 1 98.5 33 LEU B N 1
ATOM 3266 C CA . LEU B 1 33 ? -10.883 9.039 9.617 1 98.5 33 LEU B CA 1
ATOM 3267 C C . LEU B 1 33 ? -9.742 9.406 8.672 1 98.5 33 LEU B C 1
ATOM 3269 O O . LEU B 1 33 ? -9.344 8.594 7.832 1 98.5 33 LEU B O 1
ATOM 3273 N N . MET B 1 34 ? -9.297 10.57 8.773 1 98.5 34 MET B N 1
ATOM 3274 C CA . MET B 1 34 ? -8.094 11.023 8.094 1 98.5 34 MET B CA 1
ATOM 3275 C C . MET B 1 34 ? -7.074 11.57 9.086 1 98.5 34 MET B C 1
ATOM 3277 O O . MET B 1 34 ? -7.367 12.516 9.82 1 98.5 34 MET B O 1
ATOM 3281 N N . PHE B 1 35 ? -5.887 10.992 9.086 1 98.81 35 PHE B N 1
ATOM 3282 C CA . PHE B 1 35 ? -4.957 11.461 10.102 1 98.81 35 PHE B CA 1
ATOM 3283 C C . PHE B 1 35 ? -3.572 11.695 9.508 1 98.81 35 PHE B C 1
ATOM 3285 O O . PHE B 1 35 ? -3.217 11.094 8.492 1 98.81 35 PHE B O 1
ATOM 3292 N N . ARG B 1 36 ? -2.852 12.594 10.195 1 98.81 36 ARG B N 1
ATOM 3293 C CA . ARG B 1 36 ? -1.43 12.805 9.938 1 98.81 36 ARG B CA 1
ATOM 3294 C C . ARG B 1 36 ? -0.596 11.656 10.492 1 98.81 36 ARG B C 1
ATOM 3296 O O . ARG B 1 36 ? -0.917 11.102 11.547 1 98.81 36 ARG B O 1
ATOM 3303 N N . HIS B 1 37 ? 0.402 11.312 9.812 1 98.81 37 HIS B N 1
ATOM 3304 C CA . HIS B 1 37 ? 1.353 10.32 10.305 1 98.81 37 HIS B CA 1
ATOM 3305 C C . HIS B 1 37 ? 1.896 10.703 11.672 1 98.81 37 HIS B C 1
ATOM 3307 O O . HIS B 1 37 ? 1.663 11.812 12.148 1 98.81 37 HIS B O 1
ATOM 3313 N N . GLY B 1 38 ? 2.592 9.719 12.289 1 98.56 38 GLY B N 1
ATOM 3314 C CA . GLY B 1 38 ? 3.158 9.914 13.617 1 98.56 38 GLY B CA 1
ATOM 3315 C C . GLY B 1 38 ? 4.484 10.648 13.594 1 98.56 38 GLY B C 1
ATOM 3316 O O . GLY B 1 38 ? 4.914 11.133 12.539 1 98.56 38 GLY B O 1
ATOM 3317 N N . ASP B 1 39 ? 5.098 10.688 14.781 1 98 39 ASP B N 1
ATOM 3318 C CA . ASP B 1 39 ? 6.387 11.352 14.938 1 98 39 ASP B CA 1
ATOM 3319 C C . ASP B 1 39 ? 7.41 10.812 13.938 1 98 39 ASP B C 1
ATOM 3321 O O . ASP B 1 39 ? 7.5 9.602 13.734 1 98 39 ASP B O 1
ATOM 3325 N N . ARG B 1 40 ? 8.117 11.742 13.398 1 97.75 40 ARG B N 1
ATOM 3326 C CA . ARG B 1 40 ? 9.141 11.383 12.422 1 97.75 40 ARG B CA 1
ATOM 3327 C C . ARG B 1 40 ? 10.406 12.211 12.633 1 97.75 40 ARG B C 1
ATOM 3329 O O . ARG B 1 40 ? 10.391 13.195 13.375 1 97.75 40 ARG B O 1
ATOM 3336 N N . THR B 1 41 ? 11.484 11.812 12.008 1 96.88 41 THR B N 1
ATOM 3337 C CA . THR B 1 41 ? 12.688 12.633 11.922 1 96.88 41 THR B CA 1
ATOM 3338 C C . THR B 1 41 ? 12.492 13.781 10.938 1 96.88 41 THR B C 1
ATOM 3340 O O . THR B 1 41 ? 11.461 13.867 10.266 1 96.88 41 THR B O 1
ATOM 3343 N N . ILE B 1 42 ? 13.453 14.68 10.938 1 96.5 42 ILE B N 1
ATOM 3344 C CA . ILE B 1 42 ? 13.328 15.805 10.016 1 96.5 42 ILE B CA 1
ATOM 3345 C C . ILE B 1 42 ? 13.367 15.297 8.578 1 96.5 42 ILE B C 1
ATOM 3347 O O . ILE B 1 42 ? 14.078 14.336 8.266 1 96.5 42 ILE B O 1
ATOM 3351 N N . ILE B 1 43 ? 12.555 15.867 7.746 1 93.62 43 ILE B N 1
ATOM 3352 C CA . ILE B 1 43 ? 12.523 15.5 6.332 1 93.62 43 ILE B CA 1
ATOM 3353 C C . ILE B 1 43 ? 13.672 16.172 5.598 1 93.62 43 ILE B C 1
ATOM 3355 O O . ILE B 1 43 ? 14.352 15.547 4.781 1 93.62 43 ILE B O 1
ATOM 3359 N N . THR B 1 44 ? 13.734 17.5 5.777 1 90.88 44 THR B N 1
ATOM 3360 C CA . THR B 1 44 ? 14.789 18.344 5.254 1 90.88 44 THR B CA 1
ATOM 3361 C C . THR B 1 44 ? 15.344 19.25 6.348 1 90.88 44 THR B C 1
ATOM 3363 O O . THR B 1 44 ? 14.781 19.344 7.441 1 90.88 44 THR B O 1
ATOM 3366 N N . THR B 1 45 ? 16.469 19.797 6.012 1 93.5 45 THR B N 1
ATOM 3367 C CA . THR B 1 45 ? 17.125 20.703 6.941 1 93.5 45 THR B CA 1
ATOM 3368 C C . THR B 1 45 ? 17.312 22.078 6.309 1 93.5 45 THR B C 1
ATOM 3370 O O . THR B 1 45 ? 16.734 22.375 5.262 1 93.5 45 THR B O 1
ATOM 3373 N N . TYR B 1 46 ?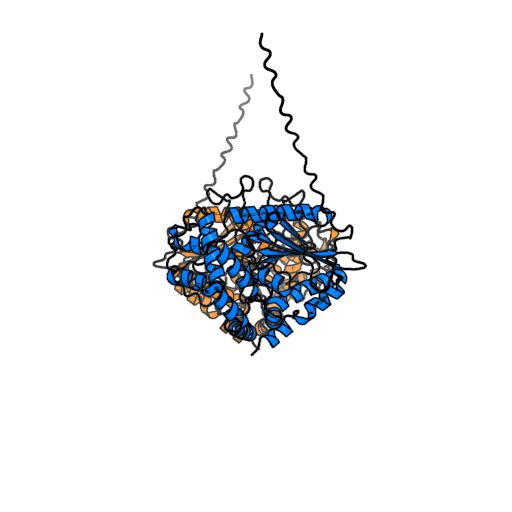 17.812 23.031 7.113 1 95.94 46 TYR B N 1
ATOM 3374 C CA . TYR B 1 46 ? 18.188 24.344 6.594 1 95.94 46 TYR B CA 1
ATOM 3375 C C . TYR B 1 46 ? 19.688 24.531 6.609 1 95.94 46 TYR B C 1
ATOM 3377 O O . TYR B 1 46 ? 20.406 23.859 7.359 1 95.94 46 TYR B O 1
ATOM 3385 N N . PRO B 1 47 ? 20.156 25.375 5.762 1 96.94 47 PRO B N 1
ATOM 3386 C CA . PRO B 1 47 ? 21.594 25.438 5.492 1 96.94 47 PRO B CA 1
ATOM 3387 C C . PRO B 1 47 ? 22.422 25.641 6.762 1 96.94 47 PRO B C 1
ATOM 3389 O O . PRO B 1 47 ? 23.469 25 6.926 1 96.94 47 PRO B O 1
ATOM 3392 N N . ASN B 1 48 ? 22.047 26.422 7.719 1 97.62 48 ASN B N 1
ATOM 3393 C CA . ASN B 1 48 ? 22.844 26.719 8.906 1 97.62 48 ASN B CA 1
ATOM 3394 C C . ASN B 1 48 ? 22.422 25.844 10.086 1 97.62 48 ASN B C 1
ATOM 3396 O O . ASN B 1 48 ? 22.766 26.156 11.234 1 97.62 48 ASN B O 1
ATOM 3400 N N . ASP B 1 49 ? 21.672 24.781 9.82 1 97.56 49 ASP B N 1
ATOM 3401 C CA . ASP B 1 49 ? 21.234 23.859 10.859 1 97.56 49 ASP B CA 1
ATOM 3402 C C . ASP B 1 49 ? 22.406 23.094 11.445 1 97.56 49 ASP B C 1
ATOM 3404 O O . ASP B 1 49 ? 23.094 22.359 10.734 1 97.56 49 ASP B O 1
ATOM 3408 N N . PRO B 1 50 ? 22.656 23.188 12.766 1 97.5 50 PRO B N 1
ATOM 3409 C CA . PRO B 1 50 ? 23.75 22.438 13.367 1 97.5 50 PRO B CA 1
ATOM 3410 C C . PRO B 1 50 ? 23.578 20.938 13.266 1 97.5 50 PRO B C 1
ATOM 3412 O O . PRO B 1 50 ? 24.531 20.172 13.453 1 97.5 50 PRO B O 1
ATOM 3415 N N . TYR B 1 51 ? 22.422 20.484 12.992 1 97.38 51 TYR B N 1
ATOM 3416 C CA . TYR B 1 51 ? 22.125 19.047 12.984 1 97.38 51 TYR B CA 1
ATOM 3417 C C . TYR B 1 51 ? 21.75 18.594 11.578 1 97.38 51 TYR B C 1
ATOM 3419 O O . TYR B 1 51 ? 20.922 17.688 11.414 1 97.38 51 TYR B O 1
ATOM 3427 N N . LYS B 1 52 ? 22.234 19.188 10.57 1 96.06 52 LYS B N 1
ATOM 3428 C CA . LYS B 1 52 ? 21.875 18.906 9.188 1 96.06 52 LYS B CA 1
ATOM 3429 C C . LYS B 1 52 ? 22.516 17.594 8.719 1 96.06 52 LYS B C 1
ATOM 3431 O O . LYS B 1 52 ? 22.109 17.031 7.703 1 96.06 52 LYS B O 1
ATOM 3436 N N . ASP B 1 53 ? 23.484 17.109 9.516 1 94.69 53 ASP B N 1
ATOM 3437 C CA . ASP B 1 53 ? 24.203 15.906 9.117 1 94.69 53 ASP B CA 1
ATOM 3438 C C . ASP B 1 53 ? 23.422 14.648 9.5 1 94.69 53 ASP B C 1
ATOM 3440 O O . ASP B 1 53 ? 22.844 14.586 10.586 1 94.69 53 ASP B O 1
ATOM 3444 N N . LEU B 1 54 ? 23.531 13.617 8.703 1 90.5 54 LEU B N 1
ATOM 3445 C CA . LEU B 1 54 ? 22.812 12.359 8.875 1 90.5 54 LEU B CA 1
ATOM 3446 C C . LEU B 1 54 ? 23.234 11.664 10.164 1 90.5 54 LEU B C 1
ATOM 3448 O O . LEU B 1 54 ? 22.484 10.852 10.719 1 90.5 54 LEU B O 1
ATOM 3452 N N . LYS B 1 55 ? 24.406 11.891 10.641 1 92.69 55 LYS B N 1
ATOM 3453 C CA . LYS B 1 55 ? 24.906 11.258 11.859 1 92.69 55 LYS B CA 1
ATOM 3454 C C . LYS B 1 55 ? 23.984 11.555 13.047 1 92.69 55 LYS B C 1
ATOM 3456 O O . LYS B 1 55 ? 23.922 10.773 14 1 92.69 55 LYS B O 1
ATOM 3461 N N . TYR B 1 56 ? 23.219 12.68 13 1 94.19 56 TYR B N 1
ATOM 3462 C CA . TYR B 1 56 ? 22.328 13.07 14.078 1 94.19 56 TYR B CA 1
ATOM 3463 C C . TYR B 1 56 ? 20.969 12.383 13.922 1 94.19 56 TYR B C 1
ATOM 3465 O O . TYR B 1 56 ? 20.109 12.492 14.805 1 94.19 56 TYR B O 1
ATOM 3473 N N . TRP B 1 57 ? 20.844 11.672 12.867 1 92.69 57 TRP B N 1
ATOM 3474 C CA . TRP B 1 57 ? 19.578 11.023 12.539 1 92.69 57 TRP B CA 1
ATOM 3475 C C . TRP B 1 57 ? 19.797 9.578 12.102 1 92.69 57 TRP B C 1
ATOM 3477 O O . TRP B 1 57 ? 19.594 9.234 10.93 1 92.69 57 TRP B O 1
ATOM 3487 N N . PRO B 1 58 ? 20.047 8.695 13.016 1 84.44 58 PRO B N 1
ATOM 3488 C CA . PRO B 1 58 ? 20.406 7.312 12.68 1 84.44 58 PRO B CA 1
ATOM 3489 C C . PRO B 1 58 ? 19.297 6.57 11.945 1 84.44 58 PRO B C 1
ATOM 3491 O O . PRO B 1 58 ? 19.562 5.648 11.172 1 84.44 58 PRO B O 1
ATOM 3494 N N . GLU B 1 59 ? 18.062 6.98 12.102 1 84.5 59 GLU B N 1
ATOM 3495 C CA . GLU B 1 59 ? 16.938 6.348 11.406 1 84.5 59 GLU B CA 1
ATOM 3496 C C . GLU B 1 59 ? 16.875 6.797 9.953 1 84.5 59 GLU B C 1
ATOM 3498 O O . GLU B 1 59 ? 16.203 6.164 9.133 1 84.5 59 GLU B O 1
ATOM 3503 N N . GLY B 1 60 ? 17.562 7.902 9.703 1 89.06 60 GLY B N 1
ATOM 3504 C CA . GLY B 1 60 ? 17.422 8.562 8.406 1 89.06 60 GLY B CA 1
ATOM 3505 C C . GLY B 1 60 ? 16.422 9.711 8.43 1 89.06 60 GLY B C 1
ATOM 3506 O O . GLY B 1 60 ? 15.641 9.844 9.375 1 89.06 60 GLY B O 1
ATOM 3507 N N . PHE B 1 61 ? 16.391 10.516 7.371 1 92.38 61 PHE B N 1
ATOM 3508 C CA . PHE B 1 61 ? 15.5 11.664 7.273 1 92.38 61 PHE B CA 1
ATOM 3509 C C . PHE B 1 61 ? 14.078 11.234 6.934 1 92.38 61 PHE B C 1
ATOM 3511 O O . PHE B 1 61 ? 13.883 10.336 6.113 1 92.38 61 PHE B O 1
ATOM 3518 N N . GLY B 1 62 ? 13.125 11.805 7.621 1 94.94 62 GLY B N 1
ATOM 3519 C CA . GLY B 1 62 ? 11.719 11.656 7.301 1 94.94 62 GLY B CA 1
ATOM 3520 C C . GLY B 1 62 ? 11.141 10.32 7.75 1 94.94 62 GLY B C 1
ATOM 3521 O O . GLY B 1 62 ? 10.055 9.93 7.316 1 94.94 62 GLY B O 1
ATOM 3522 N N . GLN B 1 63 ? 11.836 9.625 8.602 1 95.62 63 GLN B N 1
ATOM 3523 C CA . GLN B 1 63 ? 11.422 8.281 8.984 1 95.62 63 GLN B CA 1
ATOM 3524 C C . GLN B 1 63 ? 10.594 8.305 10.266 1 95.62 63 GLN B C 1
ATOM 3526 O O . GLN B 1 63 ? 10.883 9.07 11.188 1 95.62 63 GLN B O 1
ATOM 3531 N N . LEU B 1 64 ? 9.555 7.418 10.273 1 97.75 64 LEU B N 1
ATOM 3532 C CA . LEU B 1 64 ? 8.734 7.266 11.477 1 97.75 64 LEU B CA 1
ATOM 3533 C C . LEU B 1 64 ? 9.586 6.801 12.656 1 97.75 64 LEU B C 1
ATOM 3535 O O . LEU B 1 64 ? 10.391 5.883 12.516 1 97.75 64 LEU B O 1
ATOM 3539 N N . THR B 1 65 ? 9.43 7.414 13.812 1 96.94 65 THR B N 1
ATOM 3540 C CA . THR B 1 65 ? 10.172 7.047 15.008 1 96.94 65 THR B CA 1
ATOM 3541 C C . THR B 1 65 ? 9.352 6.102 15.883 1 96.94 65 THR B C 1
ATOM 3543 O O . THR B 1 65 ? 8.164 5.879 15.625 1 96.94 65 THR B O 1
ATOM 3546 N N . ASN B 1 66 ? 9.961 5.555 16.938 1 97 66 ASN B N 1
ATOM 3547 C CA . ASN B 1 66 ? 9.242 4.719 17.891 1 97 66 ASN B CA 1
ATOM 3548 C C . ASN B 1 66 ? 8.125 5.492 18.594 1 97 66 ASN B C 1
ATOM 3550 O O . ASN B 1 66 ? 7.062 4.938 18.859 1 97 66 ASN B O 1
ATOM 3554 N N . ASP B 1 67 ? 8.375 6.789 18.812 1 97.06 67 ASP B N 1
ATOM 3555 C CA . ASP B 1 67 ? 7.328 7.629 19.391 1 97.06 67 ASP B CA 1
ATOM 3556 C C . ASP B 1 67 ? 6.129 7.723 18.453 1 97.06 67 ASP B C 1
ATOM 3558 O O . ASP B 1 67 ? 4.98 7.719 18.906 1 97.06 67 ASP B O 1
ATOM 3562 N N . GLY B 1 68 ? 6.418 7.844 17.156 1 98.12 68 GLY B N 1
ATOM 3563 C CA . GLY B 1 68 ? 5.344 7.871 16.172 1 98.12 68 GLY B CA 1
ATOM 3564 C C . GLY B 1 68 ? 4.547 6.582 16.125 1 98.12 68 GLY B C 1
ATOM 3565 O O . GLY B 1 68 ? 3.318 6.609 16.031 1 98.12 68 GLY B O 1
ATOM 3566 N N . LYS B 1 69 ? 5.254 5.453 16.156 1 98.75 69 LYS B N 1
ATOM 3567 C CA . LYS B 1 69 ? 4.59 4.156 16.203 1 98.75 69 LYS B CA 1
ATOM 3568 C C . LYS B 1 69 ? 3.67 4.051 17.422 1 98.75 69 LYS B C 1
ATOM 3570 O O . LYS B 1 69 ? 2.502 3.684 17.297 1 98.75 69 LYS B O 1
ATOM 3575 N N . LYS B 1 70 ? 4.176 4.434 18.562 1 98.44 70 LYS B N 1
ATOM 3576 C CA . LYS B 1 70 ? 3.428 4.34 19.797 1 98.44 70 LYS B CA 1
ATOM 3577 C C . LYS B 1 70 ? 2.205 5.25 19.781 1 98.44 70 LYS B C 1
ATOM 3579 O O . LYS B 1 70 ? 1.124 4.859 20.234 1 98.44 70 LYS B O 1
ATOM 3584 N N . ARG B 1 71 ? 2.43 6.438 19.297 1 98.38 71 ARG B N 1
ATOM 3585 C CA . ARG B 1 71 ? 1.322 7.387 19.266 1 98.38 71 ARG B CA 1
ATOM 3586 C C . ARG B 1 71 ? 0.176 6.863 18.406 1 98.38 71 ARG B C 1
ATOM 3588 O O . ARG B 1 71 ? -0.992 6.973 18.781 1 98.38 71 ARG B O 1
ATOM 3595 N N . HIS B 1 72 ? 0.491 6.277 17.297 1 98.75 72 HIS B N 1
ATOM 3596 C CA . HIS B 1 72 ? -0.558 5.742 16.438 1 98.75 72 HIS B CA 1
ATOM 3597 C C . HIS B 1 72 ? -1.164 4.477 17.031 1 98.75 72 HIS B C 1
ATOM 3599 O O . HIS B 1 72 ? -2.357 4.215 16.859 1 98.75 72 HIS B O 1
ATOM 3605 N N . TYR B 1 73 ? -0.343 3.67 17.672 1 98.69 73 TYR B N 1
ATOM 3606 C CA . TYR B 1 73 ? -0.896 2.523 18.391 1 98.69 73 TYR B CA 1
ATOM 3607 C C . TYR B 1 73 ? -1.96 2.961 19.391 1 98.69 73 TYR B C 1
ATOM 3609 O O . TYR B 1 73 ? -3.043 2.377 19.453 1 98.69 73 TYR B O 1
ATOM 3617 N N . HIS B 1 74 ? -1.676 4.016 20.109 1 98.38 74 HIS B N 1
ATOM 3618 C CA . HIS B 1 74 ? -2.615 4.531 21.094 1 98.38 74 HIS B CA 1
ATOM 3619 C C . HIS B 1 74 ? -3.832 5.16 20.422 1 98.38 74 HIS B C 1
ATOM 3621 O O . HIS B 1 74 ? -4.945 5.078 20.953 1 98.38 74 HIS B O 1
ATOM 3627 N N . LEU B 1 75 ? -3.574 5.809 19.344 1 98.75 75 LEU B N 1
ATOM 3628 C CA . LEU B 1 75 ? -4.715 6.316 18.594 1 98.75 75 LEU B CA 1
ATOM 3629 C C . LEU B 1 75 ? -5.617 5.172 18.141 1 98.75 75 LEU B C 1
ATOM 3631 O O . LEU B 1 75 ? -6.844 5.293 18.156 1 98.75 75 LEU B O 1
ATOM 3635 N N . GLY B 1 76 ? -4.988 4.074 17.656 1 98.62 76 GLY B N 1
ATOM 3636 C CA . GLY B 1 76 ? -5.766 2.895 17.312 1 98.62 76 GLY B CA 1
ATOM 3637 C C . GLY B 1 76 ? -6.602 2.383 18.469 1 98.62 76 GLY B C 1
ATOM 3638 O O . GLY B 1 76 ? -7.777 2.055 18.297 1 98.62 76 GLY B O 1
ATOM 3639 N N . LYS B 1 77 ? -6.043 2.334 19.641 1 98.31 77 LYS B N 1
ATOM 3640 C CA . LYS B 1 77 ? -6.766 1.914 20.828 1 98.31 77 LYS B CA 1
ATOM 3641 C C . LYS B 1 77 ? -7.914 2.867 21.141 1 98.31 77 LYS B C 1
ATOM 3643 O O . LYS B 1 77 ? -8.984 2.438 21.578 1 98.31 77 LYS B O 1
ATOM 3648 N N . TRP B 1 78 ? -7.629 4.121 21 1 98.56 78 TRP B N 1
ATOM 3649 C CA . TRP B 1 78 ? -8.672 5.121 21.219 1 98.56 78 TRP B CA 1
ATOM 3650 C C . TRP B 1 78 ? -9.844 4.914 20.281 1 98.56 78 TRP B C 1
ATOM 3652 O O . TRP B 1 78 ? -11 4.992 20.688 1 98.56 78 TRP B O 1
ATOM 3662 N N . ILE B 1 79 ? -9.547 4.668 19 1 98.56 79 ILE B N 1
ATOM 3663 C CA . ILE B 1 79 ? -10.586 4.41 18 1 98.56 79 ILE B CA 1
ATOM 3664 C C . ILE B 1 79 ? -11.398 3.182 18.406 1 98.56 79 ILE B C 1
ATOM 3666 O O . ILE B 1 79 ? -12.625 3.189 18.328 1 98.56 79 ILE B O 1
ATOM 3670 N N . ARG B 1 80 ? -10.719 2.139 18.828 1 98.44 80 ARG B N 1
ATOM 3671 C CA . ARG B 1 80 ? -11.383 0.928 19.312 1 98.44 80 ARG B CA 1
ATOM 3672 C C . ARG B 1 80 ? -12.359 1.243 20.438 1 98.44 80 ARG B C 1
ATOM 3674 O O . ARG B 1 80 ? -13.5 0.772 20.422 1 98.44 80 ARG B O 1
ATOM 3681 N N . LYS B 1 81 ? -11.922 1.989 21.328 1 98 81 LYS B N 1
ATOM 3682 C CA . LYS B 1 81 ? -12.766 2.336 22.469 1 98 81 LYS B CA 1
ATOM 3683 C C . LYS B 1 81 ? -13.945 3.203 22.047 1 98 81 LYS B C 1
ATOM 3685 O O . LYS B 1 81 ? -15.086 2.932 22.422 1 98 81 LYS B O 1
ATOM 3690 N N . ARG B 1 82 ? -13.727 4.156 21.281 1 97.12 82 ARG B N 1
ATOM 3691 C CA . ARG B 1 82 ? -14.766 5.098 20.875 1 97.12 82 ARG B CA 1
ATOM 3692 C C . ARG B 1 82 ? -15.852 4.398 20.062 1 97.12 82 ARG B C 1
ATOM 3694 O O . ARG B 1 82 ? -17.031 4.719 20.188 1 97.12 82 ARG B O 1
ATOM 3701 N N . TYR B 1 83 ? -15.414 3.461 19.266 1 98 83 TYR B N 1
ATOM 3702 C CA . TYR B 1 83 ? -16.359 2.846 18.344 1 98 83 TYR B CA 1
ATOM 3703 C C . TYR B 1 83 ? -16.578 1.379 18.688 1 98 83 TYR B C 1
ATOM 3705 O O . TYR B 1 83 ? -16.781 0.546 17.797 1 98 83 TYR B O 1
ATOM 3713 N N . SER B 1 84 ? -16.5 1.035 19.938 1 96.56 84 SER B N 1
ATOM 3714 C CA . SER B 1 84 ? -16.594 -0.333 20.438 1 96.56 84 SER B CA 1
ATOM 3715 C C . SER B 1 84 ? -17.922 -0.965 20.062 1 96.56 84 SER B C 1
ATOM 3717 O O . SER B 1 84 ? -18 -2.16 19.766 1 96.56 84 SER B O 1
ATOM 3719 N N . ALA B 1 85 ? -19 -0.176 20.047 1 95.44 85 ALA B N 1
ATOM 3720 C CA . ALA B 1 85 ? -20.328 -0.697 19.734 1 95.44 85 ALA B CA 1
ATOM 3721 C C . ALA B 1 85 ? -20.578 -0.679 18.219 1 95.44 85 ALA B C 1
ATOM 3723 O O . ALA B 1 85 ? -21.5 -1.324 17.734 1 95.44 85 ALA B O 1
ATOM 3724 N N . PHE B 1 86 ? -19.781 -0.003 17.531 1 97.12 86 PHE B N 1
ATOM 3725 C CA . PHE B 1 86 ? -19.938 0.229 16.109 1 97.12 86 PHE B CA 1
ATOM 3726 C C . PHE B 1 86 ? -19.109 -0.762 15.305 1 97.12 86 PHE B C 1
ATOM 3728 O O . PHE B 1 86 ? -19.578 -1.301 14.297 1 97.12 86 PHE B O 1
ATOM 3735 N N . LEU B 1 87 ? -17.891 -1.028 15.734 1 97.56 87 LEU B N 1
ATOM 3736 C CA . LEU B 1 87 ? -16.953 -1.908 15.039 1 97.56 87 LEU B CA 1
ATOM 3737 C C . LEU B 1 87 ? -16.922 -3.285 15.695 1 97.56 87 LEU B C 1
ATOM 3739 O O . LEU B 1 87 ? -16.938 -3.396 16.922 1 97.56 87 LEU B O 1
ATOM 3743 N N . ASP B 1 88 ? -16.922 -4.332 14.836 1 96.19 88 ASP B N 1
ATOM 3744 C CA . ASP B 1 88 ? -16.719 -5.684 15.352 1 96.19 88 ASP B CA 1
ATOM 3745 C C . ASP B 1 88 ? -15.359 -5.824 16.031 1 96.19 88 ASP B C 1
ATOM 3747 O O . ASP B 1 88 ? -14.398 -5.152 15.648 1 96.19 88 ASP B O 1
ATOM 3751 N N . THR B 1 89 ? -15.352 -6.664 17.031 1 95.06 89 THR B N 1
ATOM 3752 C CA . THR B 1 89 ? -14.094 -6.895 17.734 1 95.06 89 THR B CA 1
ATOM 3753 C C . THR B 1 89 ? -13.109 -7.648 16.844 1 95.06 89 THR B C 1
ATOM 3755 O O . THR B 1 89 ? -11.898 -7.598 17.078 1 95.06 89 THR B O 1
ATOM 3758 N N . HIS B 1 90 ? -13.68 -8.367 15.859 1 95.38 90 HIS B N 1
ATOM 3759 C CA . HIS B 1 90 ? -12.852 -9.062 14.883 1 95.38 90 HIS B CA 1
ATOM 3760 C C . HIS B 1 90 ? -12.648 -8.219 13.625 1 95.38 90 HIS B C 1
ATOM 3762 O O . HIS B 1 90 ? -13.539 -7.465 13.234 1 95.38 90 HIS B O 1
ATOM 3768 N N . TYR B 1 91 ? -11.492 -8.383 13.086 1 95.75 91 TYR B N 1
ATOM 3769 C CA . TYR B 1 91 ? -11.281 -7.762 11.789 1 95.75 91 TYR B CA 1
ATOM 3770 C C . TYR B 1 91 ? -12.172 -8.398 10.727 1 95.75 91 TYR B C 1
ATOM 3772 O O . TYR B 1 91 ? -12.195 -9.617 10.578 1 95.75 91 TYR B O 1
ATOM 3780 N N . LYS B 1 92 ? -12.891 -7.586 10.062 1 94.25 92 LYS B N 1
ATOM 3781 C CA . LYS B 1 92 ? -13.703 -7.977 8.914 1 94.25 92 LYS B CA 1
ATOM 3782 C C . LYS B 1 92 ? -13.375 -7.117 7.695 1 94.25 92 LYS B C 1
ATOM 3784 O O . LYS B 1 92 ? -13.586 -5.902 7.715 1 94.25 92 LYS B O 1
ATOM 3789 N N . PRO B 1 93 ? -12.938 -7.73 6.613 1 92 93 PRO B N 1
ATOM 3790 C CA . PRO B 1 93 ? -12.57 -6.953 5.43 1 92 93 PRO B CA 1
ATOM 3791 C C . PRO B 1 93 ? -13.719 -6.098 4.902 1 92 93 PRO B C 1
ATOM 3793 O O . PRO B 1 93 ? -13.484 -5.043 4.305 1 92 93 PRO B O 1
ATOM 3796 N N . LYS B 1 94 ? -14.906 -6.434 5.125 1 91.94 94 LYS B N 1
ATOM 3797 C CA . LYS B 1 94 ? -16.062 -5.715 4.602 1 91.94 94 LYS B CA 1
ATOM 3798 C C . LYS B 1 94 ? -16.469 -4.574 5.531 1 91.94 94 LYS B C 1
ATOM 3800 O O . LYS B 1 94 ? -17.344 -3.777 5.199 1 91.94 94 LYS B O 1
ATOM 3805 N N . GLU B 1 95 ? -15.711 -4.434 6.613 1 95.75 95 GLU B N 1
ATOM 3806 C CA . GLU B 1 95 ? -16.094 -3.424 7.594 1 95.75 95 GLU B CA 1
ATOM 3807 C C . GLU B 1 95 ? -15.18 -2.211 7.527 1 95.75 95 GLU B C 1
ATOM 3809 O O . GLU B 1 95 ? -15.578 -1.099 7.879 1 95.75 95 GLU B O 1
ATOM 3814 N N . ILE B 1 96 ? -13.992 -2.398 7.094 1 97.56 96 ILE B N 1
ATOM 3815 C CA . ILE B 1 96 ? -13.023 -1.311 7.113 1 97.56 96 ILE B CA 1
ATOM 3816 C C . ILE B 1 96 ? -12.242 -1.29 5.797 1 97.56 96 ILE B C 1
ATOM 3818 O O . ILE B 1 96 ? -11.914 -2.344 5.25 1 97.56 96 ILE B O 1
ATOM 3822 N N . TYR B 1 97 ? -12.039 -0.154 5.301 1 97.31 97 TYR B N 1
ATOM 3823 C CA . TYR B 1 97 ? -11.141 0.104 4.188 1 97.31 97 TYR B CA 1
ATOM 3824 C C . TYR B 1 97 ? -10.047 1.095 4.582 1 97.31 97 TYR B C 1
ATOM 3826 O O . TYR B 1 97 ? -10.344 2.188 5.07 1 97.31 97 TYR B O 1
ATOM 3834 N N . VAL B 1 98 ? -8.797 0.679 4.398 1 98.31 98 VAL B N 1
ATOM 3835 C CA . VAL B 1 98 ? -7.664 1.505 4.797 1 98.31 98 VAL B CA 1
ATOM 3836 C C . VAL B 1 98 ? -6.891 1.953 3.559 1 98.31 98 VAL B C 1
ATOM 3838 O O . VAL B 1 98 ? -6.508 1.128 2.725 1 98.31 98 VAL B O 1
ATOM 3841 N N . LYS B 1 99 ? -6.703 3.197 3.451 1 97.62 99 LYS B N 1
ATOM 3842 C CA . LYS B 1 99 ? -5.914 3.799 2.381 1 97.62 99 LYS B CA 1
ATOM 3843 C C . LYS B 1 99 ? -4.816 4.699 2.943 1 97.62 99 LYS B C 1
ATOM 3845 O O . LYS B 1 99 ? -5.051 5.445 3.898 1 97.62 99 LYS B O 1
ATOM 3850 N N . SER B 1 100 ? -3.615 4.598 2.398 1 97.94 100 SER B N 1
ATOM 3851 C CA . SER B 1 100 ? -2.504 5.441 2.826 1 97.94 100 SER B CA 1
ATOM 3852 C C . SER B 1 100 ? -1.82 6.102 1.635 1 97.94 100 SER B C 1
ATOM 3854 O O . SER B 1 100 ? -1.839 5.566 0.525 1 97.94 100 SER B O 1
ATOM 3856 N N . THR B 1 101 ? -1.291 7.297 1.917 1 97.19 101 THR B N 1
ATOM 3857 C CA . THR B 1 101 ? -0.325 7.805 0.948 1 97.19 101 THR B CA 1
ATOM 3858 C C . THR B 1 101 ? 0.881 6.875 0.851 1 97.19 101 THR B C 1
ATOM 3860 O O . THR B 1 101 ? 1.19 6.148 1.799 1 97.19 101 THR B O 1
ATOM 3863 N N . ASP B 1 102 ? 1.501 6.906 -0.282 1 95.94 102 ASP B N 1
ATOM 3864 C CA . ASP B 1 102 ? 2.637 6.023 -0.522 1 95.94 102 ASP B CA 1
ATOM 3865 C C . ASP B 1 102 ? 3.932 6.637 0.001 1 95.94 102 ASP B C 1
ATOM 3867 O O . ASP B 1 102 ? 4.875 6.855 -0.763 1 95.94 102 ASP B O 1
ATOM 3871 N N . VAL B 1 103 ? 3.969 6.918 1.232 1 96.25 103 VAL B N 1
ATOM 3872 C CA . VAL B 1 103 ? 5.113 7.438 1.975 1 96.25 103 VAL B CA 1
ATOM 3873 C C . VAL B 1 103 ? 5.395 6.543 3.182 1 96.25 103 VAL B C 1
ATOM 3875 O O . VAL B 1 103 ? 4.473 6.168 3.912 1 96.25 103 VAL B O 1
ATOM 3878 N N . ASP B 1 104 ? 6.648 6.215 3.445 1 95.94 104 ASP B N 1
ATOM 3879 C CA . ASP B 1 104 ? 7.043 5.234 4.453 1 95.94 104 ASP B CA 1
ATOM 3880 C C . ASP B 1 104 ? 6.379 5.531 5.797 1 95.94 104 ASP B C 1
ATOM 3882 O O . ASP B 1 104 ? 5.742 4.66 6.387 1 95.94 104 ASP B O 1
ATOM 3886 N N . ARG B 1 105 ? 6.512 6.73 6.242 1 97.56 105 ARG B N 1
ATOM 3887 C CA . ARG B 1 105 ? 6.039 7.074 7.578 1 97.56 105 ARG B CA 1
ATOM 3888 C C . ARG B 1 105 ? 4.52 7 7.66 1 97.56 105 ARG B C 1
ATOM 3890 O O . ARG B 1 105 ? 3.963 6.676 8.711 1 97.56 105 ARG B O 1
ATOM 3897 N N . ALA B 1 106 ? 3.811 7.305 6.598 1 98.38 106 ALA B N 1
ATOM 3898 C CA . ALA B 1 106 ? 2.354 7.215 6.586 1 98.38 106 ALA B CA 1
ATOM 3899 C C . ALA B 1 106 ? 1.895 5.758 6.57 1 98.38 106 ALA B C 1
ATOM 3901 O O . ALA B 1 106 ? 0.966 5.387 7.289 1 98.38 106 ALA B O 1
ATOM 3902 N N . LEU B 1 107 ? 2.531 4.945 5.754 1 98.44 107 LEU B N 1
ATOM 3903 C CA . LEU B 1 107 ? 2.24 3.518 5.699 1 98.44 107 LEU B CA 1
ATOM 3904 C C . LEU B 1 107 ? 2.475 2.863 7.055 1 98.44 107 LEU B C 1
ATOM 3906 O O . LEU B 1 107 ? 1.607 2.146 7.559 1 98.44 107 LEU B O 1
ATOM 3910 N N . MET B 1 108 ? 3.561 3.162 7.648 1 98.75 108 MET B N 1
ATOM 3911 C CA . MET B 1 108 ? 3.922 2.59 8.945 1 98.75 108 MET B CA 1
ATOM 3912 C C . MET B 1 108 ? 2.984 3.084 10.039 1 98.75 108 MET B C 1
ATOM 3914 O O . MET B 1 108 ? 2.676 2.348 10.977 1 98.75 108 MET B O 1
ATOM 3918 N N . SER B 1 109 ? 2.59 4.32 9.922 1 98.88 109 SER B N 1
ATOM 3919 C CA . SER B 1 109 ? 1.631 4.871 10.867 1 98.88 109 SER B CA 1
ATOM 3920 C C . SER B 1 109 ? 0.301 4.129 10.805 1 98.88 109 SER B C 1
ATOM 3922 O O . SER B 1 109 ? -0.275 3.789 11.844 1 98.88 109 SER B O 1
ATOM 3924 N N . ALA B 1 110 ? -0.171 3.887 9.617 1 98.94 110 ALA B N 1
ATOM 3925 C CA . ALA B 1 110 ? -1.405 3.123 9.453 1 98.94 110 ALA B CA 1
ATOM 3926 C C . ALA B 1 110 ? -1.27 1.728 10.055 1 98.94 110 ALA B C 1
ATOM 3928 O O . ALA B 1 110 ? -2.184 1.244 10.727 1 98.94 110 ALA B O 1
ATOM 3929 N N . GLU B 1 111 ? -0.146 1.099 9.805 1 98.88 111 GLU B N 1
ATOM 3930 C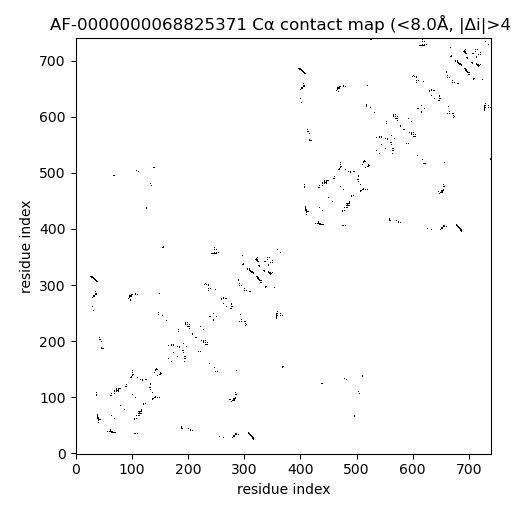 CA . GLU B 1 111 ? 0.101 -0.228 10.359 1 98.88 111 GLU B CA 1
ATOM 3931 C C . GLU B 1 111 ? 0.061 -0.204 11.891 1 98.88 111 GLU B C 1
ATOM 3933 O O . GLU B 1 111 ? -0.542 -1.078 12.516 1 98.88 111 GLU B O 1
ATOM 3938 N N . SER B 1 112 ? 0.702 0.77 12.438 1 98.88 112 SER B N 1
ATOM 3939 C CA . SER B 1 112 ? 0.752 0.9 13.891 1 98.88 112 SER B CA 1
ATOM 3940 C C . SER B 1 112 ? -0.634 1.161 14.469 1 98.88 112 SER B C 1
ATOM 3942 O O . SER B 1 112 ? -0.991 0.609 15.508 1 98.88 112 SER B O 1
ATOM 3944 N N . ASN B 1 113 ? -1.344 2.012 13.805 1 98.94 113 ASN B N 1
ATOM 3945 C CA . ASN B 1 113 ? -2.713 2.303 14.219 1 98.94 113 ASN B CA 1
ATOM 3946 C C . ASN B 1 113 ? -3.572 1.041 14.242 1 98.94 113 ASN B C 1
ATOM 3948 O O . ASN B 1 113 ? -4.258 0.77 15.227 1 98.94 113 ASN B O 1
ATOM 3952 N N . LEU B 1 114 ? -3.484 0.259 13.195 1 98.88 114 LEU B N 1
ATOM 3953 C CA . LEU B 1 114 ? -4.297 -0.94 13.031 1 98.88 114 LEU B CA 1
ATOM 3954 C C . LEU B 1 114 ? -3.922 -1.998 14.062 1 98.88 114 LEU B C 1
ATOM 3956 O O . LEU B 1 114 ? -4.77 -2.787 14.484 1 98.88 114 LEU B O 1
ATOM 3960 N N . ALA B 1 115 ? -2.637 -2.023 14.461 1 98.75 115 ALA B N 1
ATOM 3961 C CA . ALA B 1 115 ? -2.219 -2.936 15.523 1 98.75 115 ALA B CA 1
ATOM 3962 C C . ALA B 1 115 ? -2.953 -2.631 16.828 1 98.75 115 ALA B C 1
ATOM 3964 O O . ALA B 1 115 ? -3.279 -3.543 17.594 1 98.75 115 ALA B O 1
ATOM 3965 N N . GLY B 1 116 ? -3.156 -1.356 17.078 1 98.56 116 GLY B N 1
ATOM 3966 C CA . GLY B 1 116 ? -3.916 -0.959 18.25 1 98.56 116 GLY B CA 1
ATOM 3967 C C . GLY B 1 116 ? -5.41 -1.177 18.094 1 98.56 116 GLY B C 1
ATOM 3968 O O . GLY B 1 116 ? -6.082 -1.573 19.047 1 98.56 116 GLY B O 1
ATOM 3969 N N . LEU B 1 117 ? -5.914 -0.959 16.938 1 98.69 117 LEU B N 1
ATOM 3970 C CA . LEU B 1 117 ? -7.344 -1.032 16.656 1 98.69 117 LEU B CA 1
ATOM 3971 C C . LEU B 1 117 ? -7.824 -2.48 16.672 1 98.69 117 LEU B C 1
ATOM 3973 O O . LEU B 1 117 ? -8.922 -2.773 17.156 1 98.69 117 LEU B O 1
ATOM 3977 N N . TYR B 1 118 ? -7.035 -3.375 16.078 1 98.38 118 TYR B N 1
ATOM 3978 C CA . TYR B 1 118 ? -7.48 -4.754 15.898 1 98.38 118 TYR B CA 1
ATOM 3979 C C . TYR B 1 118 ? -6.48 -5.73 16.5 1 98.38 118 TYR B C 1
ATOM 3981 O O . TYR B 1 118 ? -5.914 -6.566 15.789 1 98.38 118 TYR B O 1
ATOM 3989 N N . LYS B 1 119 ? -6.297 -5.672 17.797 1 97.06 119 LYS B N 1
ATOM 3990 C CA . LYS B 1 119 ? -5.629 -6.777 18.469 1 97.06 119 LYS B CA 1
ATOM 3991 C C . LYS B 1 119 ? -6.352 -8.094 18.203 1 97.06 119 LYS B C 1
ATOM 3993 O O . LYS B 1 119 ? -7.57 -8.188 18.375 1 97.06 119 LYS B O 1
ATOM 3998 N N . PRO B 1 120 ? -5.57 -9.109 17.688 1 97.38 120 PRO B N 1
ATOM 3999 C CA . PRO B 1 120 ? -6.27 -10.352 17.344 1 97.38 120 PRO B CA 1
ATOM 4000 C C . PRO B 1 120 ? -6.934 -11.016 18.531 1 97.38 120 PRO B C 1
ATOM 4002 O O . PRO B 1 120 ? -6.371 -11.023 19.641 1 97.38 120 PRO B O 1
ATOM 4005 N N . ARG B 1 121 ? -8.148 -11.523 18.297 1 95.69 121 ARG B N 1
ATOM 4006 C CA . ARG B 1 121 ? -8.922 -12.266 19.297 1 95.69 121 ARG B CA 1
ATOM 4007 C C . ARG B 1 121 ? -9.57 -13.5 18.672 1 95.69 121 ARG B C 1
ATOM 4009 O O . ARG B 1 121 ? -9.883 -13.516 17.484 1 95.69 121 ARG B O 1
ATOM 4016 N N . GLY B 1 122 ? -9.695 -14.5 19.531 1 94.75 122 GLY B N 1
ATOM 4017 C CA . GLY B 1 122 ? -10.391 -15.688 19.078 1 94.75 122 GLY B CA 1
ATOM 4018 C C . GLY B 1 122 ? -9.875 -16.203 17.75 1 94.75 122 GLY B C 1
ATOM 4019 O O . GLY B 1 122 ? -8.68 -16.469 17.594 1 94.75 122 GLY B O 1
ATOM 4020 N N . ARG B 1 123 ? -10.703 -16.188 16.719 1 92.44 123 ARG B N 1
ATOM 4021 C CA . ARG B 1 123 ? -10.398 -16.75 15.398 1 92.44 123 ARG B CA 1
ATOM 4022 C C . ARG B 1 123 ? -9.32 -15.945 14.688 1 92.44 123 ARG B C 1
ATOM 4024 O O . ARG B 1 123 ? -8.719 -16.422 13.719 1 92.44 123 ARG B O 1
ATOM 4031 N N . ASP B 1 124 ? -9.117 -14.711 15.156 1 94.81 124 ASP B N 1
ATOM 4032 C CA . ASP B 1 124 ? -8.148 -13.836 14.5 1 94.81 124 ASP B CA 1
ATOM 4033 C C . ASP B 1 124 ? -6.727 -14.148 14.961 1 94.81 124 ASP B C 1
ATOM 4035 O O . ASP B 1 124 ? -5.758 -13.703 14.344 1 94.81 124 ASP B O 1
ATOM 4039 N N . VAL B 1 125 ? -6.609 -14.914 16.109 1 97.62 125 VAL B N 1
ATOM 4040 C CA . VAL B 1 125 ? -5.289 -15.273 16.609 1 97.62 125 VAL B CA 1
ATOM 4041 C C . VAL B 1 125 ? -4.656 -16.328 15.711 1 97.62 125 VAL B C 1
ATOM 4043 O O . VAL B 1 125 ? -5.156 -17.453 15.609 1 97.62 125 VAL B O 1
ATOM 4046 N N . TRP B 1 126 ? -3.592 -15.992 15.062 1 97.88 126 TRP B N 1
ATOM 4047 C CA . TRP B 1 126 ? -2.98 -16.906 14.102 1 97.88 126 TRP B CA 1
ATOM 4048 C C . TRP B 1 126 ? -1.622 -17.391 14.594 1 97.88 126 TRP B C 1
ATOM 4050 O O . TRP B 1 126 ? -1.065 -18.344 14.055 1 97.88 126 TRP B O 1
ATOM 4060 N N . LYS B 1 127 ? -1.169 -16.672 15.602 1 96.38 127 LYS B N 1
ATOM 4061 C CA . LYS B 1 127 ? 0.086 -17.016 16.266 1 96.38 127 LYS B CA 1
ATOM 4062 C C . LYS B 1 127 ? 0.03 -16.688 17.75 1 96.38 127 LYS B C 1
ATOM 4064 O O . LYS B 1 127 ? -0.251 -15.555 18.125 1 96.38 127 LYS B O 1
ATOM 4069 N N . ASN B 1 128 ? 0.248 -17.594 18.672 1 92.06 128 ASN B N 1
ATOM 4070 C CA . ASN B 1 128 ? 0.023 -17.469 20.109 1 92.06 128 ASN B CA 1
ATOM 4071 C C . ASN B 1 128 ? 0.913 -16.391 20.734 1 92.06 128 ASN B C 1
ATOM 4073 O O . ASN B 1 128 ? 0.499 -15.695 21.656 1 92.06 128 ASN B O 1
ATOM 4077 N N . ASP B 1 129 ? 2.066 -16.109 20.297 1 92.06 129 ASP B N 1
ATOM 4078 C CA . ASP B 1 129 ? 2.98 -15.172 20.953 1 92.06 129 ASP B CA 1
ATOM 4079 C C . ASP B 1 129 ? 3.164 -13.906 20.125 1 92.06 129 ASP B C 1
ATOM 4081 O O . ASP B 1 129 ? 4.207 -13.25 20.203 1 92.06 129 ASP B O 1
ATOM 4085 N N . LEU B 1 130 ? 2.037 -13.539 19.484 1 97.31 130 LEU B N 1
ATOM 4086 C CA . LEU B 1 130 ? 2.094 -12.336 18.672 1 97.31 130 LEU B CA 1
ATOM 4087 C C . LEU B 1 130 ? 0.734 -11.641 18.641 1 97.31 130 LEU B C 1
ATOM 4089 O O . LEU B 1 130 ? -0.148 -12.047 17.875 1 97.31 130 LEU B O 1
ATOM 4093 N N . ASP B 1 131 ? 0.592 -10.602 19.406 1 97 131 ASP B N 1
ATOM 4094 C CA . ASP B 1 131 ? -0.663 -9.859 19.484 1 97 131 ASP B CA 1
ATOM 4095 C C . ASP B 1 131 ? -0.788 -8.859 18.328 1 97 131 ASP B C 1
ATOM 4097 O O . ASP B 1 131 ? -0.971 -7.664 18.562 1 97 131 ASP B O 1
ATOM 4101 N N . TRP B 1 132 ? -0.679 -9.375 17.219 1 98.56 132 TRP B N 1
ATOM 4102 C CA . TRP B 1 132 ? -0.755 -8.586 16 1 98.56 132 TRP B CA 1
ATOM 4103 C C . TRP B 1 132 ? -1.312 -9.414 14.852 1 98.56 132 TRP B C 1
ATOM 4105 O O . TRP B 1 132 ? -1.106 -10.633 14.797 1 98.56 132 TRP B O 1
ATOM 4115 N N . GLN B 1 133 ? -1.996 -8.836 13.953 1 98.56 133 GLN B N 1
ATOM 4116 C CA . GLN B 1 133 ? -2.457 -9.461 12.719 1 98.56 133 GLN B CA 1
ATOM 4117 C C . GLN B 1 133 ? -2.328 -8.508 11.539 1 98.56 133 GLN B C 1
ATOM 4119 O O . GLN B 1 133 ? -2.418 -7.289 11.703 1 98.56 133 GLN B O 1
ATOM 4124 N N . PRO B 1 134 ? -2.092 -9.047 10.336 1 98.69 134 PRO B N 1
ATOM 4125 C CA . PRO B 1 134 ? -2.01 -8.203 9.148 1 98.69 134 PRO B CA 1
ATOM 4126 C C . PRO B 1 134 ? -3.373 -7.68 8.703 1 98.69 134 PRO B C 1
ATOM 4128 O O . PRO B 1 134 ? -4.363 -8.414 8.742 1 98.69 134 PRO B O 1
ATOM 4131 N N . ILE B 1 135 ? -3.455 -6.453 8.344 1 98.56 135 ILE B N 1
ATOM 4132 C CA . ILE B 1 135 ? -4.621 -5.801 7.758 1 98.56 135 ILE B CA 1
ATOM 4133 C C . ILE B 1 135 ? -4.203 -5.008 6.52 1 98.56 135 ILE B C 1
ATOM 4135 O O . ILE B 1 135 ? -3.258 -4.215 6.574 1 98.56 135 ILE B O 1
ATOM 4139 N N . PRO B 1 136 ? -4.879 -5.238 5.418 1 97.25 136 PRO B N 1
ATOM 4140 C CA . PRO B 1 136 ? -4.414 -4.629 4.168 1 97.25 136 PRO B CA 1
ATOM 4141 C C . PRO B 1 136 ? -4.512 -3.104 4.184 1 97.25 136 PRO B C 1
ATOM 4143 O O . PRO B 1 136 ? -5.508 -2.549 4.656 1 97.25 136 PRO B O 1
ATOM 4146 N N . ILE B 1 137 ? -3.494 -2.475 3.701 1 98.31 137 ILE B N 1
ATOM 4147 C CA . ILE B 1 137 ? -3.42 -1.032 3.496 1 98.31 137 ILE B CA 1
ATOM 4148 C C . ILE B 1 137 ? -3.213 -0.732 2.014 1 98.31 137 ILE B C 1
ATOM 4150 O O . ILE B 1 137 ? -2.176 -1.079 1.442 1 98.31 137 ILE B O 1
ATOM 4154 N N . HIS B 1 138 ? -4.188 -0.103 1.474 1 97 138 HIS B N 1
ATOM 4155 C CA . HIS B 1 138 ? -4.148 0.176 0.043 1 97 138 HIS B CA 1
ATOM 4156 C C . HIS B 1 138 ? -3.488 1.521 -0.24 1 97 138 HIS B C 1
ATOM 4158 O O . HIS B 1 138 ? -3.719 2.494 0.482 1 97 138 HIS B O 1
ATOM 4164 N N . GLY B 1 139 ? -2.574 1.5 -1.157 1 90.5 139 GLY B N 1
ATOM 4165 C CA . GLY B 1 139 ? -1.874 2.732 -1.479 1 90.5 139 GLY B CA 1
ATOM 4166 C C . GLY B 1 139 ? -1.873 3.051 -2.963 1 90.5 139 GLY B C 1
ATOM 4167 O O . GLY B 1 139 ? -2.266 2.215 -3.781 1 90.5 139 GLY B O 1
ATOM 4168 N N . VAL B 1 140 ? -1.539 4.301 -3.248 1 88.94 140 VAL B N 1
ATOM 4169 C CA . VAL B 1 140 ? -1.318 4.781 -4.609 1 88.94 140 VAL B CA 1
ATOM 4170 C C . VAL B 1 140 ? -0.085 5.684 -4.645 1 88.94 140 VAL B C 1
ATOM 4172 O O . VAL B 1 140 ? 0.131 6.488 -3.734 1 88.94 140 VAL B O 1
ATOM 4175 N N . PRO B 1 141 ? 0.741 5.457 -5.652 1 92 141 PRO B N 1
ATOM 4176 C CA . PRO B 1 141 ? 1.888 6.363 -5.746 1 92 141 PRO B CA 1
ATOM 4177 C C . PRO B 1 141 ? 1.484 7.836 -5.68 1 92 141 PRO B C 1
ATOM 4179 O O . PRO B 1 141 ? 0.457 8.227 -6.242 1 92 141 PRO B O 1
ATOM 4182 N N . GLN B 1 142 ? 2.314 8.625 -5.051 1 93.5 142 GLN B N 1
ATOM 4183 C CA . GLN B 1 142 ? 1.979 10.023 -4.781 1 93.5 142 GLN B CA 1
ATOM 4184 C C . GLN B 1 142 ? 1.671 10.773 -6.074 1 93.5 142 GLN B C 1
ATOM 4186 O O . GLN B 1 142 ? 0.761 11.602 -6.113 1 93.5 142 GLN B O 1
ATOM 4191 N N . SER B 1 143 ? 2.369 10.484 -7.125 1 93.12 143 SER B N 1
ATOM 4192 C CA . SER B 1 143 ? 2.227 11.203 -8.383 1 93.12 143 SER B CA 1
ATOM 4193 C C . SER B 1 143 ? 0.894 10.891 -9.055 1 93.12 143 SER B C 1
ATOM 4195 O O . SER B 1 143 ? 0.482 11.586 -9.984 1 93.12 143 SER B O 1
ATOM 4197 N N . LEU B 1 144 ? 0.23 9.914 -8.484 1 92.69 144 LEU B N 1
ATOM 4198 C CA . LEU B 1 144 ? -1.057 9.523 -9.055 1 92.69 144 LEU B CA 1
ATOM 4199 C C . LEU B 1 144 ? -2.189 9.797 -8.07 1 92.69 144 LEU B C 1
ATOM 4201 O O . LEU B 1 144 ? -3.354 9.516 -8.359 1 92.69 144 LEU B O 1
ATOM 4205 N N . ASP B 1 145 ? -1.894 10.312 -6.965 1 95.38 145 ASP B N 1
ATOM 4206 C CA . ASP B 1 145 ? -2.852 10.445 -5.871 1 95.38 145 ASP B CA 1
ATOM 4207 C C . ASP B 1 145 ? -3.361 11.883 -5.758 1 95.38 145 ASP B C 1
ATOM 4209 O O . ASP B 1 145 ? -2.668 12.758 -5.23 1 95.38 145 ASP B O 1
ATOM 4213 N N . ASN B 1 146 ? -4.57 12.102 -6.164 1 97.38 146 ASN B N 1
ATOM 4214 C CA . ASN B 1 146 ? -5.195 13.414 -6.012 1 97.38 146 ASN B CA 1
ATOM 4215 C C . ASN B 1 146 ? -6.23 13.406 -4.891 1 97.38 146 ASN B C 1
ATOM 4217 O O . ASN B 1 146 ? -7.031 14.336 -4.781 1 97.38 146 ASN B O 1
ATOM 4221 N N . ILE B 1 147 ? -6.203 12.383 -4.062 1 96.94 147 ILE B N 1
ATOM 4222 C CA . ILE B 1 147 ? -7.238 12.25 -3.045 1 96.94 147 ILE B CA 1
ATOM 4223 C C . ILE B 1 147 ? -6.645 12.516 -1.664 1 96.94 147 ILE B C 1
ATOM 4225 O O . ILE B 1 147 ? -7.066 13.445 -0.971 1 96.94 147 ILE B O 1
ATOM 4229 N N . ILE B 1 148 ? -5.602 11.703 -1.275 1 96.19 148 ILE B N 1
ATOM 4230 C CA . ILE B 1 148 ? -5.152 11.859 0.103 1 96.19 148 ILE B CA 1
ATOM 4231 C C . ILE B 1 148 ? -3.785 12.539 0.125 1 96.19 148 ILE B C 1
ATOM 4233 O O . ILE B 1 148 ? -3.514 13.367 0.995 1 96.19 148 ILE B O 1
ATOM 4237 N N . SER B 1 149 ? -2.902 12.211 -0.904 1 95.38 149 SER B N 1
ATOM 4238 C CA . SER B 1 149 ? -1.637 12.938 -0.992 1 95.38 149 SER B CA 1
ATOM 4239 C C . SER B 1 149 ? -1.821 14.297 -1.657 1 95.38 149 SER B C 1
ATOM 4241 O O . SER B 1 149 ? -1.065 15.234 -1.389 1 95.38 149 SER B O 1
ATOM 4243 N N . MET B 1 150 ? -2.725 14.305 -2.596 1 97.31 150 MET B N 1
ATOM 4244 C CA . MET B 1 150 ? -3.066 15.516 -3.336 1 97.31 150 MET B CA 1
ATOM 4245 C C . MET B 1 150 ? -1.857 16.047 -4.098 1 97.31 150 MET B C 1
ATOM 4247 O O . MET B 1 150 ? -1.618 17.266 -4.117 1 97.31 150 MET B O 1
ATOM 4251 N N . LYS B 1 151 ? -1.102 15.133 -4.66 1 96.12 151 LYS B N 1
ATOM 4252 C CA . LYS B 1 151 ? 0.143 15.531 -5.309 1 96.12 151 LYS B CA 1
ATOM 4253 C C . LYS B 1 151 ? 0.112 15.211 -6.801 1 96.12 151 LYS B C 1
ATOM 4255 O O . LYS B 1 151 ? 1.09 15.453 -7.512 1 96.12 151 LYS B O 1
ATOM 4260 N N . LYS B 1 152 ? -0.982 14.602 -7.227 1 96.75 152 LYS B N 1
ATOM 4261 C CA . LYS B 1 152 ? -1.108 14.453 -8.672 1 96.75 152 LYS B CA 1
ATOM 4262 C C . LYS B 1 152 ? -1.02 15.805 -9.375 1 96.75 152 LYS B C 1
ATOM 4264 O O . LYS B 1 152 ? -1.613 16.781 -8.922 1 96.75 152 LYS B O 1
ATOM 4269 N N . LYS B 1 153 ? -0.313 15.852 -10.461 1 97.06 153 LYS B N 1
ATOM 4270 C CA . LYS B 1 153 ? -0.019 17.109 -11.125 1 97.06 153 LYS B CA 1
ATOM 4271 C C . LYS B 1 153 ? -1.296 17.781 -11.641 1 97.06 153 LYS B C 1
ATOM 4273 O O . LYS B 1 153 ? -2.137 17.109 -12.258 1 97.06 153 LYS B O 1
ATOM 4278 N N . CYS B 1 154 ? -1.479 18.984 -11.297 1 98.44 154 CYS B N 1
ATOM 4279 C CA . CYS B 1 154 ? -2.545 19.859 -11.766 1 98.44 154 CYS B CA 1
ATOM 4280 C C . CYS B 1 154 ? -1.999 21.234 -12.133 1 98.44 154 CYS B C 1
ATOM 4282 O O . CYS B 1 154 ? -1.885 22.109 -11.266 1 98.44 154 CYS B O 1
ATOM 4284 N N . PRO B 1 155 ? -1.737 21.422 -13.438 1 98.31 155 PRO B N 1
ATOM 4285 C CA . PRO B 1 155 ? -1.087 22.672 -13.875 1 98.31 155 PRO B CA 1
ATOM 4286 C C . PRO B 1 155 ? -1.885 23.906 -13.508 1 98.31 155 PRO B C 1
ATOM 4288 O O . PRO B 1 155 ? -1.307 24.922 -13.086 1 98.31 155 PRO B O 1
ATOM 4291 N N . LYS B 1 156 ? -3.129 23.859 -13.672 1 98.62 156 LYS B N 1
ATOM 4292 C CA . LYS B 1 156 ? -3.949 25.016 -13.336 1 98.62 156 LYS B CA 1
ATOM 4293 C C . LYS B 1 156 ? -3.838 25.359 -11.852 1 98.62 156 LYS B C 1
ATOM 4295 O O . LYS B 1 156 ? -3.732 26.531 -11.484 1 98.62 156 LYS B O 1
ATOM 4300 N N . TYR B 1 157 ? -3.887 24.359 -11.023 1 98.69 157 TYR B N 1
ATOM 4301 C CA . TYR B 1 157 ? -3.721 24.594 -9.594 1 98.69 157 TYR B CA 1
ATOM 4302 C C . TYR B 1 157 ? -2.373 25.25 -9.297 1 98.69 157 TYR B C 1
ATOM 4304 O O . TYR B 1 157 ? -2.293 26.188 -8.508 1 98.69 157 TYR B O 1
ATOM 4312 N N . GLU B 1 158 ? -1.332 24.672 -9.875 1 98.31 158 GLU B N 1
ATOM 4313 C CA . GLU B 1 158 ? 0.016 25.172 -9.633 1 98.31 158 GLU B CA 1
ATOM 4314 C C . GLU B 1 158 ? 0.13 26.656 -9.992 1 98.31 158 GLU B C 1
ATOM 4316 O O . GLU B 1 158 ? 0.709 27.438 -9.242 1 98.31 158 GLU B O 1
ATOM 4321 N N . LYS B 1 159 ? -0.465 26.969 -11.086 1 98.19 159 LYS B N 1
ATOM 4322 C CA . LYS B 1 159 ? -0.441 28.375 -11.508 1 98.19 159 LYS B CA 1
ATOM 4323 C C . LYS B 1 159 ? -1.221 29.25 -10.539 1 98.19 159 LYS B C 1
ATOM 4325 O O . LYS B 1 159 ? -0.73 30.297 -10.117 1 98.19 159 LYS B O 1
ATOM 4330 N N . MET B 1 160 ? -2.402 28.844 -10.188 1 98.31 160 MET B N 1
ATOM 4331 C CA . MET B 1 160 ? -3.248 29.594 -9.273 1 98.31 160 MET B CA 1
ATOM 4332 C C . MET B 1 160 ? -2.57 29.766 -7.914 1 98.31 1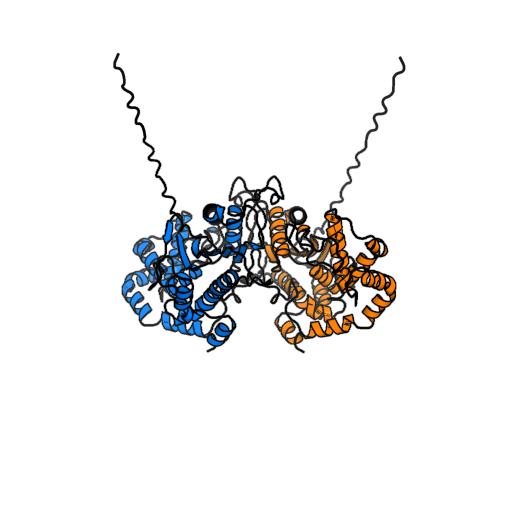60 MET B C 1
ATOM 4334 O O . MET B 1 160 ? -2.633 30.828 -7.312 1 98.31 160 MET B O 1
ATOM 4338 N N . TYR B 1 161 ? -1.953 28.734 -7.488 1 98.31 161 TYR B N 1
ATOM 4339 C CA . TYR B 1 161 ? -1.29 28.75 -6.191 1 98.31 161 TYR B CA 1
ATOM 4340 C C . TYR B 1 161 ? -0.101 29.703 -6.195 1 98.31 161 TYR B C 1
ATOM 4342 O O . TYR B 1 161 ? 0.09 30.469 -5.254 1 98.31 161 TYR B O 1
ATOM 4350 N N . ASP B 1 162 ? 0.653 29.656 -7.234 1 97.44 162 ASP B N 1
ATOM 4351 C CA . ASP B 1 162 ? 1.8 30.547 -7.359 1 97.44 162 ASP B CA 1
ATOM 4352 C C . ASP B 1 162 ? 1.358 32 -7.379 1 97.44 162 ASP B C 1
ATOM 4354 O O . ASP B 1 162 ? 1.97 32.844 -6.719 1 97.44 162 ASP B O 1
ATOM 4358 N N . ASP B 1 163 ? 0.333 32.281 -8.125 1 97.81 163 ASP B N 1
ATOM 4359 C CA . ASP B 1 163 ? -0.213 33.625 -8.172 1 97.81 163 ASP B CA 1
ATOM 4360 C C . ASP B 1 163 ? -0.707 34.062 -6.801 1 97.81 163 ASP B C 1
ATOM 4362 O O . ASP B 1 163 ? -0.492 35.219 -6.398 1 97.81 163 ASP B O 1
ATOM 4366 N N . PHE B 1 164 ? -1.336 33.219 -6.145 1 98.12 164 PHE B N 1
ATOM 4367 C CA . PHE B 1 164 ? -1.871 33.5 -4.816 1 98.12 164 PHE B CA 1
ATOM 4368 C C . PHE B 1 164 ? -0.75 33.844 -3.838 1 98.12 164 PHE B C 1
ATOM 4370 O O . PHE B 1 164 ? -0.856 34.781 -3.053 1 98.12 164 PHE B O 1
ATOM 4377 N N . MET B 1 165 ? 0.321 33.125 -3.906 1 97.44 165 MET B N 1
ATOM 4378 C CA . MET B 1 165 ? 1.414 33.219 -2.945 1 97.44 165 MET B CA 1
ATOM 4379 C C . MET B 1 165 ? 2.17 34.531 -3.117 1 97.44 165 MET B C 1
ATOM 4381 O O . MET B 1 165 ? 2.811 35 -2.18 1 97.44 165 MET B O 1
ATOM 4385 N N . VAL B 1 166 ? 2.035 35.125 -4.277 1 95.81 166 VAL B N 1
ATOM 4386 C CA . VAL B 1 166 ? 2.695 36.406 -4.496 1 95.81 166 VAL B CA 1
ATOM 4387 C C . VAL B 1 166 ? 1.652 37.531 -4.582 1 95.81 166 VAL B C 1
ATOM 4389 O O . VAL B 1 166 ? 1.97 38.656 -4.965 1 95.81 166 VAL B O 1
ATOM 4392 N N . GLY B 1 167 ? 0.45 37.219 -4.262 1 96.56 167 GLY B N 1
ATOM 4393 C CA . GLY B 1 167 ? -0.658 38.156 -4.352 1 96.56 167 GLY B CA 1
ATOM 4394 C C . GLY B 1 167 ? -0.814 39 -3.109 1 96.56 167 GLY B C 1
ATOM 4395 O O . GLY B 1 167 ? 0.015 38.938 -2.197 1 96.56 167 GLY B O 1
ATOM 4396 N N . PRO B 1 168 ? -1.893 39.781 -3.059 1 96.75 168 PRO B N 1
ATOM 4397 C CA . PRO B 1 168 ? -2.074 40.781 -2.002 1 96.75 168 PRO B CA 1
ATOM 4398 C C . PRO B 1 168 ? -2.229 40.156 -0.619 1 96.75 168 PRO B C 1
ATOM 4400 O O . PRO B 1 168 ? -1.701 40.656 0.364 1 96.75 168 PRO B O 1
ATOM 4403 N N . GLU B 1 169 ? -2.938 39.031 -0.527 1 95.69 169 GLU B N 1
ATOM 4404 C CA . GLU B 1 169 ? -3.197 38.406 0.769 1 95.69 169 GLU B CA 1
ATOM 4405 C C . GLU B 1 169 ? -1.9 37.969 1.431 1 95.69 169 GLU B C 1
ATOM 4407 O O . GLU B 1 169 ? -1.647 38.281 2.596 1 95.69 169 GLU B O 1
ATOM 4412 N N . MET B 1 170 ? -1.106 37.281 0.729 1 96.56 170 MET B N 1
ATOM 4413 C CA . MET B 1 170 ? 0.135 36.75 1.283 1 96.56 170 MET B CA 1
ATOM 4414 C C . MET B 1 170 ? 1.168 37.844 1.463 1 96.56 170 MET B C 1
ATOM 4416 O O . MET B 1 170 ? 1.972 37.812 2.396 1 96.56 170 MET B O 1
ATOM 4420 N N . ASN B 1 171 ? 1.125 38.812 0.591 1 96.19 171 ASN B N 1
ATOM 4421 C CA . ASN B 1 171 ? 1.992 39.969 0.77 1 96.19 171 ASN B CA 1
ATOM 4422 C C . ASN B 1 171 ? 1.654 40.75 2.049 1 96.19 171 ASN B C 1
ATOM 4424 O O . ASN B 1 171 ? 2.545 41.25 2.717 1 96.19 171 ASN B O 1
ATOM 4428 N N . ALA B 1 172 ? 0.408 40.844 2.326 1 97.12 172 ALA B N 1
ATOM 4429 C CA . ALA B 1 172 ? -0.016 41.5 3.561 1 97.12 172 ALA B CA 1
ATOM 4430 C C . ALA B 1 172 ? 0.507 40.75 4.785 1 97.12 172 ALA B C 1
ATOM 4432 O O . ALA B 1 172 ? 0.917 41.375 5.77 1 97.12 172 ALA B O 1
ATOM 4433 N N . VAL B 1 173 ? 0.48 39.438 4.75 1 97.25 173 VAL B N 1
ATOM 4434 C CA . VAL B 1 173 ? 1.015 38.625 5.84 1 97.25 173 VAL B CA 1
ATOM 4435 C C . VAL B 1 173 ? 2.512 38.875 5.988 1 97.25 173 VAL B C 1
ATOM 4437 O O . VAL B 1 173 ? 3.004 39.094 7.102 1 97.25 173 VAL B O 1
ATOM 4440 N N . LYS B 1 174 ? 3.191 38.844 4.895 1 97 174 LYS B N 1
ATOM 4441 C CA . LYS B 1 174 ? 4.633 39.062 4.914 1 97 174 LYS B CA 1
ATOM 4442 C C . LYS B 1 174 ? 4.965 40.438 5.496 1 97 174 LYS B C 1
ATOM 4444 O O . LYS B 1 174 ? 5.867 40.562 6.324 1 97 174 LYS B O 1
ATOM 4449 N N . LYS B 1 175 ? 4.227 41.438 5.086 1 97.44 175 LYS B N 1
ATOM 4450 C CA . LYS B 1 175 ? 4.453 42.781 5.578 1 97.44 175 LYS B CA 1
ATOM 4451 C C . LYS B 1 175 ? 4.191 42.875 7.078 1 97.44 175 LYS B C 1
ATOM 4453 O O . LYS B 1 175 ? 4.969 43.5 7.812 1 97.44 175 LYS B O 1
ATOM 4458 N N . LYS B 1 176 ? 3.146 42.281 7.504 1 97.94 176 LYS B N 1
ATOM 4459 C CA . LYS B 1 176 ? 2.744 42.312 8.906 1 97.94 176 LYS B CA 1
ATOM 4460 C C . LYS B 1 176 ? 3.801 41.688 9.805 1 97.94 176 LYS B C 1
ATOM 4462 O O . LYS B 1 176 ? 4.023 42.125 10.93 1 97.94 176 LYS B O 1
ATOM 4467 N N . TYR B 1 177 ? 4.43 40.656 9.297 1 97.94 177 TYR B N 1
ATOM 4468 C CA . TYR B 1 177 ? 5.367 39.906 10.117 1 97.94 177 TYR B CA 1
ATOM 4469 C C . TYR B 1 177 ? 6.785 40.031 9.578 1 97.94 177 TYR B C 1
ATOM 4471 O O . TYR B 1 177 ? 7.598 39.094 9.734 1 97.94 177 TYR B O 1
ATOM 4479 N N . GLN B 1 178 ? 7.137 41.062 8.922 1 97.81 178 GLN B N 1
ATOM 4480 C CA . GLN B 1 178 ? 8.391 41.281 8.211 1 97.81 178 GLN B CA 1
ATOM 4481 C C . GLN B 1 178 ? 9.586 41.094 9.141 1 97.81 178 GLN B C 1
ATOM 4483 O O . GLN B 1 178 ? 10.617 40.531 8.734 1 97.81 178 GLN B O 1
ATOM 4488 N N . LYS B 1 179 ? 9.438 41.531 10.344 1 97.81 179 LYS B N 1
ATOM 4489 C CA . LYS B 1 179 ? 10.516 41.438 11.32 1 97.81 179 LYS B CA 1
ATOM 4490 C C . LYS B 1 179 ? 10.977 39.969 11.477 1 97.81 179 LYS B C 1
ATOM 4492 O O . LYS B 1 179 ? 12.18 39.688 11.531 1 97.81 179 LYS B O 1
ATOM 4497 N N . TYR B 1 180 ? 10.055 39.094 11.562 1 97.88 180 TYR B N 1
ATOM 4498 C CA . TYR B 1 180 ? 10.375 37.688 11.797 1 97.88 180 TYR B CA 1
ATOM 4499 C C . TYR B 1 180 ? 10.906 37.031 10.531 1 97.88 180 TYR B C 1
ATOM 4501 O O . TYR B 1 180 ? 11.766 36.156 10.602 1 97.88 180 TYR B O 1
ATOM 4509 N N . PHE B 1 181 ? 10.398 37.469 9.336 1 97.88 181 PHE B N 1
ATOM 4510 C CA . PHE B 1 181 ? 10.984 37.031 8.07 1 97.88 181 PHE B CA 1
ATOM 4511 C C . PHE B 1 181 ? 12.453 37.406 8 1 97.88 181 PHE B C 1
ATOM 4513 O O . PHE B 1 181 ? 13.297 36.594 7.621 1 97.88 181 PHE B O 1
ATOM 4520 N N . ASP B 1 182 ? 12.734 38.625 8.414 1 97.75 182 ASP B N 1
ATOM 4521 C CA . ASP B 1 182 ? 14.094 39.156 8.352 1 97.75 182 ASP B CA 1
ATOM 4522 C C . ASP B 1 182 ? 15.031 38.344 9.266 1 97.75 182 ASP B C 1
ATOM 4524 O O . ASP B 1 182 ? 16.141 38 8.875 1 97.75 182 ASP B O 1
ATOM 4528 N N . ILE B 1 183 ? 14.594 38.094 10.43 1 97.94 183 ILE B N 1
ATOM 4529 C CA . ILE B 1 183 ? 15.398 37.344 11.398 1 97.94 183 ILE B CA 1
ATOM 4530 C C . ILE B 1 183 ? 15.703 35.938 10.852 1 97.94 183 ILE B C 1
ATOM 4532 O O . ILE B 1 183 ? 16.859 35.5 10.898 1 97.94 183 ILE B O 1
ATOM 4536 N N . ALA B 1 184 ? 14.711 35.25 10.328 1 97.75 184 ALA B N 1
ATOM 4537 C CA . ALA B 1 184 ? 14.883 33.906 9.797 1 97.75 184 ALA B CA 1
ATOM 4538 C C . ALA B 1 184 ? 15.82 33.906 8.594 1 97.75 184 ALA B C 1
ATOM 4540 O O . ALA B 1 184 ? 16.688 33.031 8.469 1 97.75 184 ALA B O 1
ATOM 4541 N N . ASN B 1 185 ? 15.617 34.875 7.73 1 96.88 185 ASN B N 1
ATOM 4542 C CA . ASN B 1 185 ? 16.453 35.031 6.539 1 96.88 185 ASN B CA 1
ATOM 4543 C C . ASN B 1 185 ? 17.922 35.219 6.898 1 96.88 185 ASN B C 1
ATOM 4545 O O . ASN B 1 185 ? 18.797 34.594 6.285 1 96.88 185 ASN B O 1
ATOM 4549 N N . GLU B 1 186 ? 18.156 36 7.824 1 97.06 186 GLU B N 1
ATOM 4550 C CA . GLU B 1 186 ? 19.516 36.375 8.195 1 97.06 186 GLU B CA 1
ATOM 4551 C C . GLU B 1 186 ? 20.25 35.219 8.859 1 97.06 186 GLU B C 1
ATOM 4553 O O . GLU B 1 186 ? 21.469 35.094 8.742 1 97.06 186 GLU B O 1
ATOM 4558 N N . ASN B 1 187 ? 19.5 34.375 9.5 1 97.94 187 ASN B N 1
ATOM 4559 C CA . ASN B 1 187 ? 20.188 33.469 10.414 1 97.94 187 ASN B CA 1
ATOM 4560 C C . ASN B 1 187 ? 20.125 32.031 9.906 1 97.94 187 ASN B C 1
ATOM 4562 O O . ASN B 1 187 ? 21 31.203 10.219 1 97.94 187 ASN B O 1
ATOM 4566 N N . SER B 1 188 ? 19.109 31.641 9.141 1 97.31 188 SER B N 1
ATOM 4567 C CA . SER B 1 188 ? 18.875 30.234 8.789 1 97.31 188 SER B CA 1
ATOM 4568 C C . SER B 1 188 ? 19.688 29.828 7.57 1 97.31 188 SER B C 1
ATOM 4570 O O . SER B 1 188 ? 19.922 28.625 7.352 1 97.31 188 SER B O 1
ATOM 4572 N N . GLY B 1 189 ? 20.078 30.797 6.746 1 96.56 189 GLY B N 1
ATOM 4573 C CA . GLY B 1 189 ? 20.688 30.5 5.457 1 96.56 189 GLY B CA 1
ATOM 4574 C C . GLY B 1 189 ? 19.688 30.234 4.359 1 96.56 189 GLY B C 1
ATOM 4575 O O . GLY B 1 189 ? 20.047 30.062 3.197 1 96.56 189 GLY B O 1
ATOM 4576 N N . MET B 1 190 ? 18.422 30.219 4.676 1 95.12 190 MET B N 1
ATOM 4577 C CA . MET B 1 190 ? 17.344 30.031 3.707 1 95.12 190 MET B CA 1
ATOM 4578 C C . MET B 1 190 ? 16.766 31.391 3.299 1 95.12 190 MET B C 1
ATOM 4580 O O . MET B 1 190 ? 16.844 32.344 4.055 1 95.12 190 MET B O 1
ATOM 4584 N N . GLU B 1 191 ? 16.188 31.359 2.115 1 94.19 191 GLU B N 1
ATOM 4585 C CA . GLU B 1 191 ? 15.445 32.531 1.677 1 94.19 191 GLU B CA 1
ATOM 4586 C C . GLU B 1 191 ? 13.969 32.438 2.039 1 94.19 191 GLU B C 1
ATOM 4588 O O . GLU B 1 191 ? 13.273 31.531 1.552 1 94.19 191 GLU B O 1
ATOM 4593 N N . PHE B 1 192 ? 13.547 33.312 2.854 1 94.25 192 PHE B N 1
ATOM 4594 C CA . PHE B 1 192 ? 12.148 33.344 3.266 1 94.25 192 PHE B CA 1
ATOM 4595 C C . PHE B 1 192 ? 11.344 34.281 2.4 1 94.25 192 PHE B C 1
ATOM 4597 O O . PHE B 1 192 ? 11.188 35.469 2.74 1 94.25 192 PHE B O 1
ATOM 4604 N N . GLU B 1 193 ? 10.766 33.656 1.353 1 90.88 193 GLU B N 1
ATOM 4605 C CA . GLU B 1 193 ? 9.984 34.438 0.406 1 90.88 193 GLU B CA 1
ATOM 4606 C C . GLU B 1 193 ? 8.523 34.531 0.835 1 90.88 193 GLU B C 1
ATOM 4608 O O . GLU B 1 193 ? 7.844 35.531 0.534 1 90.88 193 GLU B O 1
ATOM 4613 N N . ASN B 1 194 ? 8.023 33.594 1.445 1 93.19 194 ASN B N 1
ATOM 4614 C CA . ASN B 1 194 ? 6.648 33.531 1.929 1 93.19 194 ASN B CA 1
ATOM 4615 C C . ASN B 1 194 ? 6.516 32.625 3.141 1 93.19 194 ASN B C 1
ATOM 4617 O O . ASN B 1 194 ? 7.516 32.188 3.717 1 93.19 194 ASN B O 1
ATOM 4621 N N . VAL B 1 195 ? 5.301 32.375 3.574 1 95.88 195 VAL B N 1
ATOM 4622 C CA . VAL B 1 195 ? 5.012 31.719 4.844 1 95.88 195 VAL B CA 1
ATOM 4623 C C . VAL B 1 195 ? 5.367 30.234 4.754 1 95.88 195 VAL B C 1
ATOM 4625 O O . VAL B 1 195 ? 5.508 29.562 5.777 1 95.88 195 VAL B O 1
ATOM 4628 N N . LYS B 1 196 ? 5.594 29.625 3.619 1 94.94 196 LYS B N 1
ATOM 4629 C CA . LYS B 1 196 ? 5.859 28.203 3.449 1 94.94 196 LYS B CA 1
ATOM 4630 C C . LYS B 1 196 ? 7.141 27.797 4.168 1 94.94 196 LYS B C 1
ATOM 4632 O O . LYS B 1 196 ? 7.234 26.688 4.695 1 94.94 196 LYS B O 1
ATOM 4637 N N . GLN B 1 197 ? 8.086 28.672 4.141 1 96.25 197 GLN B N 1
ATOM 4638 C CA . GLN B 1 197 ? 9.375 28.359 4.754 1 96.25 197 GLN B CA 1
ATOM 4639 C C . GLN B 1 197 ? 9.25 28.266 6.273 1 96.25 197 GLN B C 1
ATOM 4641 O O . GLN B 1 197 ? 10.055 27.609 6.926 1 96.25 197 GLN B O 1
ATOM 4646 N N . PHE B 1 198 ? 8.211 28.906 6.793 1 97.25 198 PHE B N 1
ATOM 4647 C CA . PHE B 1 198 ? 8.008 28.828 8.234 1 97.25 198 PHE B CA 1
ATOM 4648 C C . PHE B 1 198 ? 7.453 27.453 8.633 1 97.25 198 PHE B C 1
ATOM 4650 O O . PHE B 1 198 ? 7.684 27 9.75 1 97.25 198 PHE B O 1
ATOM 4657 N N . GLU B 1 199 ? 6.73 26.812 7.742 1 96.19 199 GLU B N 1
ATOM 4658 C CA . GLU B 1 199 ? 6.344 25.422 7.973 1 96.19 199 GLU B CA 1
ATOM 4659 C C . GLU B 1 199 ? 7.57 24.531 8.195 1 96.19 199 GLU B C 1
ATOM 4661 O O . GLU B 1 199 ? 7.609 23.75 9.141 1 96.19 199 GLU B O 1
ATOM 4666 N N . LYS B 1 200 ? 8.5 24.734 7.336 1 95.69 200 LYS B N 1
ATOM 4667 C CA . LYS B 1 200 ? 9.727 23.938 7.375 1 95.69 200 LYS B CA 1
ATOM 4668 C C . LYS B 1 200 ? 10.508 24.203 8.656 1 95.69 200 LYS B C 1
ATOM 4670 O O . LYS B 1 200 ? 10.844 23.266 9.391 1 95.69 200 LYS B O 1
ATOM 4675 N N . ILE B 1 201 ? 10.82 25.453 8.945 1 96.88 201 ILE B N 1
ATOM 4676 C CA . ILE B 1 201 ? 11.703 25.781 10.055 1 96.88 201 ILE B CA 1
ATOM 4677 C C . ILE B 1 201 ? 11.023 25.438 11.375 1 96.88 201 ILE B C 1
ATOM 4679 O O . ILE B 1 201 ? 11.672 24.984 12.32 1 96.88 201 ILE B O 1
ATOM 4683 N N . HIS B 1 202 ? 9.734 25.734 11.477 1 97.56 202 HIS B N 1
ATOM 4684 C CA . HIS B 1 202 ? 9.008 25.375 12.688 1 97.56 202 HIS B CA 1
ATOM 4685 C C . HIS B 1 202 ? 9.078 23.859 12.945 1 97.56 202 HIS B C 1
ATOM 4687 O O . HIS B 1 202 ? 9.336 23.438 14.07 1 97.56 202 HIS B O 1
ATOM 4693 N N . GLY B 1 203 ? 8.836 23.094 11.898 1 96.75 203 GLY B N 1
ATOM 4694 C CA . GLY B 1 203 ? 8.891 21.641 12 1 96.75 203 GLY B CA 1
ATOM 4695 C C . GLY B 1 203 ? 10.258 21.125 12.414 1 96.75 203 GLY B C 1
ATOM 4696 O O . GLY B 1 203 ? 10.367 20.281 13.305 1 96.75 203 GLY B O 1
ATOM 4697 N N . VAL B 1 204 ? 11.273 21.656 11.797 1 97.56 204 VAL B N 1
ATOM 4698 C CA . VAL B 1 204 ? 12.641 21.219 12.062 1 97.56 204 VAL B CA 1
ATOM 4699 C C . VAL B 1 204 ? 13.008 21.5 13.516 1 97.56 204 VAL B C 1
ATOM 4701 O O . VAL B 1 204 ? 13.492 20.625 14.227 1 97.56 204 VAL B O 1
ATOM 4704 N N . LEU B 1 205 ? 12.75 22.719 13.992 1 97.88 205 LEU B N 1
ATOM 4705 C CA . LEU B 1 205 ? 13.109 23.125 15.344 1 97.88 205 LEU B CA 1
ATOM 4706 C C . LEU B 1 205 ? 12.328 22.312 16.375 1 97.88 205 LEU B C 1
ATOM 4708 O O . LEU B 1 205 ? 12.891 21.906 17.406 1 97.88 205 LEU B O 1
ATOM 4712 N N . ASN B 1 206 ? 11.078 22.094 16.094 1 97.19 206 ASN B N 1
ATOM 4713 C CA . ASN B 1 206 ? 10.258 21.297 17 1 97.19 206 ASN B CA 1
ATOM 4714 C C . ASN B 1 206 ? 10.781 19.875 17.141 1 97.19 206 ASN B C 1
ATOM 4716 O O . ASN B 1 206 ? 10.836 19.328 18.25 1 97.19 206 ASN B O 1
ATOM 4720 N N . ILE B 1 207 ? 11.156 19.266 16.094 1 97.56 207 ILE B N 1
ATOM 4721 C CA . ILE B 1 207 ? 11.625 17.891 16.078 1 97.56 207 ILE B CA 1
ATOM 4722 C C . ILE B 1 207 ? 12.992 17.797 16.75 1 97.56 207 ILE B C 1
ATOM 4724 O O . ILE B 1 207 ? 13.234 16.891 17.562 1 97.56 207 ILE B O 1
ATOM 4728 N N . GLU B 1 208 ? 13.852 18.766 16.453 1 97.5 208 GLU B N 1
ATOM 4729 C CA . GLU B 1 208 ? 15.164 18.812 17.094 1 97.5 208 GLU B CA 1
ATOM 4730 C C . GLU B 1 208 ? 15.031 18.953 18.609 1 97.5 208 GLU B C 1
ATOM 4732 O O . GLU B 1 208 ? 15.688 18.234 19.359 1 97.5 208 GLU B O 1
ATOM 4737 N N . LEU B 1 209 ? 14.148 19.766 19.031 1 96.25 209 LEU B N 1
ATOM 4738 C CA . LEU B 1 209 ? 13.906 19.938 20.453 1 96.25 209 LEU B CA 1
ATOM 4739 C C . LEU B 1 209 ? 13.359 18.656 21.078 1 96.25 209 LEU B C 1
ATOM 4741 O O . LEU B 1 209 ? 13.75 18.281 22.188 1 96.25 209 LEU B O 1
ATOM 4745 N N . SER B 1 210 ? 12.477 18.062 20.391 1 94.62 210 SER B N 1
ATOM 4746 C CA . SER B 1 210 ? 11.852 16.859 20.891 1 94.62 210 SER B CA 1
ATOM 4747 C C . SER B 1 210 ? 12.875 15.727 21.031 1 94.62 210 SER B C 1
ATOM 4749 O O . SER B 1 210 ? 12.68 14.805 21.828 1 94.62 210 SER B O 1
ATOM 4751 N N . LYS B 1 211 ? 13.914 15.828 20.312 1 94.12 211 LYS B N 1
ATOM 4752 C CA . LYS B 1 211 ? 14.969 14.812 20.359 1 94.12 211 LYS B CA 1
ATOM 4753 C C . LYS B 1 211 ? 16.016 15.164 21.406 1 94.12 211 LYS B C 1
ATOM 4755 O O . LYS B 1 211 ? 16.984 14.422 21.609 1 94.12 211 LYS B O 1
ATOM 4760 N N . GLY B 1 212 ? 15.906 16.344 21.984 1 94.94 212 GLY B N 1
ATOM 4761 C CA . GLY B 1 212 ? 16.812 16.766 23.031 1 94.94 212 GLY B CA 1
ATOM 4762 C C . GLY B 1 212 ? 17.969 17.594 22.516 1 94.94 212 GLY B C 1
ATOM 4763 O O . GLY B 1 212 ? 18.922 17.859 23.25 1 94.94 212 GLY B O 1
ATOM 4764 N N . TYR B 1 213 ? 17.844 17.953 21.312 1 96.62 213 TYR B N 1
ATOM 4765 C CA . TYR B 1 213 ? 18.891 18.812 20.766 1 96.62 213 TYR B CA 1
ATOM 4766 C C . TYR B 1 213 ? 18.672 20.266 21.156 1 96.62 213 TYR B C 1
ATOM 4768 O O . TYR B 1 213 ? 17.531 20.703 21.312 1 96.62 213 TYR B O 1
ATOM 4776 N N . ASP B 1 214 ? 19.812 21 21.281 1 96.75 214 ASP B N 1
ATOM 4777 C CA . ASP B 1 214 ? 19.719 22.438 21.5 1 96.75 214 ASP B CA 1
ATOM 4778 C C . ASP B 1 214 ? 19.484 23.172 20.172 1 96.75 214 ASP B C 1
ATOM 4780 O O . ASP B 1 214 ? 20.125 22.875 19.172 1 96.75 214 ASP B O 1
ATOM 4784 N N . ILE B 1 215 ? 18.594 24.078 20.234 1 96.81 215 ILE B N 1
ATOM 4785 C CA . ILE B 1 215 ? 18.359 24.859 19.016 1 96.81 215 ILE B CA 1
ATOM 4786 C C . ILE B 1 215 ? 19.156 26.156 19.078 1 96.81 215 ILE B C 1
ATOM 4788 O O . ILE B 1 215 ? 19.469 26.641 20.172 1 96.81 215 ILE B O 1
ATOM 4792 N N . PRO B 1 216 ? 19.469 26.766 17.984 1 97.69 216 PRO B N 1
ATOM 4793 C CA . PRO B 1 216 ? 20.297 27.969 17.969 1 97.69 216 PRO B CA 1
ATOM 4794 C C . PRO B 1 216 ? 19.656 29.141 18.703 1 97.69 216 PRO B C 1
ATOM 4796 O O . PRO B 1 216 ? 18.438 29.297 18.672 1 97.69 216 PRO B O 1
ATOM 4799 N N . LYS B 1 217 ? 20.484 30.062 19.172 1 97.56 217 LYS B N 1
ATOM 4800 C CA . LYS B 1 217 ? 20.047 31.172 20.016 1 97.56 217 LYS B CA 1
ATOM 4801 C C . LYS B 1 217 ? 19.125 32.125 19.234 1 97.56 217 LYS B C 1
ATOM 4803 O O . LYS B 1 217 ? 18.188 32.688 19.812 1 97.56 217 LYS B O 1
ATOM 4808 N N . TRP B 1 218 ? 19.406 32.25 18 1 97.31 218 TRP B N 1
ATOM 4809 C CA . TRP B 1 218 ? 18.656 33.219 17.203 1 97.31 218 TRP B CA 1
ATOM 4810 C C . TRP B 1 218 ? 17.188 32.844 17.125 1 97.31 218 TRP B C 1
ATOM 4812 O O . TRP B 1 218 ? 16.328 33.688 16.891 1 97.31 218 TRP B O 1
ATOM 4822 N N . THR B 1 219 ? 16.859 31.531 17.359 1 98.12 219 THR B N 1
ATOM 4823 C CA . THR B 1 219 ? 15.484 31.047 17.188 1 98.12 219 THR B CA 1
ATOM 4824 C C . THR B 1 219 ? 14.594 31.562 18.312 1 98.12 219 THR B C 1
ATOM 4826 O O . THR B 1 219 ? 13.367 31.562 18.188 1 98.12 219 THR B O 1
ATOM 4829 N N . LYS B 1 220 ? 15.148 32 19.406 1 97.38 220 LYS B N 1
ATOM 4830 C CA . LYS B 1 220 ? 14.375 32.5 20.547 1 97.38 220 LYS B CA 1
ATOM 4831 C C . LYS B 1 220 ? 13.508 33.688 20.125 1 97.38 220 LYS B C 1
ATOM 4833 O O . LYS B 1 220 ? 12.461 33.938 20.734 1 97.38 220 LYS B O 1
ATOM 4838 N N . ALA B 1 221 ? 13.961 34.375 19.125 1 97.31 221 ALA B N 1
ATOM 4839 C CA . ALA B 1 221 ? 13.25 35.562 18.672 1 97.31 221 ALA B CA 1
ATOM 4840 C C . ALA B 1 221 ? 11.992 35.188 17.891 1 97.31 221 ALA B C 1
ATOM 4842 O O . ALA B 1 221 ? 11.086 36 17.75 1 97.31 221 ALA B O 1
ATOM 4843 N N . ILE B 1 222 ? 11.93 33.969 17.391 1 97.81 222 ILE B N 1
ATOM 4844 C CA . ILE B 1 222 ? 10.828 33.719 16.484 1 97.81 222 ILE B CA 1
ATOM 4845 C C . ILE B 1 222 ? 10.117 32.438 16.891 1 97.81 222 ILE B C 1
ATOM 4847 O O . ILE B 1 222 ? 8.93 32.25 16.594 1 97.81 222 ILE B O 1
ATOM 4851 N N . PHE B 1 223 ? 10.758 31.469 17.578 1 97.88 223 PHE B N 1
ATOM 4852 C CA . PHE B 1 223 ? 10.25 30.141 17.922 1 97.88 223 PHE B CA 1
ATOM 4853 C C . PHE B 1 223 ? 9.867 30.062 19.391 1 97.88 223 PHE B C 1
ATOM 4855 O O . PHE B 1 223 ? 10.602 30.547 20.25 1 97.88 223 PHE B O 1
ATOM 4862 N N . PRO B 1 224 ? 8.734 29.531 19.781 1 97.56 224 PRO B N 1
ATOM 4863 C CA . PRO B 1 224 ? 7.797 28.828 18.922 1 97.56 224 PRO B CA 1
ATOM 4864 C C . PRO B 1 224 ? 6.645 29.703 18.438 1 97.56 224 PRO B C 1
ATOM 4866 O O . PRO B 1 224 ? 5.953 29.359 17.484 1 97.56 224 PRO B O 1
ATOM 4869 N N . ILE B 1 225 ? 6.473 30.812 19.047 1 97.44 225 ILE B N 1
ATOM 4870 C CA . ILE B 1 225 ? 5.227 31.562 18.953 1 97.44 225 ILE B CA 1
ATOM 4871 C C . ILE B 1 225 ? 4.996 32 17.516 1 97.44 225 ILE B C 1
ATOM 4873 O O . ILE B 1 225 ? 3.979 31.672 16.906 1 97.44 225 ILE B O 1
ATOM 4877 N N . TYR B 1 226 ? 5.914 32.688 16.938 1 97.69 226 TYR B N 1
ATOM 4878 C CA . TYR B 1 226 ? 5.695 33.281 15.625 1 97.69 226 TYR B CA 1
ATOM 4879 C C . TYR B 1 226 ? 5.855 32.25 14.523 1 97.69 226 TYR B C 1
ATOM 4881 O O . TYR B 1 226 ? 5.172 32.312 13.5 1 97.69 226 TYR B O 1
ATOM 4889 N N . THR B 1 227 ? 6.809 31.266 14.758 1 98.12 227 THR B N 1
ATOM 4890 C CA . THR B 1 227 ? 6.918 30.203 13.766 1 98.12 227 THR B CA 1
ATOM 4891 C C . THR B 1 227 ? 5.652 29.344 13.742 1 98.12 227 THR B C 1
ATOM 4893 O O . THR B 1 227 ? 5.238 28.875 12.68 1 98.12 227 THR B O 1
ATOM 4896 N N . GLU B 1 228 ? 5.059 29.141 14.844 1 98.12 228 GLU B N 1
ATOM 4897 C CA . GLU B 1 228 ? 3.812 28.375 14.914 1 98.12 228 GLU B CA 1
ATOM 4898 C C . GLU B 1 228 ? 2.686 29.094 14.18 1 98.12 228 GLU B C 1
ATOM 4900 O O . GLU B 1 228 ? 1.948 28.484 13.406 1 98.12 228 GLU B O 1
ATOM 4905 N N . LYS B 1 229 ? 2.551 30.375 14.477 1 97.88 229 LYS B N 1
ATOM 4906 C CA . LYS B 1 229 ? 1.52 31.188 13.844 1 97.88 229 LYS B CA 1
ATOM 4907 C C . LYS B 1 229 ? 1.687 31.203 12.328 1 97.88 229 LYS B C 1
ATOM 4909 O O . LYS B 1 229 ? 0.731 30.953 11.594 1 97.88 229 LYS B O 1
ATOM 4914 N N . LEU B 1 230 ? 2.891 31.469 11.867 1 98.31 230 LEU B N 1
ATOM 4915 C CA . LEU B 1 230 ? 3.154 31.578 10.43 1 98.31 230 LEU B CA 1
ATOM 4916 C C . LEU B 1 230 ? 3.078 30.219 9.758 1 98.31 230 LEU B C 1
ATOM 4918 O O . LEU B 1 230 ? 2.648 30.109 8.602 1 98.31 230 LEU B O 1
ATOM 4922 N N . SER B 1 231 ? 3.484 29.188 10.477 1 98.06 231 SER B N 1
ATOM 4923 C CA . SER B 1 231 ? 3.303 27.828 9.984 1 98.06 231 SER B CA 1
ATOM 4924 C C . SER B 1 231 ? 1.823 27.484 9.852 1 98.06 231 SER B C 1
ATOM 4926 O O . SER B 1 231 ? 1.415 26.844 8.875 1 98.06 231 SER B O 1
ATOM 4928 N N . GLY B 1 232 ? 1.087 27.844 10.844 1 98.19 232 GLY B N 1
ATOM 4929 C CA . GLY B 1 232 ? -0.352 27.641 10.766 1 98.19 232 GLY B CA 1
ATOM 4930 C C . GLY B 1 232 ? -0.97 28.266 9.523 1 98.19 232 GLY B C 1
ATOM 4931 O O . GLY B 1 232 ? -1.774 27.625 8.844 1 98.19 232 GLY B O 1
ATOM 4932 N N . ILE B 1 233 ? -0.576 29.469 9.258 1 98.19 233 ILE B N 1
ATOM 4933 C CA . ILE B 1 233 ? -1.048 30.141 8.055 1 98.19 233 ILE B CA 1
ATOM 4934 C C . ILE B 1 233 ? -0.585 29.391 6.82 1 98.19 233 ILE B C 1
ATOM 4936 O O . ILE B 1 233 ? -1.36 29.188 5.883 1 98.19 233 ILE B O 1
ATOM 4940 N N . ALA B 1 234 ? 0.634 28.938 6.852 1 98.06 234 ALA B N 1
ATOM 4941 C CA . ALA B 1 234 ? 1.2 28.219 5.711 1 98.06 234 ALA B CA 1
ATOM 4942 C C . ALA B 1 234 ? 0.374 26.984 5.375 1 98.06 234 ALA B C 1
ATOM 4944 O O . ALA B 1 234 ? 0.107 26.703 4.207 1 98.06 234 ALA B O 1
ATOM 4945 N N . TYR B 1 235 ? -0.107 26.266 6.348 1 97.94 235 TYR B N 1
ATOM 4946 C CA . TYR B 1 235 ? -0.86 25.031 6.145 1 97.94 235 TYR B CA 1
ATOM 4947 C C . TYR B 1 235 ? -2.238 25.328 5.562 1 97.94 235 TYR B C 1
ATOM 4949 O O . TYR B 1 235 ? -2.914 24.422 5.074 1 97.94 235 TYR B O 1
ATOM 4957 N N . SER B 1 236 ? -2.631 26.547 5.574 1 97.94 236 SER B N 1
ATOM 4958 C CA . SER B 1 236 ? -3.943 26.906 5.039 1 97.94 236 SER B CA 1
ATOM 4959 C C . SER B 1 236 ? -3.85 27.328 3.58 1 97.94 236 SER B C 1
ATOM 4961 O O . SER B 1 236 ? -4.863 27.422 2.885 1 97.94 236 SER B O 1
ATOM 4963 N N . THR B 1 237 ? -2.676 27.594 3.08 1 98.31 237 THR B N 1
ATOM 4964 C CA . THR B 1 237 ? -2.516 28.266 1.796 1 98.31 237 THR B CA 1
ATOM 4965 C C . THR B 1 237 ? -2.963 27.359 0.652 1 98.31 237 THR B C 1
ATOM 4967 O O . THR B 1 237 ? -3.434 27.844 -0.381 1 98.31 237 THR B O 1
ATOM 4970 N N . GLY B 1 238 ? -2.855 26.047 0.856 1 98.25 238 GLY B N 1
ATOM 4971 C CA . GLY B 1 238 ? -3.17 25.125 -0.223 1 98.25 238 GLY B CA 1
ATOM 4972 C C . GLY B 1 238 ? -4.637 25.156 -0.616 1 98.25 238 GLY B C 1
ATOM 4973 O O . GLY B 1 238 ? -4.98 24.844 -1.759 1 98.25 238 GLY B O 1
ATOM 4974 N N . SER B 1 239 ? -5.496 25.547 0.332 1 98.56 239 SER B N 1
ATOM 4975 C CA . SER B 1 239 ? -6.941 25.531 0.127 1 98.56 239 SER B CA 1
ATOM 4976 C C . SER B 1 239 ? -7.586 26.828 0.591 1 98.56 239 SER B C 1
ATOM 4978 O O . SER B 1 239 ? -8.742 26.844 1.02 1 98.56 239 SER B O 1
ATOM 4980 N N . TYR B 1 240 ? -6.875 27.875 0.447 1 97.81 240 TYR B N 1
ATOM 4981 C CA . TYR B 1 240 ? -7.199 29.141 1.087 1 97.81 240 TYR B CA 1
ATOM 4982 C C . TYR B 1 240 ? -8.508 29.703 0.551 1 97.81 240 TYR B C 1
ATOM 4984 O O . TYR B 1 240 ? -9.281 30.297 1.297 1 97.81 240 TYR B O 1
ATOM 4992 N N . ASN B 1 241 ? -8.742 29.562 -0.68 1 97.44 241 ASN B N 1
ATOM 4993 C CA . ASN B 1 241 ? -9.984 30.016 -1.299 1 97.44 241 ASN B CA 1
ATOM 4994 C C . ASN B 1 241 ? -10.672 28.891 -2.076 1 97.44 241 ASN B C 1
ATOM 4996 O O . ASN B 1 241 ? -10.109 27.812 -2.225 1 97.44 241 ASN B O 1
ATOM 5000 N N . GLN B 1 242 ? -11.805 29.188 -2.539 1 97.38 242 GLN B N 1
ATOM 5001 C CA . GLN B 1 242 ? -12.648 28.156 -3.131 1 97.38 242 GLN B CA 1
ATOM 5002 C C . GLN B 1 242 ? -11.992 27.547 -4.367 1 97.38 242 GLN B C 1
ATOM 5004 O O . GLN B 1 242 ? -12.07 26.328 -4.586 1 97.38 242 GLN B O 1
ATOM 5009 N N . ASN B 1 243 ? -11.359 28.344 -5.195 1 97.44 243 ASN B N 1
ATOM 5010 C CA . ASN B 1 243 ? -10.734 27.859 -6.422 1 97.44 243 ASN B CA 1
ATOM 5011 C C . ASN B 1 243 ? -9.578 26.906 -6.121 1 97.44 243 ASN B C 1
ATOM 5013 O O . ASN B 1 243 ? -9.438 25.875 -6.766 1 97.44 243 ASN B O 1
ATOM 5017 N N . LEU B 1 244 ? -8.781 27.312 -5.16 1 98.69 244 LEU B N 1
ATOM 5018 C CA . LEU B 1 244 ? -7.688 26.438 -4.742 1 98.69 244 LEU B CA 1
ATOM 5019 C C . LEU B 1 244 ? -8.219 25.156 -4.113 1 98.69 244 LEU B C 1
ATOM 5021 O O . LEU B 1 244 ? -7.781 24.062 -4.465 1 98.69 244 LEU B O 1
ATOM 5025 N N . ALA B 1 245 ? -9.195 25.312 -3.244 1 98.75 245 ALA B N 1
ATOM 5026 C CA . ALA B 1 245 ? -9.766 24.172 -2.539 1 98.75 245 ALA B CA 1
ATOM 5027 C C . ALA B 1 245 ? -10.391 23.188 -3.518 1 98.75 245 ALA B C 1
ATOM 5029 O O . ALA B 1 245 ? -10.289 21.969 -3.332 1 98.75 245 ALA B O 1
ATOM 5030 N N . ARG B 1 246 ? -11.039 23.703 -4.492 1 98.56 246 ARG B N 1
ATOM 5031 C CA . ARG B 1 246 ? -11.727 22.859 -5.473 1 98.56 246 ARG B CA 1
ATOM 5032 C C . ARG B 1 246 ? -10.742 21.938 -6.176 1 98.56 246 ARG B C 1
ATOM 5034 O O . ARG B 1 246 ? -10.984 20.734 -6.293 1 98.56 246 ARG B O 1
ATOM 5041 N N . LEU B 1 247 ? -9.555 22.453 -6.57 1 98.69 247 LEU B N 1
ATOM 5042 C CA . LEU B 1 247 ? -8.609 21.672 -7.344 1 98.69 247 LEU B CA 1
ATOM 5043 C C . LEU B 1 247 ? -7.684 20.875 -6.426 1 98.69 247 LEU B C 1
ATOM 5045 O O . LEU B 1 247 ? -7.152 19.828 -6.816 1 98.69 247 LEU B O 1
ATOM 5049 N N . LYS B 1 248 ? -7.547 21.344 -5.207 1 98.62 248 LYS B N 1
ATOM 5050 C CA . LYS B 1 248 ? -6.664 20.672 -4.27 1 98.62 248 LYS B CA 1
ATOM 5051 C C . LYS B 1 248 ? -7.398 19.547 -3.543 1 98.62 248 LYS B C 1
ATOM 5053 O O . LYS B 1 248 ? -6.871 18.438 -3.406 1 98.62 248 LYS B O 1
ATOM 5058 N N . ASP B 1 249 ? -8.672 19.812 -3.123 1 98.31 249 ASP B N 1
ATOM 5059 C CA . ASP B 1 249 ? -9.359 18.922 -2.184 1 98.31 249 ASP B CA 1
ATOM 5060 C C . ASP B 1 249 ? -10.594 18.297 -2.826 1 98.31 249 ASP B C 1
ATOM 5062 O O . ASP B 1 249 ? -11.195 17.391 -2.26 1 98.31 249 ASP B O 1
ATOM 5066 N N . GLY B 1 250 ? -10.969 18.75 -3.955 1 98.75 250 GLY B N 1
ATOM 5067 C CA . GLY B 1 250 ? -12.203 18.328 -4.586 1 98.75 250 GLY B CA 1
ATOM 5068 C C . GLY B 1 250 ? -12.328 16.812 -4.699 1 98.75 250 GLY B C 1
ATOM 5069 O O . GLY B 1 250 ? -13.352 16.25 -4.336 1 98.75 250 GLY B O 1
ATOM 5070 N N . PRO B 1 251 ? -11.305 16.203 -5.219 1 98.5 251 PRO B N 1
ATOM 5071 C CA . PRO B 1 251 ? -11.367 14.75 -5.344 1 98.5 251 PRO B CA 1
ATOM 5072 C C . PRO B 1 251 ? -11.57 14.047 -4 1 98.5 251 PRO B C 1
ATOM 5074 O O . PRO B 1 251 ? -12.227 13.008 -3.934 1 98.5 251 PRO B O 1
ATOM 5077 N N . PHE B 1 252 ? -11.023 14.57 -2.934 1 98.56 252 PHE B N 1
ATOM 5078 C CA . PHE B 1 252 ? -11.234 13.992 -1.612 1 98.56 252 PHE B CA 1
ATOM 5079 C C . PHE B 1 252 ? -12.703 14.062 -1.222 1 98.56 252 PHE B C 1
ATOM 5081 O O . PHE B 1 252 ? -13.273 13.078 -0.754 1 98.56 252 PHE B O 1
ATOM 5088 N N . PHE B 1 253 ? -13.258 15.234 -1.349 1 98.75 253 PHE B N 1
ATOM 5089 C CA . PHE B 1 253 ? -14.648 15.398 -0.955 1 98.75 253 PHE B CA 1
ATOM 5090 C C . PHE B 1 253 ? -15.562 14.523 -1.806 1 98.75 253 PHE B C 1
ATOM 5092 O O . PHE B 1 253 ? -16.547 13.984 -1.309 1 98.75 253 PHE B O 1
ATOM 5099 N N . TYR B 1 254 ? -15.227 14.422 -3.078 1 98.56 254 TYR B N 1
ATOM 5100 C CA . TYR B 1 254 ? -15.992 13.492 -3.904 1 98.56 254 TYR B CA 1
ATOM 5101 C C . TYR B 1 254 ? -15.867 12.062 -3.381 1 98.56 254 TYR B C 1
ATOM 5103 O O . TYR B 1 254 ? -16.859 11.336 -3.299 1 98.56 254 TYR B O 1
ATOM 5111 N N . PHE B 1 255 ? -14.695 11.656 -3.096 1 97.81 255 PHE B N 1
ATOM 5112 C CA . PHE B 1 255 ? -14.414 10.328 -2.568 1 97.81 255 PHE B CA 1
ATOM 5113 C C . PHE B 1 255 ? -15.227 10.062 -1.304 1 97.81 255 PHE B C 1
ATOM 5115 O O . PHE B 1 255 ? -15.891 9.031 -1.188 1 97.81 255 PHE B O 1
ATOM 5122 N N . LEU B 1 256 ? -15.203 11 -0.371 1 98.44 256 LEU B N 1
ATOM 5123 C CA . LEU B 1 256 ? -15.891 10.891 0.912 1 98.44 256 LEU B CA 1
ATOM 5124 C C . LEU B 1 256 ? -17.406 10.844 0.718 1 98.44 256 LEU B C 1
ATOM 5126 O O . LEU B 1 256 ? -18.062 9.93 1.22 1 98.44 256 LEU B O 1
ATOM 5130 N N . THR B 1 257 ? -17.953 11.789 0.004 1 98.31 257 THR B N 1
ATOM 5131 C CA . THR B 1 257 ? -19.406 11.922 -0.111 1 98.31 257 THR B CA 1
ATOM 5132 C C . THR B 1 257 ? -19.984 10.781 -0.937 1 98.31 257 THR B C 1
ATOM 5134 O O . THR B 1 257 ? -21.062 10.281 -0.638 1 98.31 257 THR B O 1
ATOM 5137 N N . SER B 1 258 ? -19.219 10.375 -1.977 1 96.81 258 SER B N 1
ATOM 5138 C CA . SER B 1 258 ? -19.672 9.234 -2.764 1 96.81 258 SER B CA 1
ATOM 5139 C C . SER B 1 258 ? -19.719 7.961 -1.923 1 96.81 258 SER B C 1
ATOM 5141 O O . SER B 1 258 ? -20.641 7.156 -2.055 1 96.81 258 SER B O 1
ATOM 5143 N N . HIS B 1 259 ? -18.75 7.789 -1.099 1 97.44 259 HIS B N 1
ATOM 5144 C CA . HIS B 1 259 ? -18.703 6.609 -0.241 1 97.44 259 HIS B CA 1
ATOM 5145 C C . HIS B 1 259 ? -19.875 6.594 0.731 1 97.44 259 HIS B C 1
ATOM 5147 O O . HIS B 1 259 ? -20.578 5.578 0.856 1 97.44 259 HIS B O 1
ATOM 5153 N N . PHE B 1 260 ? -20.125 7.719 1.43 1 98.19 260 PHE B N 1
ATOM 5154 C CA . PHE B 1 260 ? -21.234 7.812 2.379 1 98.19 260 PHE B CA 1
ATOM 5155 C C . PHE B 1 260 ? -22.578 7.633 1.673 1 98.19 260 PHE B C 1
ATOM 5157 O O . PHE B 1 260 ? -23.469 6.977 2.195 1 98.19 260 PHE B O 1
ATOM 5164 N N . ASN B 1 261 ? -22.703 8.18 0.478 1 97.12 261 ASN B N 1
ATOM 5165 C CA . ASN B 1 261 ? -23.922 8.008 -0.297 1 97.12 261 ASN B CA 1
ATOM 5166 C C . ASN B 1 261 ? -24.141 6.551 -0.686 1 97.12 261 ASN B C 1
ATOM 5168 O O . ASN B 1 261 ? -25.281 6.07 -0.694 1 97.12 261 ASN B O 1
ATOM 5172 N N . ARG B 1 262 ? -23.062 5.875 -1.051 1 96.25 262 ARG B N 1
ATOM 5173 C CA . ARG B 1 262 ? -23.188 4.457 -1.376 1 96.25 262 ARG B CA 1
ATOM 5174 C C . ARG B 1 262 ? -23.75 3.672 -0.193 1 96.25 262 ARG B C 1
ATOM 5176 O O . ARG B 1 262 ? -24.594 2.793 -0.368 1 96.25 262 ARG B O 1
ATOM 5183 N N . ILE B 1 263 ? -23.266 4.008 0.976 1 96.94 263 ILE B N 1
ATOM 5184 C CA . ILE B 1 263 ? -23.688 3.312 2.184 1 96.94 263 ILE B CA 1
ATOM 5185 C C . ILE B 1 263 ? -25.156 3.654 2.48 1 96.94 263 ILE B C 1
ATOM 5187 O O . ILE B 1 263 ? -25.969 2.762 2.744 1 96.94 263 ILE B O 1
ATOM 5191 N N . LEU B 1 264 ? -25.547 4.918 2.412 1 96.94 264 LEU B N 1
ATOM 5192 C CA . LEU B 1 264 ? -26.906 5.363 2.688 1 96.94 264 LEU B CA 1
ATOM 5193 C C . LEU B 1 264 ? -27.906 4.723 1.722 1 96.94 264 LEU B C 1
ATOM 5195 O O . LEU B 1 264 ? -29.016 4.359 2.113 1 96.94 264 LEU B O 1
ATOM 5199 N N . ASN B 1 265 ? -27.438 4.543 0.51 1 95.44 265 ASN B N 1
ATOM 5200 C CA . ASN B 1 265 ? -28.344 4.031 -0.525 1 95.44 265 ASN B CA 1
ATOM 5201 C C . ASN B 1 265 ? -28.219 2.516 -0.669 1 95.44 265 ASN B C 1
ATOM 5203 O O . ASN B 1 265 ? -28.844 1.921 -1.549 1 95.44 265 ASN B O 1
ATOM 5207 N N . GLN B 1 266 ? -27.328 1.903 0.052 1 93.56 266 GLN B N 1
ATOM 5208 C CA . GLN B 1 266 ? -27.125 0.459 0.058 1 93.56 266 GLN B CA 1
ATOM 5209 C C . GLN B 1 266 ? -26.703 -0.043 -1.319 1 93.56 266 GLN B C 1
ATOM 5211 O O . GLN B 1 266 ? -27.156 -1.097 -1.769 1 93.56 266 GLN B O 1
ATOM 5216 N N . ASN B 1 267 ? -25.953 0.807 -1.971 1 92.62 267 ASN B N 1
ATOM 5217 C CA . ASN B 1 267 ? -25.344 0.419 -3.236 1 92.62 267 ASN B CA 1
ATOM 5218 C C . ASN B 1 267 ? -23.922 -0.091 -3.039 1 92.62 267 ASN B C 1
ATOM 5220 O O . ASN B 1 267 ? -22.953 0.576 -3.424 1 92.62 267 ASN B O 1
ATOM 5224 N N . CYS B 1 268 ? -23.781 -1.352 -2.641 1 91.19 268 CYS B N 1
ATOM 5225 C CA . CYS B 1 268 ? -22.516 -1.869 -2.131 1 91.19 268 CYS B CA 1
ATOM 5226 C C . CYS B 1 268 ? -21.891 -2.838 -3.125 1 91.19 268 CYS B C 1
ATOM 5228 O O . CYS B 1 268 ? -21.25 -3.814 -2.727 1 91.19 268 CYS B O 1
ATOM 5230 N N . THR B 1 269 ? -21.969 -2.465 -4.336 1 86 269 THR B N 1
ATOM 5231 C CA . THR B 1 269 ? -21.328 -3.324 -5.328 1 86 269 THR B CA 1
ATOM 5232 C C . THR B 1 269 ? -19.828 -3.375 -5.105 1 86 269 THR B C 1
ATOM 5234 O O . THR B 1 269 ? -19.219 -2.379 -4.703 1 86 269 THR B O 1
ATOM 5237 N N . GLU B 1 270 ? -19.344 -4.539 -5.359 1 77.75 270 GLU B N 1
ATOM 5238 C CA . GLU B 1 270 ? -17.922 -4.742 -5.141 1 77.75 270 GLU B CA 1
ATOM 5239 C C . GLU B 1 270 ? -17.094 -3.803 -6.016 1 77.75 270 GLU B C 1
ATOM 5241 O O . GLU B 1 270 ? -17.422 -3.57 -7.176 1 77.75 270 GLU B O 1
ATOM 5246 N N . ASN B 1 271 ? -16.109 -3.229 -5.344 1 75.88 271 ASN B N 1
ATOM 5247 C CA . ASN B 1 271 ? -15.133 -2.348 -5.984 1 75.88 271 ASN B CA 1
ATOM 5248 C C . ASN B 1 271 ? -13.711 -2.854 -5.797 1 75.88 271 ASN B C 1
ATOM 5250 O O . ASN B 1 271 ? -13.18 -2.846 -4.68 1 75.88 271 ASN B O 1
ATOM 5254 N N . LYS B 1 272 ? -13.055 -3.236 -6.863 1 70.25 272 LYS B N 1
ATOM 5255 C CA . LYS B 1 272 ? -11.734 -3.85 -6.77 1 70.25 272 LYS B CA 1
ATOM 5256 C C . LYS B 1 272 ? -10.664 -2.805 -6.477 1 70.25 272 LYS B C 1
ATOM 5258 O O . LYS B 1 272 ? -9.586 -3.137 -5.98 1 70.25 272 LYS B O 1
ATOM 5263 N N . GLU B 1 273 ? -10.992 -1.621 -6.715 1 77.5 273 GLU B N 1
ATOM 5264 C CA . GLU B 1 273 ? -9.93 -0.632 -6.559 1 77.5 273 GLU B CA 1
ATOM 5265 C C . GLU B 1 273 ? -10.336 0.465 -5.578 1 77.5 273 GLU B C 1
ATOM 5267 O O . GLU B 1 273 ? -9.883 1.605 -5.691 1 77.5 273 GLU B O 1
ATOM 5272 N N . GLY B 1 274 ? -11.195 0.129 -4.746 1 88.06 274 GLY B N 1
ATOM 5273 C CA . GLY B 1 274 ? -11.641 1.08 -3.738 1 88.06 274 GLY B CA 1
ATOM 5274 C C . GLY B 1 274 ? -12.656 0.499 -2.773 1 88.06 274 GLY B C 1
ATOM 5275 O O . GLY B 1 274 ? -12.961 -0.692 -2.834 1 88.06 274 GLY B O 1
ATOM 5276 N N . PRO B 1 275 ? -13.062 1.404 -1.9 1 92.94 275 PRO B N 1
ATOM 5277 C CA . PRO B 1 275 ? -14.047 0.921 -0.932 1 92.94 275 PRO B CA 1
ATOM 5278 C C . PRO B 1 275 ? -15.422 0.679 -1.558 1 92.94 275 PRO B C 1
ATOM 5280 O O . PRO B 1 275 ? -15.812 1.385 -2.492 1 92.94 275 PRO B O 1
ATOM 5283 N N . SER B 1 276 ? -16.109 -0.307 -1.08 1 93.38 276 SER B N 1
ATOM 5284 C CA . SER B 1 276 ? -17.5 -0.544 -1.453 1 93.38 276 SER B CA 1
ATOM 5285 C C . SER B 1 276 ? -18.469 0.085 -0.445 1 93.38 276 SER B C 1
ATOM 5287 O O . SER B 1 276 ? -18.797 1.266 -0.555 1 93.38 276 SER B O 1
ATOM 5289 N N . CYS B 1 277 ? -18.781 -0.653 0.667 1 95 277 CYS B N 1
ATOM 5290 C CA . CYS B 1 277 ? -19.656 -0.108 1.7 1 95 277 CYS B CA 1
ATOM 5291 C C . CYS B 1 277 ? -19.078 -0.363 3.088 1 95 277 CYS B C 1
ATOM 5293 O O . CYS B 1 277 ? -19.828 -0.622 4.035 1 95 277 CYS B O 1
ATOM 5295 N N . GLN B 1 278 ? -17.766 -0.361 3.145 1 96.69 278 GLN B N 1
ATOM 5296 C CA . GLN B 1 278 ? -17.172 -0.483 4.465 1 96.69 278 GLN B CA 1
ATOM 5297 C C . GLN B 1 278 ? -17.562 0.685 5.363 1 96.69 278 GLN B C 1
ATOM 5299 O O . GLN B 1 278 ? -17.484 1.845 4.953 1 96.69 278 GLN B O 1
ATOM 5304 N N . LYS B 1 279 ? -17.906 0.427 6.523 1 97.69 279 LYS B N 1
ATOM 5305 C CA . LYS B 1 279 ? -18.484 1.47 7.371 1 97.69 279 LYS B CA 1
ATOM 5306 C C . LYS B 1 279 ? -17.391 2.314 8.016 1 97.69 279 LYS B C 1
ATOM 5308 O O . LYS B 1 279 ? -17.656 3.395 8.547 1 97.69 279 LYS B O 1
ATOM 5313 N N . LEU B 1 280 ? -16.125 1.814 8.047 1 98.62 280 LEU B N 1
ATOM 5314 C CA . LEU B 1 280 ? -14.992 2.615 8.516 1 98.62 280 LEU B CA 1
ATOM 5315 C C . LEU B 1 280 ? -13.992 2.846 7.387 1 98.62 280 LEU B C 1
ATOM 5317 O O . LEU B 1 280 ? -13.438 1.889 6.84 1 98.62 280 LEU B O 1
ATOM 5321 N N . LEU B 1 281 ? -13.836 4.035 7.043 1 98.44 281 LEU B N 1
ATOM 5322 C CA . LEU B 1 281 ? -12.781 4.473 6.141 1 98.44 281 LEU B CA 1
ATOM 5323 C C . LEU B 1 281 ? -11.617 5.09 6.914 1 98.44 281 LEU B C 1
ATOM 5325 O O . LEU B 1 281 ? -11.812 6.055 7.66 1 98.44 281 LEU B O 1
ATOM 5329 N N . MET B 1 282 ? -10.469 4.516 6.785 1 98.75 282 MET B N 1
ATOM 5330 C CA . MET B 1 282 ? -9.266 5.035 7.441 1 98.75 282 MET B CA 1
ATOM 5331 C C . MET B 1 282 ? -8.266 5.547 6.414 1 98.75 282 MET B C 1
ATOM 5333 O O . MET B 1 282 ? -7.812 4.793 5.551 1 98.75 282 MET B O 1
ATOM 5337 N N . LEU B 1 283 ? -7.91 6.797 6.52 1 98.75 283 LEU B N 1
ATOM 5338 C CA . LEU B 1 283 ? -7.02 7.445 5.566 1 98.75 283 LEU B CA 1
ATOM 5339 C C . LEU B 1 283 ? -5.77 7.973 6.262 1 98.75 283 LEU B C 1
ATOM 5341 O O . LEU B 1 283 ? -5.852 8.867 7.105 1 98.75 283 LEU B O 1
ATOM 5345 N N . SER B 1 284 ? -4.617 7.398 5.957 1 98.81 284 SER B N 1
ATOM 5346 C CA . SER B 1 284 ? -3.33 7.812 6.512 1 98.81 284 SER B CA 1
ATOM 5347 C C . SER B 1 284 ? -2.645 8.836 5.609 1 98.81 284 SER B C 1
ATOM 5349 O O . SER B 1 284 ? -2.318 8.531 4.457 1 98.81 284 SER B O 1
ATOM 5351 N N . ALA B 1 285 ? -2.402 9.977 6.18 1 98.56 285 ALA B N 1
ATOM 5352 C CA . ALA B 1 285 ? -1.978 11.094 5.34 1 98.56 285 ALA B CA 1
ATOM 5353 C C . ALA B 1 285 ? -0.989 11.992 6.074 1 98.56 285 ALA B C 1
ATOM 5355 O O . ALA B 1 285 ? -0.088 11.5 6.762 1 98.56 285 ALA B O 1
ATOM 5356 N N . HIS B 1 286 ? -1.106 13.312 5.801 1 98.31 286 HIS B N 1
ATOM 5357 C CA . HIS B 1 286 ? -0.069 14.234 6.238 1 98.31 286 HIS B CA 1
ATOM 5358 C C . HIS B 1 286 ? -0.677 15.477 6.883 1 98.31 286 HIS B C 1
ATOM 5360 O O . HIS B 1 286 ? -1.896 15.656 6.863 1 98.31 286 HIS B O 1
ATOM 5366 N N . ASP B 1 287 ? 0.21 16.25 7.484 1 97.88 287 ASP B N 1
ATOM 5367 C CA . ASP B 1 287 ? -0.178 17.531 8.078 1 97.88 287 ASP B CA 1
ATOM 5368 C C . ASP B 1 287 ? -0.831 18.438 7.039 1 97.88 287 ASP B C 1
ATOM 5370 O O . ASP B 1 287 ? -1.885 19.031 7.297 1 97.88 287 ASP B O 1
ATOM 5374 N N . LYS B 1 288 ? -0.239 18.438 5.875 1 97.69 288 LYS B N 1
ATOM 5375 C CA . LYS B 1 288 ? -0.771 19.297 4.82 1 97.69 288 LYS B CA 1
ATOM 5376 C C . LYS B 1 288 ? -2.176 18.859 4.418 1 97.69 288 LYS B C 1
ATOM 5378 O O . LYS B 1 288 ? -3.031 19.688 4.121 1 97.69 288 LYS B O 1
ATOM 5383 N N . THR B 1 289 ? -2.428 17.562 4.395 1 98.44 289 THR B N 1
ATOM 5384 C CA . THR B 1 289 ? -3.748 17.031 4.055 1 98.44 289 THR B CA 1
ATOM 5385 C C . THR B 1 289 ? -4.785 17.484 5.082 1 98.44 289 THR B C 1
ATOM 5387 O O . THR B 1 289 ? -5.871 17.953 4.715 1 98.44 289 THR B O 1
ATOM 5390 N N . VAL B 1 290 ? -4.418 17.406 6.332 1 98.62 290 VAL B N 1
ATOM 5391 C CA . VAL B 1 290 ? -5.301 17.812 7.422 1 98.62 290 VAL B CA 1
ATOM 5392 C C . VAL B 1 290 ? -5.586 19.312 7.328 1 98.62 290 VAL B C 1
ATOM 5394 O O . VAL B 1 290 ? -6.742 19.734 7.379 1 98.62 290 VAL B O 1
ATOM 5397 N N . GLY B 1 291 ? -4.52 20.094 7.164 1 98.44 291 GLY B N 1
ATOM 5398 C CA . GLY B 1 291 ? -4.688 21.531 7.027 1 98.44 291 GLY B CA 1
ATOM 5399 C C . GLY B 1 291 ? -5.57 21.922 5.859 1 98.44 291 GLY B C 1
ATOM 5400 O O . GLY B 1 291 ? -6.449 22.781 5.996 1 98.44 291 GLY B O 1
ATOM 5401 N N . ASN B 1 292 ? -5.352 21.281 4.734 1 98.56 292 ASN B N 1
ATOM 5402 C CA . ASN B 1 292 ? -6.113 21.578 3.525 1 98.56 292 ASN B CA 1
ATOM 5403 C C . ASN B 1 292 ? -7.598 21.281 3.709 1 98.56 292 ASN B C 1
ATOM 5405 O O . ASN B 1 292 ? -8.445 22.109 3.377 1 98.56 292 ASN B O 1
ATOM 5409 N N . ILE B 1 293 ? -7.91 20.156 4.258 1 98.56 293 ILE B N 1
ATOM 5410 C CA . ILE B 1 293 ? -9.297 19.719 4.391 1 98.56 293 ILE B CA 1
ATOM 5411 C C . ILE B 1 293 ? -10.031 20.641 5.371 1 98.56 293 ILE B C 1
ATOM 5413 O O . ILE B 1 293 ? -11.148 21.078 5.102 1 98.56 293 ILE B O 1
ATOM 5417 N N . LEU B 1 294 ? -9.383 20.953 6.457 1 98.75 294 LEU B N 1
ATOM 5418 C CA . LEU B 1 294 ? -9.992 21.828 7.453 1 98.75 294 LEU B CA 1
ATOM 5419 C C . LEU B 1 294 ? -10.164 23.25 6.902 1 98.75 294 LEU B C 1
ATOM 5421 O O . LEU B 1 294 ? -11.156 23.906 7.195 1 98.75 294 LEU B O 1
ATOM 5425 N N . THR B 1 295 ? -9.195 23.672 6.133 1 98.62 295 THR B N 1
ATOM 5426 C CA . THR B 1 295 ? -9.289 24.984 5.508 1 98.62 295 THR B CA 1
ATOM 5427 C C . THR B 1 295 ? -10.422 25.031 4.488 1 98.62 295 THR B C 1
ATOM 5429 O O . THR B 1 295 ? -11.203 25.969 4.457 1 98.62 295 THR B O 1
ATOM 5432 N N . ALA B 1 296 ? -10.508 24 3.686 1 98.56 296 ALA B N 1
ATOM 5433 C CA . ALA B 1 296 ? -11.555 23.906 2.672 1 98.56 296 ALA B CA 1
ATOM 5434 C C . ALA B 1 296 ? -12.945 23.938 3.312 1 98.56 296 ALA B C 1
ATOM 5436 O O . ALA B 1 296 ? -13.891 24.469 2.73 1 98.56 296 ALA B O 1
ATOM 5437 N N . LEU B 1 297 ? -13.031 23.422 4.504 1 98.38 297 LEU B N 1
ATOM 5438 C CA . LEU B 1 297 ? -14.297 23.359 5.227 1 98.38 297 LEU B CA 1
ATOM 5439 C C . LEU B 1 297 ? -14.547 24.656 6 1 98.38 297 LEU B C 1
ATOM 5441 O O . LEU B 1 297 ? -15.617 24.828 6.582 1 98.38 297 LEU B O 1
ATOM 5445 N N . GLY B 1 298 ? -13.578 25.469 6.109 1 97.81 298 GLY B N 1
ATOM 5446 C CA . GLY B 1 298 ? -13.711 26.734 6.789 1 97.81 298 GLY B CA 1
ATOM 5447 C C . GLY B 1 298 ? -13.617 26.625 8.297 1 97.81 298 GLY B C 1
ATOM 5448 O O . GLY B 1 298 ? -14.102 27.484 9.031 1 97.81 298 GLY B O 1
ATOM 5449 N N . VAL B 1 299 ? -12.961 25.562 8.805 1 98.19 299 VAL B N 1
ATOM 5450 C CA . VAL B 1 299 ? -12.977 25.344 10.25 1 98.19 299 VAL B CA 1
ATOM 5451 C C . VAL B 1 299 ? -11.547 25.156 10.75 1 98.19 299 VAL B C 1
ATOM 5453 O O . VAL B 1 299 ? -11.336 24.703 11.883 1 98.19 299 VAL B O 1
ATOM 5456 N N . TYR B 1 300 ? -10.562 25.422 9.93 1 97.94 300 TYR B N 1
ATOM 5457 C CA . TYR B 1 300 ? -9.164 25.312 10.328 1 97.94 300 TYR B CA 1
ATOM 5458 C C . TYR B 1 300 ? -8.828 26.359 11.383 1 97.94 300 TYR B C 1
ATOM 5460 O O . TYR B 1 300 ? -9.211 27.531 11.258 1 97.94 300 TYR B O 1
ATOM 5468 N N . ASP B 1 301 ? -8.062 26.016 12.438 1 96.88 301 ASP B N 1
ATOM 5469 C CA . ASP B 1 301 ? -7.785 26.906 13.555 1 96.88 301 ASP B CA 1
ATOM 5470 C C . ASP B 1 301 ? -6.449 27.625 13.367 1 96.88 301 ASP B C 1
ATOM 5472 O O . ASP B 1 301 ? -5.969 28.297 14.281 1 96.88 301 ASP B O 1
ATOM 5476 N N . LEU B 1 302 ? -5.742 27.391 12.273 1 96.69 302 LEU B N 1
ATOM 5477 C CA . LEU B 1 302 ? -4.508 28.062 11.883 1 96.69 302 LEU B CA 1
ATOM 5478 C C . LEU B 1 302 ? -3.361 27.688 12.812 1 96.69 302 LEU B C 1
ATOM 5480 O O . LEU B 1 302 ? -2.455 28.484 13.055 1 96.69 302 LEU B O 1
ATOM 5484 N N . LEU B 1 303 ? -3.461 26.531 13.359 1 97.25 303 LEU B N 1
ATOM 5485 C CA . LEU B 1 303 ? -2.35 25.906 14.07 1 97.25 303 LEU B CA 1
ATOM 5486 C C . LEU B 1 303 ? -1.827 24.688 13.305 1 97.25 303 LEU B C 1
ATOM 5488 O O . LEU B 1 303 ? -2.609 23.922 12.75 1 97.25 303 LEU B O 1
ATOM 5492 N N . PRO B 1 304 ? -0.501 24.578 13.281 1 97.81 304 PRO B N 1
ATOM 5493 C CA . PRO B 1 304 ? 0.018 23.406 12.578 1 97.81 304 PRO B CA 1
ATOM 5494 C C . PRO B 1 304 ? -0.55 22.094 13.117 1 97.81 304 PRO B C 1
ATOM 5496 O O . PRO B 1 304 ? -0.564 21.875 14.336 1 97.81 304 PRO B O 1
ATOM 5499 N N . PRO B 1 305 ? -1.093 21.25 12.266 1 98.06 305 PRO B N 1
ATOM 5500 C CA . PRO B 1 305 ? -1.573 19.969 12.766 1 98.06 305 PRO B CA 1
ATOM 5501 C C . PRO B 1 305 ? -0.473 19.141 13.445 1 98.06 305 PRO B C 1
ATOM 5503 O O . PRO B 1 305 ? 0.542 18.844 12.812 1 98.06 305 PRO B O 1
ATOM 5506 N N . PRO B 1 306 ? -0.652 18.859 14.664 1 97.69 306 PRO B N 1
ATOM 5507 C CA . PRO B 1 306 ? 0.373 18.047 15.32 1 97.69 306 PRO B CA 1
ATOM 5508 C C . PRO B 1 306 ? 0.409 16.609 14.805 1 97.69 306 PRO B C 1
ATOM 5510 O O . PRO B 1 306 ? -0.455 16.219 14.023 1 97.69 306 PRO B O 1
ATOM 5513 N N . PHE B 1 307 ? 1.43 15.883 15.188 1 97.94 307 PHE B N 1
ATOM 5514 C CA . PHE B 1 307 ? 1.496 14.469 14.844 1 97.94 307 PHE B CA 1
ATOM 5515 C C . PHE B 1 307 ? 0.233 13.742 15.289 1 97.94 307 PHE B C 1
ATOM 5517 O O . PHE B 1 307 ? -0.287 14.008 16.375 1 97.94 307 PHE B O 1
ATOM 5524 N N . CYS B 1 308 ? -0.364 12.914 14.391 1 98.56 308 CYS B N 1
ATOM 5525 C CA . CYS B 1 308 ? -1.529 12.062 14.617 1 98.56 308 CYS B CA 1
ATOM 5526 C C . CYS B 1 308 ? -2.809 12.891 14.648 1 98.56 308 CYS B C 1
ATOM 5528 O O . CYS B 1 308 ? -3.871 12.391 15.008 1 98.56 308 CYS B O 1
ATOM 5530 N N . ALA B 1 309 ? -2.623 14.195 14.336 1 98.81 309 ALA B N 1
ATOM 5531 C CA . ALA B 1 309 ? -3.855 14.969 14.203 1 98.81 309 ALA B CA 1
ATOM 5532 C C . ALA B 1 309 ? -4.859 14.25 13.305 1 98.81 309 ALA B C 1
ATOM 5534 O O . ALA B 1 309 ? -4.492 13.711 12.258 1 98.81 309 ALA B O 1
ATOM 5535 N N . THR B 1 310 ? -6.156 14.195 13.727 1 98.88 310 THR B N 1
ATOM 5536 C CA . THR B 1 310 ? -7.145 13.359 13.055 1 98.88 310 THR B CA 1
ATOM 5537 C C . THR B 1 310 ? -8.438 14.125 12.828 1 98.88 310 THR B C 1
ATOM 5539 O O . THR B 1 310 ? -9.023 14.672 13.766 1 98.88 310 THR B O 1
ATOM 5542 N N . VAL B 1 311 ? -8.844 14.172 11.586 1 98.88 311 VAL B N 1
ATOM 5543 C CA . VAL B 1 311 ? -10.18 14.656 11.234 1 98.88 311 VAL B CA 1
ATOM 5544 C C . VAL B 1 311 ? -11.141 13.477 11.102 1 98.88 311 VAL B C 1
ATOM 5546 O O . VAL B 1 311 ? -10.828 12.492 10.43 1 98.88 311 VAL B O 1
ATOM 5549 N N . ILE B 1 312 ? -12.328 13.578 11.742 1 98.88 312 ILE B N 1
ATOM 5550 C CA . ILE B 1 312 ? -13.289 12.484 11.773 1 98.88 312 ILE B CA 1
ATOM 5551 C C . ILE B 1 312 ? -14.625 12.961 11.203 1 98.88 312 ILE B C 1
ATOM 5553 O O . ILE B 1 312 ? -15.133 14.016 11.594 1 98.88 312 ILE B O 1
ATOM 5557 N N . PHE B 1 313 ? -15.156 12.242 10.289 1 98.88 313 PHE B N 1
ATOM 5558 C CA . PHE B 1 313 ? -16.516 12.406 9.789 1 98.88 313 PHE B CA 1
ATOM 5559 C C . PHE B 1 313 ? -17.406 11.25 10.242 1 98.88 313 PHE B C 1
ATOM 5561 O O . PHE B 1 313 ? -17.141 10.094 9.93 1 98.88 313 PHE B O 1
ATOM 5568 N N . GLU B 1 314 ? -18.406 11.555 11.016 1 98.69 314 GLU B N 1
ATOM 5569 C CA . GLU B 1 314 ? -19.359 10.547 11.477 1 98.69 314 GLU B CA 1
ATOM 5570 C C . GLU B 1 314 ? -20.719 10.758 10.836 1 98.69 314 GLU B C 1
ATOM 5572 O O . GLU B 1 314 ? -21.375 11.773 11.062 1 98.69 314 GLU B O 1
ATOM 5577 N N . LEU B 1 315 ? -21.078 9.797 10.031 1 98.62 315 LEU B N 1
ATOM 5578 C CA . LEU B 1 315 ? -22.422 9.781 9.445 1 98.62 315 LEU B CA 1
ATOM 5579 C C . LEU B 1 315 ? -23.391 9.031 10.352 1 98.62 315 LEU B C 1
ATOM 5581 O O . LEU B 1 315 ? -23.156 7.883 10.719 1 98.62 315 LEU B O 1
ATOM 5585 N N . ARG B 1 316 ? -24.547 9.695 10.672 1 97.62 316 ARG B N 1
ATOM 5586 C CA . ARG B 1 316 ? -25.469 9.133 11.656 1 97.62 316 ARG B CA 1
ATOM 5587 C C . ARG B 1 316 ? -26.906 9.195 11.156 1 97.62 316 ARG B C 1
ATOM 5589 O O . ARG B 1 316 ? -27.203 9.906 10.188 1 97.62 316 ARG B O 1
ATOM 5596 N N . ASN B 1 317 ? -27.812 8.398 11.812 1 94.69 317 ASN B N 1
ATOM 5597 C CA . ASN B 1 317 ? -29.266 8.445 11.648 1 94.69 317 ASN B CA 1
ATOM 5598 C C . ASN B 1 317 ? -29.688 8.086 10.227 1 94.69 317 ASN B C 1
ATOM 5600 O O . ASN B 1 317 ? -29.906 8.969 9.398 1 94.69 317 ASN B O 1
ATOM 5604 N N . PRO B 1 318 ? -29.922 6.887 9.961 1 89.44 318 PRO B N 1
ATOM 5605 C CA . PRO B 1 318 ? -30.281 6.457 8.609 1 89.44 318 PRO B CA 1
ATOM 5606 C C . PRO B 1 318 ? -31.578 7.09 8.117 1 89.44 318 PRO B C 1
ATOM 5608 O O . PRO B 1 318 ? -31.781 7.254 6.91 1 89.44 318 PRO B O 1
ATOM 5611 N N . GLN B 1 319 ? -32.5 7.508 8.992 1 93.31 319 GLN B N 1
ATOM 5612 C CA . GLN B 1 319 ? -33.781 8.07 8.609 1 93.31 319 GLN B CA 1
ATOM 5613 C C . GLN B 1 319 ? -33.656 9.547 8.25 1 93.31 319 GLN B C 1
ATOM 5615 O O . GLN B 1 319 ? -34.25 10.008 7.281 1 93.31 319 GLN B O 1
ATOM 5620 N N . GLN B 1 320 ? -32.906 10.219 9.062 1 96.5 320 GLN B N 1
ATOM 5621 C CA . GLN B 1 320 ? -32.562 11.617 8.828 1 96.5 320 GLN B CA 1
ATOM 5622 C C . GLN B 1 320 ? -31.062 11.852 8.961 1 96.5 320 GLN B C 1
ATOM 5624 O O . GLN B 1 320 ? -30.609 12.445 9.938 1 96.5 320 GLN B O 1
ATOM 5629 N N . PRO B 1 321 ? -30.391 11.453 7.879 1 98.06 321 PRO B N 1
ATOM 5630 C CA . PRO B 1 321 ? -28.938 11.398 7.996 1 98.06 321 PRO B CA 1
ATOM 5631 C C . PRO B 1 321 ? -28.312 12.773 8.234 1 98.06 321 PRO B C 1
ATOM 5633 O O . PRO B 1 321 ? -28.75 13.766 7.668 1 98.06 321 PRO B O 1
ATOM 5636 N N . TYR B 1 322 ? -27.328 12.844 9.094 1 98.44 322 TYR B N 1
ATOM 5637 C CA . TYR B 1 322 ? -26.516 14.031 9.32 1 98.44 322 TYR B CA 1
ATOM 5638 C C . TYR B 1 322 ? -25.047 13.648 9.562 1 98.44 322 TYR B C 1
ATOM 5640 O O . TYR B 1 322 ? -24.75 12.477 9.789 1 98.44 322 TYR B O 1
ATOM 5648 N N . VAL B 1 323 ? -24.156 14.586 9.453 1 98.56 323 VAL B N 1
ATOM 5649 C CA . VAL B 1 323 ? -22.734 14.32 9.617 1 98.56 323 VAL B CA 1
ATOM 5650 C C . VAL B 1 323 ? -22.172 15.195 10.734 1 98.56 323 VAL B C 1
ATOM 5652 O O . VAL B 1 323 ? -22.547 16.359 10.859 1 98.56 323 VAL B O 1
ATOM 5655 N N . ASN B 1 324 ? -21.375 14.57 11.609 1 98.5 324 ASN B N 1
ATOM 5656 C CA . ASN B 1 324 ? -20.562 15.266 12.594 1 98.5 324 ASN B CA 1
ATOM 5657 C C . ASN B 1 324 ? -19.094 15.281 12.188 1 98.5 324 ASN B C 1
ATOM 5659 O O . ASN B 1 324 ? -18.562 14.281 11.688 1 98.5 324 ASN B O 1
ATOM 5663 N N . ILE B 1 325 ? -18.5 16.422 12.344 1 98.75 325 ILE B N 1
ATOM 5664 C CA . ILE B 1 325 ? -17.062 16.547 12.078 1 98.75 325 ILE B CA 1
ATOM 5665 C C . ILE B 1 325 ? -16.328 16.828 13.383 1 98.75 325 ILE B C 1
ATOM 5667 O O . ILE B 1 325 ? -16.703 17.719 14.141 1 98.75 325 ILE B O 1
ATOM 5671 N N . LEU B 1 326 ? -15.352 16.016 13.656 1 98.75 326 LEU B N 1
ATOM 5672 C CA . LEU B 1 326 ? -14.516 16.156 14.844 1 98.75 326 LEU B CA 1
ATOM 5673 C C . LEU B 1 326 ? -13.047 16.312 14.461 1 98.75 326 LEU B C 1
ATOM 5675 O O . LEU B 1 326 ? -12.633 15.867 13.383 1 98.75 326 LEU B O 1
ATOM 5679 N N . TYR B 1 327 ? -12.344 16.984 15.25 1 98.75 327 TYR B N 1
ATOM 5680 C CA . TYR B 1 327 ? -10.906 17.172 15.102 1 98.75 327 TYR B CA 1
ATOM 5681 C C . TYR B 1 327 ? -10.172 16.797 16.391 1 98.75 327 TYR B C 1
ATOM 5683 O O . TYR B 1 327 ? -10.359 17.422 17.422 1 98.75 327 TYR B O 1
ATOM 5691 N N . LYS B 1 328 ? -9.375 15.727 16.281 1 98.56 328 LYS B N 1
ATOM 5692 C CA . LYS B 1 328 ? -8.641 15.227 17.438 1 98.56 328 LYS B CA 1
ATOM 5693 C C . LYS B 1 328 ? -7.172 15.625 17.375 1 98.56 328 LYS B C 1
ATOM 5695 O O . LYS B 1 328 ? -6.504 15.391 16.359 1 98.56 328 LYS B O 1
ATOM 5700 N N . LYS B 1 329 ? -6.668 16.25 18.391 1 96.44 329 LYS B N 1
ATOM 5701 C CA . LYS B 1 329 ? -5.258 16.562 18.625 1 96.44 329 LYS B CA 1
ATOM 5702 C C . LYS B 1 329 ? -4.785 16.016 19.969 1 96.44 329 LYS B C 1
ATOM 5704 O O . LYS B 1 329 ? -5.18 16.516 21.016 1 96.44 329 LYS B O 1
ATOM 5709 N N . ASP B 1 330 ? -3.955 15 19.922 1 89.25 330 ASP B N 1
ATOM 5710 C CA . ASP B 1 330 ? -3.51 14.328 21.141 1 89.25 330 ASP B CA 1
ATOM 5711 C C . ASP B 1 330 ? -4.695 13.945 22.016 1 89.25 330 ASP B C 1
ATOM 5713 O O . ASP B 1 330 ? -5.59 13.219 21.578 1 89.25 330 ASP B O 1
ATOM 5717 N N . ASP B 1 331 ? -4.906 14.617 23.156 1 90 331 ASP B N 1
ATOM 5718 C CA . ASP B 1 331 ? -5.961 14.211 24.078 1 90 331 ASP B CA 1
ATOM 5719 C C . ASP B 1 331 ? -7.195 15.094 23.922 1 90 331 ASP B C 1
ATOM 5721 O O . ASP B 1 331 ? -8.211 14.883 24.594 1 90 331 ASP B O 1
ATOM 5725 N N . ASP B 1 332 ? -7.176 15.953 22.984 1 95.69 332 ASP B N 1
ATOM 5726 C CA . ASP B 1 332 ? -8.289 16.875 22.781 1 95.69 332 ASP B CA 1
ATOM 5727 C C . ASP B 1 332 ? -9.141 16.438 21.594 1 95.69 332 ASP B C 1
ATOM 5729 O O . ASP B 1 332 ? -8.609 16.109 20.531 1 95.69 332 ASP B O 1
ATOM 5733 N N . LEU B 1 333 ? -10.445 16.359 21.781 1 97.62 333 LEU B N 1
ATOM 5734 C CA . LEU B 1 333 ? -11.422 16.094 20.734 1 97.62 333 LEU B CA 1
ATOM 5735 C C . LEU B 1 333 ? -12.391 17.266 20.578 1 97.62 333 LEU B C 1
ATOM 5737 O O . LEU B 1 333 ? -13.219 17.516 21.453 1 97.62 333 LEU B O 1
ATOM 5741 N N . LYS B 1 334 ? -12.297 17.938 19.5 1 97.94 334 LYS B N 1
ATOM 5742 C CA . LYS B 1 334 ? -13.102 19.141 19.281 1 97.94 334 LYS B CA 1
ATOM 5743 C C . LYS B 1 334 ? -14.219 18.875 18.281 1 97.94 334 LYS B C 1
ATOM 5745 O O . LYS B 1 334 ? -14 18.234 17.25 1 97.94 334 LYS B O 1
ATOM 5750 N N . LYS B 1 335 ? -15.383 19.344 18.609 1 98 335 LYS B N 1
ATOM 5751 C CA . LYS B 1 335 ? -16.484 19.375 17.656 1 98 335 LYS B CA 1
ATOM 5752 C C . LYS B 1 335 ? -16.375 20.562 16.719 1 98 335 LYS B C 1
ATOM 5754 O O . LYS B 1 335 ? -16.156 21.703 17.172 1 98 335 LYS B O 1
ATOM 5759 N N . LEU B 1 336 ? -16.453 20.281 15.461 1 98.44 336 LEU B N 1
ATOM 5760 C CA . LEU B 1 336 ? -16.344 21.359 14.484 1 98.44 336 LEU B CA 1
ATOM 5761 C C . LEU B 1 336 ? -17.719 21.688 13.891 1 98.44 336 LEU B C 1
ATOM 5763 O O . LEU B 1 336 ? -18.484 20.797 13.531 1 98.44 336 LEU B O 1
ATOM 5767 N N . LYS B 1 337 ? -17.984 22.969 13.852 1 97.94 337 LYS B N 1
ATOM 5768 C CA . LYS B 1 337 ? -19.219 23.453 13.258 1 97.94 337 LYS B CA 1
ATOM 5769 C C . LYS B 1 337 ? -18.953 24.219 11.969 1 97.94 337 LYS B C 1
ATOM 5771 O O . LYS B 1 337 ? -18.203 25.203 11.977 1 97.94 337 LYS B O 1
ATOM 5776 N N . LEU B 1 338 ? -19.578 23.766 10.93 1 97.88 338 LEU B N 1
ATOM 5777 C CA . LEU B 1 338 ? -19.438 24.453 9.648 1 97.88 338 LEU B CA 1
ATOM 5778 C C . LEU B 1 338 ? -20.281 25.719 9.641 1 97.88 338 LEU B C 1
ATOM 5780 O O . LEU B 1 338 ? -21.328 25.797 10.289 1 97.88 338 LEU B O 1
ATOM 5784 N N . LYS B 1 339 ? -19.766 26.656 8.836 1 95.94 339 LYS B N 1
ATOM 5785 C CA . LYS B 1 339 ? -20.578 27.859 8.641 1 95.94 339 LYS B CA 1
ATOM 5786 C C . LYS B 1 339 ? -21.938 27.516 8.047 1 95.94 339 LYS B C 1
ATOM 5788 O O . LYS B 1 339 ? -22.031 26.75 7.086 1 95.94 339 LYS B O 1
ATOM 5793 N N . ASP B 1 340 ? -23.047 27.953 8.656 1 95.81 340 ASP B N 1
ATOM 5794 C CA . ASP B 1 340 ? -24.422 27.812 8.188 1 95.81 340 ASP B CA 1
ATOM 5795 C C . ASP B 1 340 ? -24.938 26.391 8.414 1 95.81 340 ASP B C 1
ATOM 5797 O O . ASP B 1 340 ? -25.781 25.906 7.656 1 95.81 340 ASP B O 1
ATOM 5801 N N . CYS B 1 341 ? -24.344 25.75 9.352 1 97.38 341 CYS B N 1
ATOM 5802 C CA . CYS B 1 341 ? -24.828 24.438 9.719 1 97.38 341 CYS B CA 1
ATOM 5803 C C . CYS B 1 341 ? -24.688 24.203 11.219 1 97.38 341 CYS B C 1
ATOM 5805 O O . CYS B 1 341 ? -23.781 24.75 11.852 1 97.38 341 CYS B O 1
ATOM 5807 N N . LYS B 1 342 ? -25.578 23.438 11.812 1 97 342 LYS B N 1
ATOM 5808 C CA . LYS B 1 342 ? -25.406 22.953 13.188 1 97 342 LYS B CA 1
ATOM 5809 C C . LYS B 1 342 ? -24.344 21.859 13.266 1 97 342 LYS B C 1
ATOM 5811 O O . LYS B 1 342 ? -23.859 21.391 12.242 1 97 342 LYS B O 1
ATOM 5816 N N . TYR B 1 343 ? -24.016 21.531 14.5 1 97.19 343 TYR B N 1
ATOM 5817 C CA . TYR B 1 343 ? -23.031 20.453 14.664 1 97.19 343 TYR B CA 1
ATOM 5818 C C . TYR B 1 343 ? -23.516 19.172 14.008 1 97.19 343 TYR B C 1
ATOM 5820 O O . TYR B 1 343 ? -22.766 18.5 13.305 1 97.19 343 TYR B O 1
ATOM 5828 N N . ASN B 1 344 ? -24.781 18.828 14.398 1 97.88 344 ASN B N 1
ATOM 5829 C CA . ASN B 1 344 ? -25.422 17.766 13.633 1 97.88 344 ASN B CA 1
ATOM 5830 C C . ASN B 1 344 ? -25.875 18.234 12.258 1 97.88 344 ASN B C 1
ATOM 5832 O O . ASN B 1 344 ? -27.062 18.484 12.047 1 97.88 344 ASN B O 1
ATOM 5836 N N . CYS B 1 345 ? -24.984 18.328 11.359 1 98.44 345 CYS B N 1
ATOM 5837 C CA . CYS B 1 345 ? -25.25 18.922 10.047 1 98.44 345 CYS B CA 1
ATOM 5838 C C . CYS B 1 345 ? -26.016 17.969 9.156 1 98.44 345 CYS B C 1
ATOM 5840 O O . CYS B 1 345 ? -25.5 16.906 8.781 1 98.44 345 CYS B O 1
ATOM 5842 N N . PRO B 1 346 ? -27.281 18.344 8.781 1 98.62 346 PRO B N 1
ATOM 5843 C CA . PRO B 1 346 ? -27.984 17.453 7.879 1 98.62 346 PRO B CA 1
ATOM 5844 C C . PRO B 1 346 ? -27.172 17.078 6.645 1 98.62 346 PRO B C 1
ATOM 5846 O O . PRO B 1 346 ? -26.469 17.922 6.086 1 98.62 346 PRO B O 1
ATOM 5849 N N . TRP B 1 347 ? -27.219 15.828 6.234 1 98.38 347 TRP B N 1
ATOM 5850 C CA . TRP B 1 347 ? -26.375 15.305 5.164 1 98.38 347 TRP B CA 1
ATOM 5851 C C . TRP B 1 347 ? -26.562 16.094 3.877 1 98.38 347 TRP B C 1
ATOM 5853 O O . TRP B 1 347 ? -25.594 16.484 3.225 1 98.38 347 TRP B O 1
ATOM 5863 N N . GLU B 1 348 ? -27.828 16.406 3.551 1 98.12 348 GLU B N 1
ATOM 5864 C CA . GLU B 1 348 ? -28.109 17.172 2.342 1 98.12 348 GLU B CA 1
ATOM 5865 C C . GLU B 1 348 ? -27.5 18.562 2.412 1 98.12 348 GLU B C 1
ATOM 5867 O O . GLU B 1 348 ? -27.047 19.109 1.396 1 98.12 348 GLU B O 1
ATOM 5872 N N . LYS B 1 349 ? -27.562 19.141 3.566 1 98.38 349 LYS B N 1
ATOM 5873 C CA . LYS B 1 349 ? -26.953 20.453 3.744 1 98.38 349 LYS B CA 1
ATOM 5874 C C . LYS B 1 349 ? -25.438 20.391 3.59 1 98.38 349 LYS B C 1
ATOM 5876 O O . LYS B 1 349 ? -24.828 21.297 2.998 1 98.38 349 LYS B O 1
ATOM 5881 N N . PHE B 1 350 ? -24.828 19.422 4.141 1 98.62 350 PHE B N 1
ATOM 5882 C CA . PHE B 1 350 ? -23.391 19.234 3.984 1 98.62 350 PHE B CA 1
ATOM 5883 C C . PHE B 1 350 ? -23.016 19.125 2.51 1 98.62 350 PHE B C 1
ATOM 5885 O O . PHE B 1 350 ? -22.031 19.734 2.07 1 98.62 350 PHE B O 1
ATOM 5892 N N . LEU B 1 351 ? -23.812 18.297 1.741 1 98.56 351 LEU B N 1
ATOM 5893 C CA . LEU B 1 351 ? -23.562 18.156 0.311 1 98.56 351 LEU B CA 1
ATOM 5894 C C . LEU B 1 351 ? -23.656 19.5 -0.397 1 98.56 351 LEU B C 1
ATOM 5896 O O . LEU B 1 351 ? -22.844 19.797 -1.274 1 98.56 351 LEU B O 1
ATOM 5900 N N . GLN B 1 352 ? -24.578 20.25 0.04 1 98.25 352 GLN B N 1
ATOM 5901 C CA . GLN B 1 352 ? -24.766 21.562 -0.549 1 98.25 352 GLN B CA 1
ATOM 5902 C C . GLN B 1 352 ? -23.578 22.484 -0.236 1 98.25 352 GLN B C 1
ATOM 5904 O O . GLN B 1 352 ? -23.078 23.188 -1.115 1 98.25 352 GLN B O 1
ATOM 5909 N N . LEU B 1 353 ? -23.156 22.438 0.974 1 97.75 353 LEU B N 1
ATOM 5910 C CA . LEU B 1 353 ? -22.078 23.312 1.435 1 97.75 353 LEU B CA 1
ATOM 5911 C C . LEU B 1 353 ? -20.766 22.969 0.743 1 97.75 353 LEU B C 1
ATOM 5913 O O . LEU B 1 353 ? -19.922 23.844 0.548 1 97.75 353 LEU B O 1
ATOM 5917 N N . THR B 1 354 ? -20.547 21.672 0.319 1 98 354 THR B N 1
ATOM 5918 C CA . THR B 1 354 ? -19.281 21.25 -0.257 1 98 354 THR B CA 1
ATOM 5919 C C . THR B 1 354 ? -19.391 21.109 -1.772 1 98 354 THR B C 1
ATOM 5921 O O . THR B 1 354 ? -18.422 20.719 -2.439 1 98 354 THR B O 1
ATOM 5924 N N . GLU B 1 355 ? -20.484 21.422 -2.309 1 97.75 355 GLU B N 1
ATOM 5925 C CA . GLU B 1 355 ? -20.766 21.188 -3.719 1 97.75 355 GLU B CA 1
ATOM 5926 C C . GLU B 1 355 ? -19.781 21.906 -4.621 1 97.75 355 GLU B C 1
ATOM 5928 O O . GLU B 1 355 ? -19.281 21.328 -5.594 1 97.75 355 GLU B O 1
ATOM 5933 N N . GLN B 1 356 ? -19.5 23.062 -4.281 1 96.56 356 GLN B N 1
ATOM 5934 C CA . GLN B 1 356 ? -18.688 23.906 -5.152 1 96.56 356 GLN B CA 1
ATOM 5935 C C . GLN B 1 356 ? -17.234 23.438 -5.195 1 96.56 356 GLN B C 1
ATOM 5937 O O . GLN B 1 356 ? -16.516 23.734 -6.145 1 96.56 356 GLN B O 1
ATOM 5942 N N . ILE B 1 357 ? -16.812 22.734 -4.188 1 98 357 ILE B N 1
ATOM 5943 C CA . ILE B 1 357 ? -15.422 22.312 -4.188 1 98 357 ILE B CA 1
ATOM 5944 C C . ILE B 1 357 ? -15.328 20.828 -4.59 1 98 357 ILE B C 1
ATOM 5946 O O . ILE B 1 357 ? -14.234 20.328 -4.875 1 98 357 ILE B O 1
ATOM 5950 N N . THR B 1 358 ? -16.422 20.125 -4.648 1 98.38 358 THR B N 1
ATOM 5951 C CA . THR B 1 358 ? -16.422 18.703 -4.922 1 98.38 358 THR B CA 1
ATOM 5952 C C . THR B 1 358 ? -16.281 18.438 -6.418 1 98.38 358 THR B C 1
ATOM 5954 O O . THR B 1 358 ? -17.047 18.984 -7.219 1 98.38 358 THR B O 1
ATOM 5957 N N . LEU B 1 359 ? -15.25 17.609 -6.734 1 97.25 359 LEU B N 1
ATOM 5958 C CA . LEU B 1 359 ? -14.977 17.219 -8.117 1 97.25 359 LEU B CA 1
ATOM 5959 C C . LEU B 1 359 ? -14.711 15.727 -8.227 1 97.25 359 LEU B C 1
ATOM 5961 O O . LEU B 1 359 ? -13.93 15.172 -7.457 1 97.25 359 LEU B O 1
ATOM 5965 N N . ASN B 1 360 ? -15.375 15.094 -9.188 1 96.75 360 ASN B N 1
ATOM 5966 C CA . ASN B 1 360 ? -14.938 13.734 -9.492 1 96.75 360 ASN B CA 1
ATOM 5967 C C . ASN B 1 360 ? -13.664 13.742 -10.344 1 96.75 360 ASN B C 1
ATOM 5969 O O . ASN B 1 360 ? -13.203 14.797 -10.773 1 96.75 360 ASN B O 1
ATOM 5973 N N . ASN B 1 361 ? -13.133 12.664 -10.531 1 94.75 361 ASN B N 1
ATOM 5974 C CA . ASN B 1 361 ? -11.812 12.57 -11.156 1 94.75 361 ASN B CA 1
ATOM 5975 C C . ASN B 1 361 ? -11.844 13.078 -12.594 1 94.75 361 ASN B C 1
ATOM 5977 O O . ASN B 1 361 ? -10.891 13.719 -13.047 1 94.75 361 ASN B O 1
ATOM 5981 N N . THR B 1 362 ? -12.867 12.82 -13.328 1 96.38 362 THR B N 1
ATOM 5982 C CA . THR B 1 362 ? -12.984 13.273 -14.711 1 96.38 362 THR B CA 1
ATOM 5983 C C . THR B 1 362 ? -13.039 14.797 -14.781 1 96.38 362 THR B C 1
ATOM 5985 O O . THR B 1 362 ? -12.344 15.414 -15.586 1 96.38 362 THR B O 1
ATOM 5988 N N . GLN B 1 363 ? -13.844 15.328 -13.953 1 97.62 363 GLN B N 1
ATOM 5989 C CA . GLN B 1 363 ? -13.945 16.781 -13.867 1 97.62 363 GLN B CA 1
ATOM 5990 C C . GLN B 1 363 ? -12.609 17.406 -13.469 1 97.62 363 GLN B C 1
ATOM 5992 O O . GLN B 1 363 ? -12.203 18.422 -14.031 1 97.62 363 GLN B O 1
ATOM 5997 N N . TRP B 1 364 ? -12.016 16.797 -12.508 1 98.38 364 TRP B N 1
ATOM 5998 C CA . TRP B 1 364 ? -10.742 17.297 -12 1 98.38 364 TRP B CA 1
ATOM 5999 C C . TRP B 1 364 ? -9.688 17.312 -13.109 1 98.38 364 TRP B C 1
ATOM 6001 O O . TRP B 1 364 ? -8.969 18.297 -13.266 1 98.38 364 TRP B O 1
ATOM 6011 N N . GLU B 1 365 ? -9.586 16.234 -13.852 1 97.5 365 GLU B N 1
ATOM 6012 C CA . GLU B 1 365 ? -8.609 16.156 -14.938 1 97.5 365 GLU B CA 1
ATOM 6013 C C . GLU B 1 365 ? -8.852 17.234 -15.984 1 97.5 365 GLU B C 1
ATOM 6015 O O . GLU B 1 365 ? -7.898 17.844 -16.5 1 97.5 365 GLU B O 1
ATOM 6020 N N . GLU B 1 366 ? -10.047 17.5 -16.25 1 97.94 366 GLU B N 1
ATOM 6021 C CA . GLU B 1 366 ? -10.406 18.531 -17.219 1 97.94 366 GLU B CA 1
A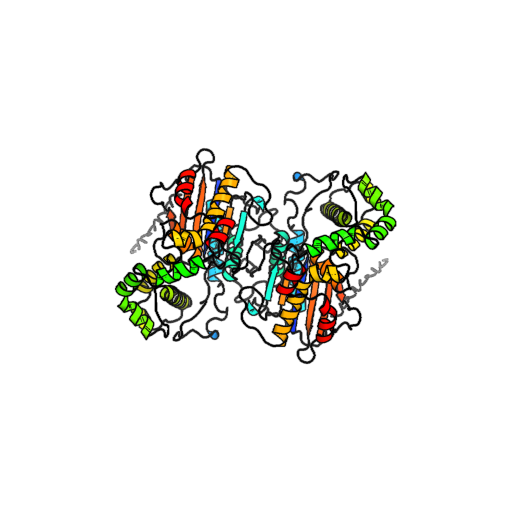TOM 6022 C C . GLU B 1 366 ? -10.07 19.922 -16.703 1 97.94 366 GLU B C 1
ATOM 6024 O O . GLU B 1 366 ? -9.484 20.734 -17.422 1 97.94 366 GLU B O 1
ATOM 6029 N N . GLU B 1 367 ? -10.445 20.125 -15.461 1 97.88 367 GLU B N 1
ATOM 6030 C CA . GLU B 1 367 ? -10.266 21.469 -14.898 1 97.88 367 GLU B CA 1
ATOM 6031 C C . GLU B 1 367 ? -8.789 21.75 -14.633 1 97.88 367 GLU B C 1
ATOM 6033 O O . GLU B 1 367 ? -8.398 22.922 -14.508 1 97.88 367 GLU B O 1
ATOM 6038 N N . CYS B 1 368 ? -8.039 20.734 -14.461 1 97.88 368 CYS B N 1
ATOM 6039 C CA . CYS B 1 368 ? -6.625 20.891 -14.141 1 97.88 368 CYS B CA 1
ATOM 6040 C C . CYS B 1 368 ? -5.836 21.328 -15.375 1 97.88 368 CYS B C 1
ATOM 6042 O O . CYS B 1 368 ? -4.676 21.734 -15.266 1 97.88 368 CYS B O 1
ATOM 6044 N N . LYS B 1 369 ? -6.5 21.281 -16.547 1 94.81 369 LYS B N 1
ATOM 6045 C CA . LYS B 1 369 ? -5.84 21.734 -17.766 1 94.81 369 LYS B CA 1
ATOM 6046 C C . LYS B 1 369 ? -5.75 23.25 -17.812 1 94.81 369 LYS B C 1
ATOM 6048 O O . LYS B 1 369 ? -6.578 23.953 -17.203 1 94.81 369 LYS B O 1
ATOM 6053 N N . LEU B 1 370 ? -4.68 23.766 -18.438 1 88.75 370 LEU B N 1
ATOM 6054 C CA . LEU B 1 370 ? -4.512 25.203 -18.609 1 88.75 370 LEU B CA 1
ATOM 6055 C C . LEU B 1 370 ? -5.277 25.688 -19.844 1 88.75 370 LEU B C 1
ATOM 6057 O O . LEU B 1 370 ? -5.348 24.984 -20.859 1 88.75 370 LEU B O 1
#

Secondary structure (DSSP, 8-state):
------------------------SSPEEEEEEEEE---B--S---TT-TT-SGGG-TT-TTPBPHHHHHHHHHHHHHHHHHTTTTS-SS--TTTEEEEEES-HHHHHHHHHHHHHHT---GGG--STT--------EEE-GGG-SSSS--S--HHHHHHHHHHHTSHHHHHHHHHTHHHHHHHHHHHSS---STHHHHHHHHHHHHHHHTTPPPPGGGGGTTTHHHHHHHHHHTTGGGSSHHHHHHHHHHHHHHHHHHHHHHHTT-----TTS-SS-SEEEEEE-HHHHHHHHHHTT---SSPPPTT-EEEEEEE-SSS-EEEEEEEETTEEEEE--TTS-SSEEHHHHHHHHTTT---HHHHHHHT--/------------------------SSPEEEEEEEEE---B--S---TT-TT-SGGG-TT-TTPBPHHHHHHHHHHHHHHHHHTTTTS-SS--TTTEEEEEES-HHHHHHHHHHHHHHT---GGG--STT--------EEE-GGG-SSSS--S--HHHHHHHHHHHTSHHHHHHHHHTHHHHHHHHHHHSS---STHHHHHHHHHHHHHHHTTPPPPGGGGGTTTHHHHHHHHHHHHGGGSSHHHHHHHHHHHHHHHHHHHHHHHTT-----TTS-SS-SEEEEEE-HHHHHHHHHHTT---SSPPPTT-EEEEEEE-SSS-EEEEEEEETTEEEEE--TTS-SSEEHHHHHHHHTTT---HHHHHHHT--

Nearest PDB structures (foldseek):
  1nd5-assembly1_B  TM=9.197E-01  e=2.967E-32  Homo sapiens
  1rpt-assembly1_A-2  TM=9.190E-01  e=3.782E-31  Rattus norvegicus
  8xj4-assembly1_A  TM=9.081E-01  e=1.399E-29  Homo sapiens
  3it3-assembly1_B  TM=8.396E-01  e=1.150E-22  Francisella tularensis subsp. holarctica LVS
  3it2-assembly1_B  TM=8.298E-01  e=1.084E-22  Francisella tularensis subsp. holarctica LVS

Solvent-accessible surface area (backbone atoms only — not comparable to full-atom values): 38996 Å² total; per-residue (Å²): 135,84,77,79,79,76,77,77,76,77,76,76,75,74,75,73,72,71,72,70,76,74,63,69,91,54,53,78,65,35,38,39,38,39,25,18,26,35,39,48,41,51,69,66,75,48,77,63,44,92,68,58,52,62,85,78,33,84,83,40,68,42,29,57,36,53,68,6,37,46,51,25,21,50,48,13,37,48,50,36,61,76,35,50,89,75,46,69,77,58,90,47,79,71,41,45,38,39,38,25,33,52,41,59,30,18,36,23,19,45,47,24,17,45,37,34,45,37,43,44,50,79,90,56,53,60,46,96,88,41,68,54,57,68,71,49,64,40,31,36,45,43,70,72,19,44,51,60,58,45,50,32,85,35,63,33,48,53,52,52,50,54,51,47,60,73,27,70,71,44,46,51,52,48,63,76,45,39,70,55,43,50,53,46,31,73,62,35,68,45,84,58,86,52,45,59,52,29,40,52,53,39,52,39,54,52,46,40,46,72,71,68,44,87,74,64,76,76,44,65,81,37,53,63,68,55,25,41,47,38,14,7,49,33,36,27,59,64,8,66,43,67,71,42,16,22,71,44,41,3,38,29,49,30,54,52,53,51,40,54,48,23,47,77,66,67,55,56,59,86,42,88,86,51,74,33,52,37,34,33,35,40,35,24,28,35,48,59,44,53,29,24,54,30,30,55,56,69,64,53,84,47,57,62,57,52,64,47,21,28,43,35,39,39,34,28,27,93,90,67,42,21,35,37,40,35,42,33,49,82,92,43,75,40,82,47,56,44,85,96,43,55,51,75,21,43,43,70,56,50,50,59,73,43,47,83,30,43,25,52,68,69,57,43,60,59,62,23,50,123,135,84,78,78,80,76,78,78,78,76,76,76,76,74,75,74,74,71,72,68,74,73,65,68,90,55,53,79,65,35,37,39,37,40,26,17,25,35,39,48,42,52,68,68,75,48,76,60,42,91,68,60,51,63,85,79,33,86,82,38,67,41,30,57,36,54,67,6,36,47,52,24,21,50,47,14,38,50,50,36,61,75,35,51,90,76,45,70,77,58,90,47,79,70,43,46,38,40,37,24,31,52,42,59,28,18,35,23,20,46,48,23,17,46,38,34,44,39,44,44,50,78,89,56,52,63,47,96,88,40,67,52,57,68,69,49,65,40,32,37,44,43,70,72,19,44,50,61,58,46,51,31,87,35,61,35,48,54,52,54,50,54,52,48,60,72,28,70,70,44,46,50,50,46,61,74,45,36,70,56,42,50,54,48,34,73,62,35,68,44,82,58,85,50,46,60,52,28,39,52,54,40,49,38,52,52,46,39,45,74,71,70,45,86,74,65,76,77,44,65,80,37,51,61,65,54,25,41,48,38,15,7,49,33,36,27,59,63,7,66,46,66,71,40,16,23,72,46,43,3,37,32,49,32,54,52,52,50,42,54,48,24,46,77,67,67,54,55,59,86,42,86,84,52,76,34,52,37,34,32,36,39,35,26,29,34,46,59,43,53,30,24,54,31,30,56,55,69,62,52,85,46,56,62,60,53,65,47,20,30,43,35,39,38,34,29,26,91,90,68,41,22,34,36,41,36,43,33,50,83,92,43,76,39,80,47,56,43,85,96,44,55,51,75,21,42,41,72,56,50,51,58,73,44,46,84,29,43,23,51,67,70,55,44,59,60,62,23,49,123

pLDDT: mean 92.8, std 14.63, range [32.53, 98.94]